Protein 3VZA (pdb70)

Radius of gyration: 22.88 Å; Cα contacts (8 Å, |Δi|>4): 613; chains: 6; bounding box: 60×73×50 Å

CATH classification: 3.30.457.50

Foldseek 3Di:
DVVVVVVVQVVCCVPQVWDWAQDPDQKIKIWHACQDVVGRGDTWIWMWHQDPVRAIDTPGTVVDFPCLVVLSVVCRVVVPVVVSVVVVSVRSSVVSVDD/DVVVVVVVCVQQVWDFDPPDDPQWTWTWHDDVDDIGIDTDGNVVDDPVVVVVVSVVSGDPDD/DVVVVVVVQVCCCVPQVWDWDQDPDQKIKIWHACQQVVGRGDTWIWMWHQDPVRAIDTDGTVVDFPCLVVLSVVCRVVVCVVVSVVVVSVRSSVVSVD/DVVVVVVVCVQQVWDFDPPDDPQWTWTWHDDDPDIGIDTDGNVVDDPVVVVVVSVVSGDPDD/DVCVVVVPDDVVVVVVVCVVPPDDDDDDDPD/DVCVVVVPDDVVVVVVVCVVPPDDDDDDDPD

B-factor: mean 35.38, std 18.4, range [11.14, 133.01]

Structure (mmCIF, N/CA/C/O backbone):
data_3VZA
#
_entry.id   3VZA
#
_cell.length_a   61.321
_cell.length_b   61.321
_cell.length_c   111.275
_cell.angle_alpha   90.00
_cell.angle_beta   90.00
_cell.angle_gamma   120.00
#
_symmetry.space_group_name_H-M   'P 31'
#
loop_
_entity.id
_entity.type
_entity.pdbx_description
1 polymer 'Uncharacterized protein'
2 polymer 'Spc24 protein'
3 polymer 'Centromere protein T'
4 water water
#
loop_
_atom_site.group_PDB
_atom_site.id
_atom_site.type_symbol
_atom_site.label_atom_id
_atom_site.label_alt_id
_atom_site.label_comp_id
_atom_site.label_asym_id
_atom_site.label_entity_id
_atom_site.label_seq_id
_atom_site.pdbx_PDB_ins_code
_atom_site.Cartn_x
_atom_site.Cartn_y
_atom_site.Cartn_z
_atom_site.occupancy
_atom_site.B_iso_or_equiv
_atom_site.auth_seq_id
_atom_site.auth_comp_id
_atom_site.auth_asym_id
_atom_site.auth_atom_id
_atom_site.pdbx_PDB_model_num
ATOM 1 N N . ARG A 1 5 ? 5.260 -12.025 19.972 1.00 86.61 134 ARG B N 1
ATOM 2 C CA . ARG A 1 5 ? 3.981 -12.480 19.445 1.00 84.26 134 ARG B CA 1
ATOM 3 C C . ARG A 1 5 ? 2.869 -11.536 19.910 1.00 71.52 134 ARG B C 1
ATOM 4 O O . ARG A 1 5 ? 2.605 -10.454 19.336 1.00 59.93 134 ARG B O 1
ATOM 12 N N . VAL A 1 6 ? 2.212 -11.956 20.979 1.00 82.11 135 VAL B N 1
ATOM 13 C CA . VAL A 1 6 ? 1.230 -11.118 21.637 1.00 72.94 135 VAL B CA 1
ATOM 14 C C . VAL A 1 6 ? 1.930 -9.943 22.354 1.00 65.80 135 VAL B C 1
ATOM 15 O O . VAL A 1 6 ? 1.323 -8.873 22.562 1.00 54.77 135 VAL B O 1
ATOM 19 N N . GLU A 1 7 ? 3.195 -10.176 22.729 1.00 67.03 136 GLU B N 1
ATOM 20 C CA . GLU A 1 7 ? 4.016 -9.201 23.442 1.00 69.98 136 GLU B CA 1
ATOM 21 C C . GLU A 1 7 ? 4.309 -8.045 22.499 1.00 58.16 136 GLU B C 1
ATOM 22 O O . GLU A 1 7 ? 4.412 -6.887 22.921 1.00 49.24 136 GLU B O 1
ATOM 28 N N . ARG A 1 8 ? 4.440 -8.387 21.224 1.00 45.16 137 ARG B N 1
ATOM 29 C CA . ARG A 1 8 ? 4.803 -7.423 20.188 1.00 45.45 137 ARG B CA 1
ATOM 30 C C . ARG A 1 8 ? 3.579 -6.562 19.878 1.00 42.14 137 ARG B C 1
ATOM 31 O O . ARG A 1 8 ? 3.668 -5.362 19.653 1.00 37.57 137 ARG B O 1
ATOM 39 N N . LEU A 1 9 ? 2.406 -7.173 19.932 1.00 42.26 138 LEU B N 1
ATOM 40 C CA . LEU A 1 9 ? 1.184 -6.414 19.779 1.00 46.71 138 LEU B CA 1
ATOM 41 C C . LEU A 1 9 ? 0.948 -5.445 20.949 1.00 38.38 138 LEU B C 1
ATOM 42 O O . LEU A 1 9 ? 0.523 -4.302 20.728 1.00 39.15 138 LEU B O 1
ATOM 47 N N . CYS A 1 10 ? 1.171 -5.889 22.185 1.00 45.32 139 CYS B N 1
ATOM 48 C CA . CYS A 1 10 ? 0.924 -4.973 23.302 1.00 43.21 139 CYS B CA 1
ATOM 49 C C . CYS A 1 10 ? 1.959 -3.876 23.243 1.00 39.75 139 CYS B C 1
ATOM 50 O O . CYS A 1 10 ? 1.639 -2.703 23.486 1.00 39.08 139 CYS B O 1
ATOM 53 N N . LYS A 1 11 ? 3.196 -4.244 22.925 1.00 37.20 140 LYS B N 1
ATOM 54 C CA . LYS A 1 11 ? 4.244 -3.223 22.777 1.00 35.70 140 LYS B CA 1
ATOM 55 C C . LYS A 1 11 ? 3.844 -2.161 21.705 1.00 38.29 140 LYS B C 1
ATOM 56 O O . LYS A 1 11 ? 3.961 -0.964 21.930 1.00 31.03 140 LYS B O 1
ATOM 62 N N . SER A 1 12 ? 3.367 -2.610 20.554 1.00 34.72 141 SER B N 1
ATOM 63 C CA . SER A 1 12 ? 2.959 -1.676 19.486 1.00 34.47 141 SER B CA 1
ATOM 64 C C . SER A 1 12 ? 1.846 -0.745 20.001 1.00 34.89 141 SER B C 1
ATOM 65 O O . SER A 1 12 ? 1.933 0.478 19.835 1.00 35.48 141 SER B O 1
ATOM 68 N N . LYS A 1 13 ? 0.848 -1.317 20.688 1.00 34.36 142 LYS B N 1
ATOM 69 C CA . LYS A 1 13 ? -0.197 -0.467 21.259 1.00 30.08 142 LYS B CA 1
ATOM 70 C C . LYS A 1 13 ? 0.356 0.575 22.226 1.00 34.11 142 LYS B C 1
ATOM 71 O O . LYS A 1 13 ? -0.023 1.732 22.186 1.00 31.21 142 LYS B O 1
ATOM 77 N N . GLU A 1 14 ? 1.237 0.181 23.121 1.00 33.62 143 GLU B N 1
ATOM 78 C CA . GLU A 1 14 ? 1.754 1.174 24.035 1.00 35.03 143 GLU B CA 1
ATOM 79 C C . GLU A 1 14 ? 2.603 2.223 23.359 1.00 34.01 143 GLU B C 1
ATOM 80 O O . GLU A 1 14 ? 2.604 3.371 23.813 1.00 28.98 143 GLU B O 1
ATOM 86 N N . LEU A 1 15 ? 3.333 1.844 22.297 1.00 30.80 144 LEU B N 1
ATOM 87 C CA . LEU A 1 15 ? 4.139 2.839 21.580 1.00 27.72 144 LEU B CA 1
ATOM 88 C C . LEU A 1 15 ? 3.235 3.825 20.914 1.00 26.81 144 LEU B C 1
ATOM 89 O O . LEU A 1 15 ? 3.495 5.032 20.973 1.00 30.98 144 LEU B O 1
ATOM 94 N N . PHE A 1 16 ? 2.135 3.376 20.347 1.00 27.03 145 PHE B N 1
ATOM 95 C CA . PHE A 1 16 ? 1.247 4.360 19.715 1.00 27.24 145 PHE B CA 1
ATOM 96 C C . PHE A 1 16 ? 0.558 5.241 20.794 1.00 24.29 145 PHE B C 1
ATOM 97 O O . PHE A 1 16 ? 0.369 6.416 20.584 1.00 25.44 145 PHE B O 1
ATOM 105 N N . GLU A 1 17 ? 0.096 4.638 21.881 1.00 24.61 146 GLU B N 1
ATOM 106 C CA . GLU A 1 17 ? -0.531 5.393 22.956 1.00 28.09 146 GLU B CA 1
ATOM 107 C C . GLU A 1 17 ? 0.386 6.469 23.469 1.00 25.57 146 GLU B C 1
ATOM 108 O O . GLU A 1 17 ? -0.009 7.622 23.567 1.00 28.19 146 GLU B O 1
ATOM 114 N N . GLU A 1 18 ? 1.601 6.096 23.816 1.00 25.82 147 GLU B N 1
ATOM 115 C CA . GLU A 1 18 ? 2.506 7.110 24.323 1.00 28.56 147 GLU B CA 1
ATOM 116 C C . GLU A 1 18 ? 2.972 8.144 23.259 1.00 32.92 147 GLU B C 1
ATOM 117 O O . GLU A 1 18 ? 3.075 9.354 23.558 1.00 26.26 147 GLU B O 1
ATOM 123 N N . ARG A 1 19 ? 3.323 7.698 22.053 1.00 22.72 148 ARG B N 1
ATOM 124 C CA . ARG A 1 19 ? 3.899 8.622 21.115 1.00 27.02 148 ARG B CA 1
ATOM 125 C C . ARG A 1 19 ? 2.861 9.515 20.437 1.00 29.23 148 ARG B C 1
ATOM 126 O O . ARG A 1 19 ? 3.146 10.643 20.187 1.00 25.16 148 ARG B O 1
ATOM 134 N N . LEU A 1 20 ? 1.671 9.003 20.121 1.00 24.47 149 LEU B N 1
ATOM 135 C CA . LEU A 1 20 ? 0.637 9.849 19.549 1.00 20.92 149 LEU B CA 1
ATOM 136 C C . LEU A 1 20 ? -0.226 10.528 20.616 1.00 20.06 149 LEU B C 1
ATOM 137 O O . LEU A 1 20 ? -0.994 11.473 20.310 1.00 21.51 149 LEU B O 1
ATOM 142 N N . GLY A 1 21 ? -0.105 10.052 21.859 1.00 19.40 150 GLY B N 1
ATOM 143 C CA . GLY A 1 21 ? -0.918 10.519 22.971 1.00 20.65 150 GLY B CA 1
ATOM 144 C C . GLY A 1 21 ? -2.386 10.180 22.692 1.00 25.93 150 GLY B C 1
ATOM 145 O O . GLY A 1 21 ? -3.284 10.941 23.029 1.00 23.34 150 GLY B O 1
ATOM 146 N N . LEU A 1 22 ? -2.634 9.057 22.014 1.00 20.82 151 LEU B N 1
ATOM 147 C CA . LEU A 1 22 ? -4.009 8.734 21.677 1.00 20.23 151 LEU B CA 1
ATOM 148 C C . LEU A 1 22 ? -4.311 7.341 22.152 1.00 18.64 151 LEU B C 1
ATOM 149 O O . LEU A 1 22 ? -3.588 6.383 21.802 1.00 21.98 151 LEU B O 1
ATOM 154 N N . GLU A 1 23 ? -5.385 7.223 22.951 1.00 22.09 152 GLU B N 1
ATOM 155 C CA . GLU A 1 23 ? -5.881 5.910 23.407 1.00 20.21 152 GLU B CA 1
ATOM 156 C C . GLU A 1 23 ? -7.238 5.610 22.851 1.00 22.12 152 GLU B C 1
ATOM 157 O O . GLU A 1 23 ? -8.050 6.543 22.630 1.00 23.93 152 GLU B O 1
ATOM 163 N N . ILE A 1 24 ? -7.497 4.319 22.596 1.00 20.12 153 ILE B N 1
ATOM 164 C CA . ILE A 1 24 ? -8.737 3.917 21.947 1.00 21.30 153 ILE B CA 1
ATOM 165 C C . ILE A 1 24 ? -9.371 2.913 22.847 1.00 22.64 153 ILE B C 1
ATOM 166 O O . ILE A 1 24 ? -8.697 1.942 23.260 1.00 24.77 153 ILE B O 1
ATOM 171 N N . ARG A 1 25 ? -10.627 3.159 23.245 1.00 16.99 154 ARG B N 1
ATOM 172 C CA . ARG A 1 25 ? -11.276 2.248 24.216 1.00 17.52 154 ARG B CA 1
ATOM 173 C C . ARG A 1 25 ? -12.567 1.740 23.622 1.00 20.95 154 ARG B C 1
ATOM 174 O O . ARG A 1 25 ? -13.312 2.522 23.041 1.00 20.92 154 ARG B O 1
ATOM 182 N N . ARG A 1 26 ? -12.862 0.448 23.785 1.00 17.70 155 ARG B N 1
ATOM 183 C CA . ARG A 1 26 ? -14.121 -0.046 23.269 1.00 17.64 155 ARG B CA 1
ATOM 184 C C . ARG A 1 26 ? -15.033 -0.022 24.500 1.00 18.17 155 ARG B C 1
ATOM 185 O O . ARG A 1 26 ? -14.791 -0.710 25.482 1.00 19.92 155 ARG B O 1
ATOM 193 N N . ILE A 1 27 ? -16.089 0.763 24.430 1.00 17.64 156 ILE B N 1
ATOM 194 C CA . ILE A 1 27 ? -16.945 1.026 25.554 1.00 18.46 156 ILE B CA 1
ATOM 195 C C . ILE A 1 27 ? -18.368 0.537 25.258 1.00 19.13 156 ILE B C 1
ATOM 196 O O . ILE A 1 27 ? -18.621 -0.106 24.245 1.00 20.38 156 ILE B O 1
ATOM 201 N N . HIS A 1 28 ? -19.301 0.835 26.153 1.00 20.74 157 HIS B N 1
ATOM 202 C CA . HIS A 1 28 ? -20.668 0.253 26.013 1.00 20.88 157 HIS B CA 1
ATOM 203 C C . HIS A 1 28 ? -21.404 0.786 24.772 1.00 22.53 157 HIS B C 1
ATOM 204 O O . HIS A 1 28 ? -20.991 1.788 24.122 1.00 22.43 157 HIS B O 1
ATOM 211 N N . ASN A 1 29 ? -22.453 0.050 24.392 1.00 23.39 158 ASN B N 1
ATOM 212 C CA . ASN A 1 29 ? -23.342 0.446 23.341 1.00 21.71 158 ASN B CA 1
ATOM 213 C C . ASN A 1 29 ? -22.632 0.657 22.002 1.00 20.93 158 ASN B C 1
ATOM 214 O O . ASN A 1 29 ? -22.880 1.651 21.338 1.00 25.21 158 ASN B O 1
ATOM 219 N N . GLU A 1 30 ? -21.761 -0.292 21.641 1.00 24.19 159 GLU B N 1
ATOM 220 C CA . GLU A 1 30 ? -21.148 -0.366 20.305 1.00 26.51 159 GLU B CA 1
ATOM 221 C C . GLU A 1 30 ? -20.317 0.861 19.975 1.00 22.82 159 GLU B C 1
ATOM 222 O O . GLU A 1 30 ? -20.302 1.305 18.814 1.00 23.60 159 GLU B O 1
ATOM 228 N N . GLN A 1 31 ? -19.599 1.421 20.944 1.00 21.64 160 GLN B N 1
ATOM 229 C CA . GLN A 1 31 ? -18.925 2.714 20.695 1.00 21.02 160 GLN B CA 1
ATOM 230 C C . GLN A 1 31 ? -17.447 2.555 20.960 1.00 18.69 160 GLN B C 1
ATOM 231 O O . GLN A 1 31 ? -17.050 1.715 21.750 1.00 17.68 160 GLN B O 1
ATOM 237 N N . LEU A 1 32 ? -16.635 3.391 20.313 1.00 19.32 161 LEU B N 1
ATOM 238 C CA . LEU A 1 32 ? -15.229 3.456 20.620 1.00 18.90 161 LEU B CA 1
ATOM 239 C C . LEU A 1 32 ? -15.022 4.895 21.146 1.00 18.95 161 LEU B C 1
ATOM 240 O O . LEU A 1 32 ? -15.591 5.841 20.580 1.00 23.47 161 LEU B O 1
ATOM 245 N N . GLN A 1 33 ? -14.244 5.017 22.205 1.00 19.29 162 GLN B N 1
ATOM 246 C CA . GLN A 1 33 ? -13.874 6.334 22.756 1.00 17.10 162 GLN B CA 1
ATOM 247 C C . GLN A 1 33 ? -12.463 6.599 22.343 1.00 22.20 162 GLN B C 1
ATOM 248 O O . GLN A 1 33 ? -11.580 5.797 22.636 1.00 20.11 162 GLN B O 1
ATOM 254 N N . PHE A 1 34 ? -12.231 7.761 21.713 1.00 18.62 163 PHE B N 1
ATOM 255 C CA . PHE A 1 34 ? -10.892 8.232 21.365 1.00 20.56 163 PHE B CA 1
ATOM 256 C C . PHE A 1 34 ? -10.486 9.292 22.384 1.00 20.72 163 PHE B C 1
ATOM 257 O O . PHE A 1 34 ? -11.234 10.253 22.587 1.00 22.44 163 PHE B O 1
ATOM 265 N N . ILE A 1 35 ? -9.354 9.079 23.063 1.00 18.73 164 ILE B N 1
ATOM 266 C CA . ILE A 1 35 ? -8.917 9.993 24.124 1.00 20.61 164 ILE B CA 1
ATOM 267 C C . ILE A 1 35 ? -7.543 10.560 23.711 1.00 18.39 164 ILE B C 1
ATOM 268 O O . ILE A 1 35 ? -6.542 9.780 23.588 1.00 21.63 164 ILE B O 1
ATOM 273 N N . PHE A 1 36 ? -7.506 11.862 23.460 1.00 20.60 165 PHE B N 1
ATOM 274 C CA . PHE A 1 36 ? -6.205 12.520 23.148 1.00 21.20 165 PHE B CA 1
ATOM 275 C C . PHE A 1 36 ? -5.649 13.119 24.409 1.00 27.71 165 PHE B C 1
ATOM 276 O O . PHE A 1 36 ? -6.344 13.828 25.100 1.00 27.05 165 PHE B O 1
ATOM 284 N N . ARG A 1 37 ? -4.400 12.800 24.697 1.00 24.27 166 ARG B N 1
ATOM 285 C CA . ARG A 1 37 ? -3.623 13.562 25.661 1.00 25.50 166 ARG B CA 1
ATOM 286 C C . ARG A 1 37 ? -2.527 14.303 24.939 1.00 23.86 166 ARG B C 1
ATOM 287 O O . ARG A 1 37 ? -2.450 14.272 23.712 1.00 22.48 166 ARG B O 1
ATOM 295 N N . HIS A 1 38 ? -1.686 15.008 25.720 1.00 27.68 167 HIS B N 1
ATOM 296 C CA . HIS A 1 38 ? -0.547 15.732 25.172 1.00 31.45 167 HIS B CA 1
ATOM 297 C C . HIS A 1 38 ? -1.051 16.840 24.267 1.00 26.78 167 HIS B C 1
ATOM 298 O O . HIS A 1 38 ? -0.428 17.174 23.273 1.00 28.88 167 HIS B O 1
ATOM 305 N N . ILE A 1 39 ? -2.185 17.389 24.626 1.00 23.14 168 ILE B N 1
ATOM 306 C CA . ILE A 1 39 ? -2.812 18.459 23.841 1.00 24.16 168 ILE B CA 1
ATOM 307 C C . ILE A 1 39 ? -2.335 19.799 24.415 1.00 30.61 168 ILE B C 1
ATOM 308 O O . ILE A 1 39 ? -1.849 20.684 23.715 1.00 26.34 168 ILE B O 1
ATOM 313 N N . ASP A 1 40 ? -2.563 19.976 25.703 1.00 25.78 169 ASP B N 1
ATOM 314 C CA . ASP A 1 40 ? -2.220 21.237 26.414 1.00 27.84 169 ASP B CA 1
ATOM 315 C C . ASP A 1 40 ? -0.853 20.994 27.011 1.00 31.73 169 ASP B C 1
ATOM 316 O O . ASP A 1 40 ? -0.702 20.109 27.873 1.00 33.08 169 ASP B O 1
ATOM 321 N N . HIS A 1 41 ? 0.148 21.706 26.487 1.00 37.50 170 HIS B N 1
ATOM 322 C CA . HIS A 1 41 ? 1.524 21.555 26.936 1.00 37.59 170 HIS B CA 1
ATOM 323 C C . HIS A 1 41 ? 1.709 21.933 28.409 1.00 46.52 170 HIS B C 1
ATOM 324 O O . HIS A 1 4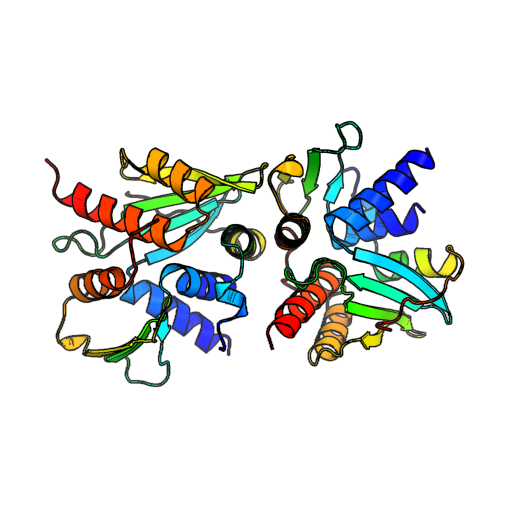1 ? 2.662 21.465 29.039 1.00 41.14 170 HIS B O 1
ATOM 331 N N . LYS A 1 42 ? 0.790 22.720 28.972 1.00 35.48 171 LYS B N 1
ATOM 332 C CA . LYS A 1 42 ? 0.908 23.085 30.378 1.00 39.12 171 LYS B CA 1
ATOM 333 C C . LYS A 1 42 ? 0.285 22.005 31.256 1.00 41.19 171 LYS B C 1
ATOM 334 O O . LYS A 1 42 ? 0.451 21.997 32.449 1.00 37.22 171 LYS B O 1
ATOM 340 N N . ASP A 1 43 ? -0.451 21.082 30.627 1.00 43.05 172 ASP B N 1
ATOM 341 C CA . ASP A 1 43 ? -1.134 20.010 31.356 1.00 46.43 172 ASP B CA 1
ATOM 342 C C . ASP A 1 43 ? -1.173 18.766 30.435 1.00 40.73 172 ASP B C 1
ATOM 343 O O . ASP A 1 43 ? -2.209 18.457 29.862 1.00 35.85 172 ASP B O 1
ATOM 348 N N . PRO A 1 44 ? -0.022 18.086 30.244 1.00 38.36 173 PRO B N 1
ATOM 349 C CA . PRO A 1 44 ? 0.010 17.071 29.196 1.00 33.31 173 PRO B CA 1
ATOM 350 C C . PRO A 1 44 ? -0.976 15.904 29.430 1.00 33.61 173 PRO B C 1
ATOM 351 O O . PRO A 1 44 ? -1.307 15.229 28.463 1.00 33.09 173 PRO B O 1
ATOM 355 N N . ASP A 1 45 ? -1.372 15.651 30.675 1.00 34.60 174 ASP B N 1
ATOM 356 C CA . ASP A 1 45 ? -2.174 14.467 30.941 1.00 42.84 174 ASP B CA 1
ATOM 357 C C . ASP A 1 45 ? -3.641 14.728 30.796 1.00 36.04 174 ASP B C 1
ATOM 358 O O . ASP A 1 45 ? -4.425 13.802 30.894 1.00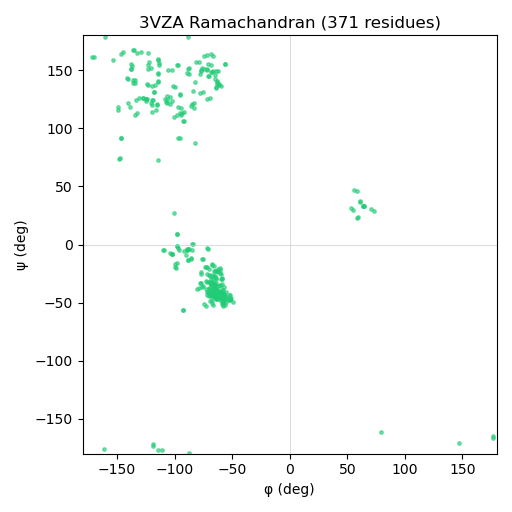 39.21 174 ASP B O 1
ATOM 363 N N . LYS A 1 46 ? -4.012 15.974 30.532 1.00 31.18 175 LYS B N 1
ATOM 364 C CA . LYS A 1 46 ? -5.439 16.325 30.431 1.00 30.85 175 LYS B CA 1
ATOM 365 C C . LYS A 1 46 ? -6.049 15.763 29.167 1.00 25.78 175 LYS B C 1
ATOM 366 O O . LYS A 1 46 ? -5.493 15.961 28.059 1.00 28.08 175 LYS B O 1
ATOM 372 N N . PRO A 1 47 ? -7.153 14.982 29.320 1.00 27.88 176 PRO B N 1
ATOM 373 C CA . PRO A 1 47 ? -7.737 14.337 28.128 1.00 27.05 176 PRO B CA 1
ATOM 374 C C . PRO A 1 47 ? -8.755 15.209 27.407 1.00 31.81 176 PRO B C 1
ATOM 375 O O . PRO A 1 47 ? -9.466 16.013 28.033 1.00 29.87 176 PRO B O 1
ATOM 379 N N . TYR A 1 48 ? -8.858 14.980 26.108 1.00 23.45 177 TYR B N 1
ATOM 380 C CA . TYR A 1 48 ? -9.833 15.545 25.190 1.00 21.89 177 TYR B CA 1
ATOM 381 C C . TYR A 1 48 ? -10.336 14.325 24.381 1.00 23.96 177 TYR B C 1
ATOM 382 O O . TYR A 1 48 ? -9.525 13.559 23.849 1.00 24.56 177 TYR B O 1
ATOM 391 N N . MET A 1 49 ? -11.660 14.100 24.368 1.00 22.23 178 MET B N 1
ATOM 392 C CA . MET A 1 49 ? -12.183 12.773 23.978 1.00 21.36 178 MET B CA 1
ATOM 393 C C . MET A 1 49 ? -13.385 12.951 23.063 1.00 25.47 178 MET B C 1
ATOM 394 O O . MET A 1 49 ? -14.120 13.946 23.170 1.00 22.17 178 MET B O 1
ATOM 399 N N . PHE A 1 50 ? -13.649 11.969 22.203 1.00 23.81 179 PHE B N 1
ATOM 400 C CA . PHE A 1 50 ? -14.973 11.911 21.585 1.00 25.21 179 PHE B CA 1
ATOM 401 C C . PHE A 1 50 ? -15.286 10.447 21.438 1.00 24.97 179 PHE B C 1
ATOM 402 O O . PHE A 1 50 ? -14.391 9.613 21.557 1.00 24.24 179 PHE B O 1
ATOM 410 N N . THR A 1 51 ? -16.541 10.153 21.179 1.00 21.46 180 THR B N 1
ATOM 411 C CA . THR A 1 51 ? -16.940 8.798 20.969 1.00 16.44 180 THR B CA 1
ATOM 412 C C . THR A 1 51 ? -17.609 8.628 19.613 1.00 18.44 180 THR B C 1
ATOM 413 O O . THR A 1 51 ? -18.309 9.518 19.136 1.00 19.97 180 THR B O 1
ATOM 417 N N . LEU A 1 52 ? -17.466 7.440 19.079 1.00 20.76 181 LEU B N 1
ATOM 418 C CA . LEU A 1 52 ? -17.841 7.150 17.713 1.00 19.96 181 LEU B CA 1
ATOM 419 C C . LEU A 1 52 ? -18.500 5.778 17.590 1.00 21.50 181 LEU B C 1
ATOM 420 O O . LEU A 1 52 ? -18.140 4.806 18.304 1.00 21.97 181 LEU B O 1
ATOM 425 N N . SER A 1 53 ? -19.508 5.698 16.713 1.00 19.57 182 SER B N 1
ATOM 426 C CA . SER A 1 53 ? -20.076 4.394 16.417 1.00 27.41 182 SER B CA 1
ATOM 427 C C . SER A 1 53 ? -20.250 4.308 14.930 1.00 21.34 182 SER B C 1
ATOM 428 O O . SER A 1 53 ? -20.000 5.297 14.214 1.00 19.99 182 SER B O 1
ATOM 431 N N . ILE A 1 54 ? -20.510 3.085 14.446 1.00 18.64 183 ILE B N 1
ATOM 432 C CA . ILE A 1 54 ? -20.957 2.948 13.054 1.00 20.79 183 ILE B CA 1
ATOM 433 C C . ILE A 1 54 ? -22.411 2.618 13.146 1.00 26.10 183 ILE B C 1
ATOM 434 O O . ILE A 1 54 ? -22.793 1.652 13.801 1.00 22.81 183 ILE B O 1
ATOM 439 N N . ASN A 1 55 ? -23.246 3.446 12.541 1.00 24.77 184 ASN B N 1
ATOM 440 C CA . ASN A 1 55 ? -24.649 3.339 12.842 1.00 24.15 184 ASN B CA 1
ATOM 441 C C . ASN A 1 55 ? -25.340 2.317 11.923 1.00 21.99 184 ASN B C 1
ATOM 442 O O . ASN A 1 55 ? -24.702 1.641 11.161 1.00 27.22 184 ASN B O 1
ATOM 447 N N . GLU A 1 56 ? -26.623 2.135 12.097 1.00 21.74 185 GLU B N 1
ATOM 448 C CA . GLU A 1 56 ? -27.315 1.055 11.402 1.00 26.58 185 GLU B CA 1
ATOM 449 C C . GLU A 1 56 ? -27.242 1.184 9.875 1.00 31.45 185 GLU B C 1
ATOM 450 O O . GLU A 1 56 ? -27.434 0.223 9.169 1.00 26.82 185 GLU B O 1
ATOM 456 N N . GLN A 1 57 ? -26.997 2.375 9.349 1.00 25.67 186 GLN B N 1
ATOM 457 C CA . GLN A 1 57 ? -26.835 2.559 7.896 1.00 29.99 186 GLN B CA 1
ATOM 458 C C . GLN A 1 57 ? -25.427 2.264 7.444 1.00 26.22 186 GLN B C 1
ATOM 459 O O . GLN A 1 57 ? -25.139 2.420 6.261 1.00 27.31 186 GLN B O 1
ATOM 465 N N . GLY A 1 58 ? -24.565 1.891 8.391 1.00 25.99 187 GLY B N 1
ATOM 466 C CA . GLY A 1 58 ? -23.131 1.749 8.172 1.00 20.95 187 GLY B CA 1
ATOM 467 C C . GLY A 1 58 ? -22.406 3.094 8.029 1.00 32.34 187 GLY B C 1
ATOM 468 O O . GLY A 1 58 ? -21.373 3.159 7.380 1.00 31.71 187 GLY B O 1
ATOM 469 N N . ASP A 1 59 ? -22.915 4.152 8.659 1.00 25.81 188 ASP B N 1
ATOM 470 C CA . ASP A 1 59 ? -22.223 5.470 8.600 1.00 20.52 188 ASP B CA 1
ATOM 471 C C . ASP A 1 59 ? -21.426 5.823 9.871 1.00 26.67 188 ASP B C 1
ATOM 472 O O . ASP A 1 59 ? -21.824 5.435 10.999 1.00 24.02 188 ASP B O 1
ATOM 477 N N . TYR A 1 60 ? -20.324 6.603 9.728 1.00 21.03 189 TYR B N 1
ATOM 478 C CA . TYR A 1 60 ? -19.667 7.119 10.920 1.00 19.48 189 TYR B CA 1
ATOM 479 C C . TYR A 1 60 ? -20.662 8.010 11.673 1.00 25.34 189 TYR B C 1
ATOM 480 O O . TYR A 1 60 ? -21.367 8.786 11.075 1.00 24.15 189 TYR B O 1
ATOM 489 N N . GLU A 1 61 ? -20.722 7.885 12.993 1.00 20.09 190 GLU B N 1
ATOM 490 C CA . GLU A 1 61 ? -21.553 8.722 13.814 1.00 19.21 190 GLU B CA 1
ATOM 491 C C . GLU A 1 61 ? -20.812 9.130 15.102 1.00 22.25 190 GLU B C 1
ATOM 492 O O . GLU A 1 61 ? -20.446 8.298 15.891 1.00 26.03 190 GLU B O 1
ATOM 498 N N . VAL A 1 62 ? -20.600 10.430 15.300 1.00 22.09 191 VAL B N 1
ATOM 499 C CA . VAL A 1 62 ? -19.957 10.880 16.517 1.00 25.66 191 VAL B CA 1
ATOM 500 C C . VAL A 1 62 ? -21.075 10.944 17.551 1.00 30.16 191 VAL B C 1
ATOM 501 O O . VAL A 1 62 ? -22.079 11.589 17.337 1.00 26.47 191 VAL B O 1
ATOM 505 N N . THR A 1 63 ? -20.953 10.218 18.638 1.00 19.31 192 THR B N 1
ATOM 506 C CA . THR A 1 63 ? -22.055 10.201 19.570 1.00 25.33 192 THR B CA 1
ATOM 507 C C . THR A 1 63 ? -21.845 11.067 20.793 1.00 25.67 192 THR B C 1
ATOM 508 O O . THR A 1 63 ? -22.770 11.267 21.624 1.00 25.98 192 THR B O 1
ATOM 512 N N . SER A 1 64 ? -20.653 11.590 20.957 1.00 27.75 193 SER B N 1
ATOM 513 C CA . SER A 1 64 ? -20.433 12.619 21.990 1.00 27.39 193 SER B CA 1
ATOM 514 C C . SER A 1 64 ? -19.025 13.186 21.817 1.00 28.80 193 SER B C 1
ATOM 515 O O . SER A 1 64 ? -18.227 12.569 21.164 1.00 26.28 193 SER B O 1
ATOM 518 N N . CYS A 1 65 ? -18.784 14.373 22.389 1.00 24.64 194 CYS B N 1
ATOM 519 C CA . CYS A 1 65 ? -17.498 15.074 22.258 1.00 21.74 194 CYS B CA 1
ATOM 520 C C . CYS A 1 65 ? -17.269 15.884 23.517 1.00 23.77 194 CYS B C 1
ATOM 521 O O . CYS A 1 65 ? -18.087 16.736 23.854 1.00 27.70 194 CYS B O 1
ATOM 524 N N . THR A 1 66 ? -16.228 15.555 24.276 1.00 28.63 195 THR B N 1
ATOM 525 C CA . THR A 1 66 ? -15.991 16.234 25.551 1.00 26.29 195 THR B CA 1
ATOM 526 C C . THR A 1 66 ? -14.534 16.642 25.663 1.00 27.54 195 THR B C 1
ATOM 527 O O . THR A 1 66 ? -13.679 15.749 25.758 1.00 31.63 195 THR B O 1
ATOM 531 N N . PRO A 1 67 ? -14.241 17.947 25.663 1.00 30.64 196 PRO B N 1
ATOM 532 C CA . PRO A 1 67 ? -15.176 19.070 25.587 1.00 31.22 196 PRO B CA 1
ATOM 533 C C . PRO A 1 67 ? -15.756 19.171 24.203 1.00 27.21 196 PRO B C 1
ATOM 534 O O . PRO A 1 67 ? -15.177 18.617 23.259 1.00 27.13 196 PRO B O 1
ATOM 538 N N . PRO A 1 68 ? -16.868 19.898 24.045 1.00 35.93 197 PRO B N 1
ATOM 539 C CA . PRO A 1 68 ? -17.487 19.980 22.703 1.00 38.22 197 PRO B CA 1
ATOM 540 C C . PRO A 1 68 ? -16.631 20.759 21.691 1.00 38.55 197 PRO B C 1
ATOM 541 O O . PRO A 1 68 ? -15.896 21.673 22.079 1.00 31.02 197 PRO B O 1
ATOM 545 N N . LEU A 1 69 ? -16.716 20.369 20.428 1.00 31.34 198 LEU B N 1
ATOM 546 C CA . LEU A 1 69 ? -16.060 21.086 19.326 1.00 35.93 198 LEU B CA 1
ATOM 547 C C . LEU A 1 69 ? -17.158 21.565 18.396 1.00 34.53 198 LEU B C 1
ATOM 548 O O . LEU A 1 69 ? -18.013 20.799 18.004 1.00 28.97 198 LEU B O 1
ATOM 553 N N . ASP A 1 70 ? -17.142 22.823 17.996 1.00 39.06 199 ASP B N 1
ATOM 554 C CA . ASP A 1 70 ? -18.246 23.245 17.140 1.00 47.25 199 ASP B CA 1
ATOM 555 C C . ASP A 1 70 ? -18.097 22.745 15.698 1.00 40.11 199 ASP B C 1
ATOM 556 O O . ASP A 1 70 ? -19.041 22.825 14.915 1.00 43.39 199 ASP B O 1
ATOM 561 N N . CYS A 1 71 ? -16.921 22.242 15.341 1.00 26.80 200 CYS B N 1
ATOM 562 C CA . CYS A 1 71 ? -16.734 21.746 13.970 1.00 25.82 200 CYS B CA 1
ATOM 563 C C . CYS A 1 71 ? -16.929 20.231 13.784 1.00 33.47 200 CYS B C 1
ATOM 564 O O . CYS A 1 71 ? -16.852 19.719 12.662 1.00 29.83 200 CYS B O 1
ATOM 567 N N . ILE A 1 72 ? -17.153 19.508 14.865 1.00 33.18 201 ILE B N 1
ATOM 568 C CA . ILE A 1 72 ? -17.157 18.051 14.720 1.00 32.91 201 ILE B CA 1
ATOM 569 C C . ILE A 1 72 ? -18.374 17.528 13.873 1.00 36.22 201 ILE B C 1
ATOM 570 O O . ILE A 1 72 ? -18.254 16.513 13.207 1.00 28.41 201 ILE B O 1
ATOM 575 N N . SER A 1 73 ? -19.497 18.226 13.810 1.00 44.12 202 SER B N 1
ATOM 576 C CA . SER A 1 73 ? -20.547 17.767 12.889 1.00 41.05 202 SER B CA 1
ATOM 577 C C . SER A 1 73 ? -20.176 17.952 11.444 1.00 38.24 202 SER B C 1
ATOM 578 O O . SER A 1 73 ? -20.558 17.170 10.582 1.00 34.32 202 SER B O 1
ATOM 581 N N . GLU A 1 74 ? -19.513 19.069 11.162 1.00 32.61 203 GLU B N 1
ATOM 582 C CA . GLU A 1 74 ? -18.922 19.267 9.848 1.00 28.17 203 GLU B CA 1
ATOM 583 C C . GLU A 1 74 ? -17.906 18.167 9.531 1.00 25.65 203 GLU B C 1
ATOM 584 O O . GLU A 1 74 ? -17.872 17.637 8.395 1.00 28.40 203 GLU B O 1
ATOM 590 N N . PHE A 1 75 ? -17.078 17.790 10.502 1.00 28.85 204 PHE B N 1
ATOM 591 C CA . PHE A 1 75 ? -16.131 16.712 10.269 1.00 24.51 204 PHE B CA 1
ATOM 592 C C . PHE A 1 75 ? -16.836 15.374 10.048 1.00 30.96 204 PHE B C 1
ATOM 593 O O . PHE A 1 75 ? -16.381 14.543 9.259 1.00 25.59 204 PHE B O 1
ATOM 601 N N . GLN A 1 76 ? -17.936 15.135 10.755 1.00 24.38 205 GLN B N 1
ATOM 602 C CA . GLN A 1 76 ? -18.655 13.899 10.544 1.00 22.46 205 GLN B CA 1
ATOM 603 C C . GLN A 1 76 ? -19.182 13.866 9.091 1.00 32.91 205 GLN B C 1
ATOM 604 O O . GLN A 1 76 ? -19.078 12.852 8.378 1.00 26.36 205 GLN B O 1
ATOM 610 N N . LEU A 1 77 ? -19.781 14.972 8.642 1.00 31.41 206 LEU B N 1
ATOM 611 C CA . LEU A 1 77 ? -20.260 15.004 7.253 1.00 29.43 206 LEU B CA 1
ATOM 612 C C . LEU A 1 77 ? -19.110 14.743 6.258 1.00 26.71 206 LEU B C 1
ATOM 613 O O . LEU A 1 77 ? -19.245 13.993 5.312 1.00 30.55 206 LEU B O 1
ATOM 618 N N . LYS A 1 78 ? -17.964 15.361 6.497 1.00 26.22 207 LYS B N 1
ATOM 619 C CA . LYS A 1 78 ? -16.837 15.158 5.583 1.00 25.65 207 LYS B CA 1
ATOM 620 C C . LYS A 1 78 ? -16.305 13.724 5.581 1.00 25.99 207 LYS B C 1
ATOM 621 O O . LYS A 1 78 ? -15.913 13.183 4.550 1.00 30.20 207 LYS B O 1
ATOM 627 N N . VAL A 1 79 ? -16.248 13.079 6.754 1.00 22.61 208 VAL B N 1
ATOM 628 C CA . VAL A 1 79 ? -15.693 11.736 6.747 1.00 19.85 208 VAL B CA 1
ATOM 629 C C . VAL A 1 79 ? -16.666 10.794 6.091 1.00 23.39 208 VAL B C 1
ATOM 630 O O . VAL A 1 79 ? -16.296 9.779 5.458 1.00 24.82 208 VAL B O 1
ATOM 634 N N . ARG A 1 80 ? -17.934 11.080 6.259 1.00 20.91 209 ARG B N 1
ATOM 635 C CA . ARG A 1 80 ? -18.914 10.247 5.570 1.00 24.67 209 ARG B CA 1
ATOM 636 C C . ARG A 1 80 ? -18.739 10.397 4.073 1.00 29.03 209 ARG B C 1
ATOM 637 O O . ARG A 1 80 ? -18.769 9.406 3.312 1.00 25.60 209 ARG B O 1
ATOM 645 N N . GLU A 1 81 ? -18.537 11.630 3.636 1.00 28.98 210 GLU B N 1
ATOM 646 C CA . GLU A 1 81 ? -18.482 11.827 2.182 1.00 31.23 210 GLU B CA 1
ATOM 647 C C . GLU A 1 81 ? -17.185 11.277 1.570 1.00 30.81 210 GLU B C 1
ATOM 648 O O . GLU A 1 81 ? -17.208 10.799 0.457 1.00 30.55 210 GLU B O 1
ATOM 654 N N . THR A 1 82 ? -16.055 11.423 2.257 1.00 31.35 211 THR B N 1
ATOM 655 C CA . THR A 1 82 ? -14.744 11.069 1.695 1.00 29.14 211 THR B CA 1
ATOM 656 C C . THR A 1 82 ? -14.185 9.736 2.105 1.00 31.11 211 THR B C 1
ATOM 657 O O . THR A 1 82 ? -13.263 9.202 1.480 1.00 25.38 211 THR B O 1
ATOM 661 N N . ASN A 1 83 ? -14.764 9.208 3.162 1.00 26.34 212 ASN B N 1
ATOM 662 C CA . ASN A 1 83 ? -14.260 8.038 3.804 1.00 24.38 212 ASN B CA 1
ATOM 663 C C . ASN A 1 83 ? -12.823 8.235 4.271 1.00 23.31 212 ASN B C 1
ATOM 664 O O . ASN A 1 83 ? -12.151 7.260 4.609 1.00 21.99 212 ASN B O 1
ATOM 669 N N . ASN A 1 84 ? -12.377 9.478 4.480 1.00 19.41 213 ASN B N 1
ATOM 670 C CA . ASN A 1 84 ? -10.991 9.645 4.884 1.00 19.88 213 ASN B CA 1
ATOM 671 C C . ASN A 1 84 ? -10.930 9.746 6.416 1.00 20.53 213 ASN B C 1
ATOM 672 O O . ASN A 1 84 ? -10.874 10.847 7.030 1.00 18.54 213 ASN B O 1
ATOM 677 N N . PHE A 1 85 ? -10.750 8.597 7.032 1.00 22.05 214 PHE B N 1
ATOM 678 C CA . PHE A 1 85 ? -10.847 8.491 8.478 1.00 17.95 214 PHE B CA 1
ATOM 679 C C . PHE A 1 85 ? -9.568 9.045 9.097 1.00 17.36 214 PHE B C 1
ATOM 680 O O . PHE A 1 85 ? -9.616 9.624 10.183 1.00 17.15 214 PHE B O 1
ATOM 688 N N . SER A 1 86 ? -8.444 8.859 8.389 1.00 19.99 215 SER B N 1
ATOM 689 C CA . SER A 1 86 ? -7.190 9.441 8.883 1.00 20.85 215 SER B CA 1
ATOM 690 C C . SER A 1 86 ? -7.350 10.953 9.036 1.00 17.03 215 SER B C 1
ATOM 691 O O . SER A 1 86 ? -6.998 11.547 10.074 1.00 17.56 215 SER B O 1
ATOM 694 N N . ALA A 1 87 ? -7.872 11.600 8.001 1.00 17.75 216 ALA B N 1
ATOM 695 C CA . ALA A 1 87 ? -7.938 13.084 8.042 1.00 17.41 216 ALA B CA 1
ATOM 696 C C . ALA A 1 87 ? -8.953 13.510 9.095 1.00 20.32 216 ALA B C 1
ATOM 697 O O . ALA A 1 87 ? -8.832 14.549 9.699 1.00 20.34 216 ALA B O 1
ATOM 699 N N . PHE A 1 88 ? -10.008 12.735 9.261 1.00 19.54 217 PHE B N 1
ATOM 700 C CA . PHE A 1 88 ? -11.047 13.012 10.264 1.00 19.10 217 PHE B CA 1
ATOM 701 C C . PHE A 1 88 ? -10.409 13.064 11.633 1.00 23.03 217 PHE B C 1
ATOM 702 O O . PHE A 1 88 ? -10.620 14.029 12.379 1.00 19.78 217 PHE B O 1
ATOM 710 N N . ILE A 1 89 ? -9.636 12.023 11.966 1.00 16.83 218 ILE B N 1
ATOM 711 C CA . ILE A 1 89 ? -8.951 11.970 13.271 1.00 14.85 218 ILE B CA 1
ATOM 712 C C . ILE A 1 89 ? -7.909 13.169 13.399 1.00 15.94 218 ILE B C 1
ATOM 713 O O . ILE A 1 89 ? -7.903 13.838 14.461 1.00 18.00 218 ILE B O 1
ATOM 718 N N . ALA A 1 90 ? -7.090 13.386 12.362 1.00 20.51 219 ALA B N 1
ATOM 719 C CA . ALA A 1 90 ? -6.124 14.484 12.384 1.00 18.52 219 ALA B CA 1
ATOM 720 C C . ALA A 1 90 ? -6.798 15.859 12.582 1.00 20.23 219 ALA B C 1
ATOM 721 O O . ALA A 1 90 ? -6.333 16.664 13.412 1.00 20.46 219 ALA B O 1
ATOM 723 N N . ASN A 1 91 ? -7.931 16.090 11.895 1.00 18.83 220 ASN B N 1
ATOM 724 C CA . ASN A 1 91 ? -8.664 17.354 12.058 1.00 22.99 220 ASN B CA 1
ATOM 725 C C . ASN A 1 91 ? -9.321 17.546 13.406 1.00 18.89 220 ASN B C 1
ATOM 726 O O . ASN A 1 91 ? -9.343 18.705 13.896 1.00 18.68 220 ASN B O 1
ATOM 731 N N . ILE A 1 92 ? -9.790 16.441 14.000 1.00 23.37 221 ILE B N 1
ATOM 732 C CA . ILE A 1 92 ? -10.308 16.539 15.388 1.00 20.19 221 ILE B CA 1
ATOM 733 C C . ILE A 1 92 ? -9.162 16.905 16.370 1.00 17.96 221 ILE B C 1
ATOM 734 O O . ILE A 1 92 ? -9.288 17.760 17.291 1.00 19.24 221 ILE B O 1
ATOM 739 N N . ARG A 1 93 ? -8.005 16.299 16.204 1.00 18.48 222 ARG B N 1
ATOM 740 C CA . ARG A 1 93 ? -6.932 16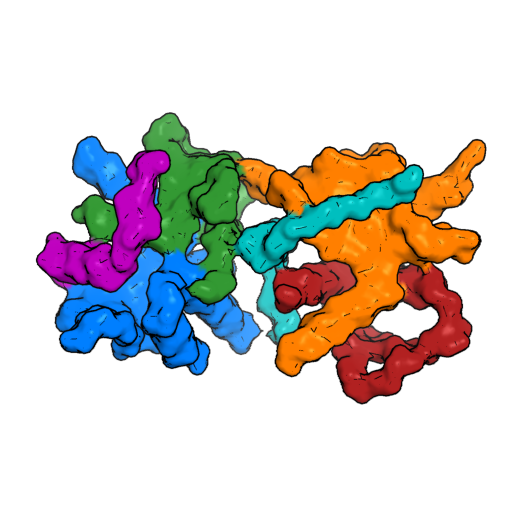.661 17.119 1.00 21.79 222 ARG B CA 1
ATOM 741 C C . ARG A 1 93 ? -6.516 18.160 16.962 1.00 17.88 222 ARG B C 1
ATOM 742 O O . ARG A 1 93 ? -6.361 18.852 17.931 1.00 21.26 222 ARG B O 1
ATOM 750 N N . LYS A 1 94 ? -6.404 18.610 15.742 1.00 21.09 223 LYS B N 1
ATOM 751 C CA . LYS A 1 94 ? -6.121 20.009 15.469 1.00 28.98 223 LYS B CA 1
ATOM 752 C C . LYS A 1 94 ? -7.159 20.904 16.146 1.00 27.90 223 LYS B C 1
ATOM 753 O O . LYS A 1 94 ? -6.858 22.030 16.669 1.00 21.75 223 LYS B O 1
ATOM 759 N N . ALA A 1 95 ? -8.413 20.462 16.082 1.00 23.61 224 ALA B N 1
ATOM 760 C CA . ALA A 1 95 ? -9.486 21.259 16.654 1.00 18.94 224 ALA B CA 1
ATOM 761 C C . ALA A 1 95 ? -9.405 21.279 18.205 1.00 26.09 224 ALA B C 1
ATOM 762 O O . ALA A 1 95 ? -9.683 22.344 18.807 1.00 25.53 224 ALA B O 1
ATOM 764 N N . PHE A 1 96 ? -9.032 20.156 18.862 1.00 21.88 225 PHE B N 1
ATOM 765 C CA . PHE A 1 96 ? -8.845 20.173 20.308 1.00 18.86 225 PHE B CA 1
ATOM 766 C C . PHE A 1 96 ? -7.628 21.096 20.678 1.00 27.37 225 PHE B C 1
ATOM 767 O O . PHE A 1 96 ? -7.667 21.861 21.651 1.00 24.36 225 PHE B O 1
ATOM 775 N N . THR A 1 97 ? -6.531 20.959 19.945 1.00 24.86 226 THR B N 1
ATOM 776 C CA . THR A 1 97 ? -5.373 21.888 20.147 1.00 23.32 226 THR B CA 1
ATOM 777 C C . THR A 1 97 ? -5.862 23.366 20.141 1.00 26.90 226 THR B C 1
ATOM 778 O O . THR A 1 97 ? -5.531 24.172 21.054 1.00 30.79 226 THR B O 1
ATOM 782 N N . ALA A 1 98 ? -6.644 23.719 19.139 1.00 23.70 227 ALA B N 1
ATOM 783 C CA . ALA A 1 98 ? -7.045 25.101 18.996 1.00 26.48 227 ALA B CA 1
ATOM 784 C C . ALA A 1 98 ? -7.917 25.438 20.185 1.00 40.72 227 ALA B C 1
ATOM 785 O O . ALA A 1 98 ? -7.885 26.541 20.715 1.00 29.66 227 ALA B O 1
ATOM 787 N N . LEU A 1 99 ? -8.760 24.491 20.578 1.00 33.23 228 LEU B N 1
ATOM 788 C CA . LEU A 1 99 ? -9.789 24.829 21.550 1.00 29.06 228 LEU B CA 1
ATOM 789 C C . LEU A 1 99 ? -9.100 25.137 22.837 1.00 32.71 228 LEU B C 1
ATOM 790 O O . LEU A 1 99 ? -9.571 25.965 23.668 1.00 34.34 228 LEU B O 1
ATOM 795 N N . SER A 1 100 ? -7.958 24.488 23.020 1.00 29.90 229 SER B N 1
ATOM 796 C CA . SER A 1 100 ? -7.179 24.671 24.238 1.00 29.02 229 SER B CA 1
ATOM 797 C C . SER A 1 100 ? -6.567 26.069 24.407 1.00 35.90 229 SER B C 1
ATOM 798 O O . SER A 1 100 ? -6.150 26.411 25.530 1.00 32.92 229 SER B O 1
ATOM 801 N N . PHE A 1 101 ? -6.495 26.838 23.311 1.00 37.42 230 PHE B N 1
ATOM 802 C CA . PHE A 1 101 ? -6.021 28.241 23.336 1.00 38.06 230 PHE B CA 1
ATOM 803 C C . PHE A 1 101 ? -7.136 29.291 23.373 1.00 47.22 230 PHE B C 1
ATOM 804 O O . PHE A 1 101 ? -6.837 30.468 23.413 1.00 52.00 230 PHE B O 1
ATOM 812 N N . LYS A 1 102 ? -8.401 28.867 23.347 1.00 43.68 231 LYS B N 1
ATOM 813 C CA . LYS A 1 102 ? -9.551 29.781 23.286 1.00 53.25 231 LYS B CA 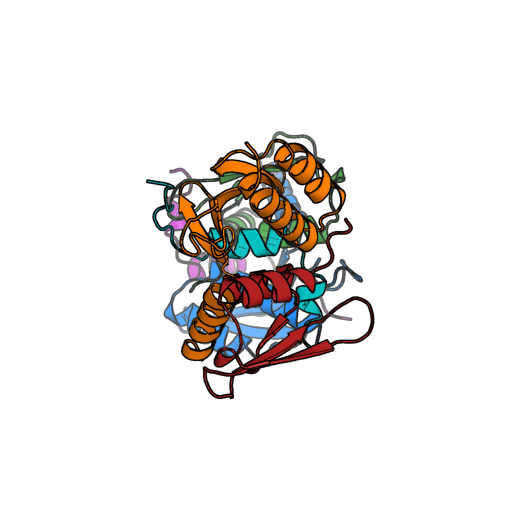1
ATOM 814 C C . LYS A 1 102 ? -9.793 30.403 24.664 1.00 59.52 231 LYS B C 1
ATOM 815 O O . LYS A 1 102 ? -9.506 29.759 25.679 1.00 57.93 231 LYS B O 1
ATOM 821 N N . GLN A 1 103 ? -10.326 31.625 24.703 1.00 81.44 232 GLN B N 1
ATOM 822 C CA . GLN A 1 103 ? -10.915 32.202 25.932 1.00 95.81 232 GLN B CA 1
ATOM 823 C C . GLN A 1 103 ? -10.851 33.725 26.006 1.00 99.23 232 GLN B C 1
ATOM 824 O O . GLN A 1 103 ? -11.774 34.362 26.520 1.00 101.50 232 GLN B O 1
ATOM 830 N N . ALA B 2 12 ? -6.247 -7.343 20.390 1.00 39.14 134 ALA D N 1
ATOM 831 C CA . ALA B 2 12 ? -5.095 -6.383 20.316 1.00 50.50 134 ALA D CA 1
ATOM 832 C C . ALA B 2 12 ? -4.659 -5.906 18.889 1.00 40.56 134 ALA D C 1
ATOM 833 O O . ALA B 2 12 ? -4.358 -4.718 18.648 1.00 43.19 134 ALA D O 1
ATOM 835 N N . ALA B 2 13 ? -4.630 -6.838 17.948 1.00 29.17 135 ALA D N 1
ATOM 836 C CA . ALA B 2 13 ? -4.194 -6.593 16.600 1.00 25.69 135 ALA D CA 1
ATOM 837 C C . ALA B 2 13 ? -5.079 -5.564 15.923 1.00 29.61 135 ALA D C 1
ATOM 838 O O . ALA B 2 13 ? -4.597 -4.734 15.161 1.00 28.91 135 ALA D O 1
ATOM 840 N N . TYR B 2 14 ? -6.377 -5.629 16.136 1.00 25.42 136 TYR D N 1
ATOM 841 C CA . TYR B 2 14 ? -7.276 -4.736 15.426 1.00 24.61 136 TYR D CA 1
ATOM 842 C C . TYR B 2 14 ? -7.029 -3.247 15.796 1.00 20.48 136 TYR D C 1
ATOM 843 O O . TYR B 2 14 ? -7.267 -2.361 14.921 1.00 17.87 136 TYR D O 1
ATOM 852 N N . VAL B 2 15 ? -6.793 -3.002 17.065 1.00 23.25 137 VAL D N 1
ATOM 853 C CA . VAL B 2 15 ? -6.491 -1.608 17.466 1.00 22.07 137 VAL D CA 1
ATOM 854 C C . VAL B 2 15 ? -5.174 -1.144 16.830 1.00 20.75 137 VAL D C 1
ATOM 855 O O . VAL B 2 15 ? -5.088 -0.010 16.333 1.00 21.10 137 VAL D O 1
ATOM 859 N N . THR B 2 16 ? -4.137 -1.984 16.817 1.00 22.22 138 THR D N 1
ATOM 860 C CA . THR B 2 16 ? -2.867 -1.476 16.275 1.00 24.67 138 THR D CA 1
ATOM 861 C C . THR B 2 16 ? -3.023 -1.290 14.763 1.00 27.50 138 THR D C 1
ATOM 862 O O . THR B 2 16 ? -2.498 -0.353 14.183 1.00 19.84 138 THR D O 1
ATOM 866 N N . GLN B 2 17 ? -3.838 -2.138 14.131 1.00 20.66 139 GLN D N 1
ATOM 867 C CA . GLN B 2 17 ? -4.117 -1.939 12.700 1.00 19.73 139 GLN D CA 1
ATOM 868 C C . GLN B 2 17 ? -4.787 -0.594 12.442 1.00 19.04 139 GLN D C 1
ATOM 869 O O . GLN B 2 17 ? -4.436 0.112 11.462 1.00 18.02 139 GLN D O 1
ATOM 875 N N . LEU B 2 18 ? -5.779 -0.254 13.287 1.00 18.55 140 LEU D N 1
ATOM 876 C CA . LEU B 2 18 ? -6.377 1.086 13.127 1.00 17.95 140 LEU D CA 1
ATOM 877 C C . LEU B 2 18 ? -5.377 2.235 13.403 1.00 19.29 140 LEU D C 1
ATOM 878 O O . LEU B 2 18 ? -5.454 3.311 12.750 1.00 19.28 140 LEU D O 1
ATOM 883 N N . TYR B 2 19 ? -4.432 2.047 14.328 1.00 20.89 141 TYR D N 1
ATOM 884 C CA . TYR B 2 19 ? -3.462 3.152 14.546 1.00 21.61 141 TYR D CA 1
ATOM 885 C C . TYR B 2 19 ? -2.637 3.344 13.277 1.00 20.80 141 TYR D C 1
ATOM 886 O O . TYR B 2 19 ? -2.232 4.492 12.960 1.00 21.99 141 TYR D O 1
ATOM 895 N N . TYR B 2 20 ? -2.326 2.251 12.573 1.00 21.82 142 TYR D N 1
ATOM 896 C CA . TYR B 2 20 ? -1.671 2.381 11.264 1.00 20.97 142 TYR D CA 1
ATOM 897 C C . TYR B 2 20 ? -2.559 3.118 10.275 1.00 22.08 142 TYR D C 1
ATOM 898 O O . TYR B 2 20 ? -2.076 3.976 9.550 1.00 20.86 142 TYR D O 1
ATOM 907 N N . LYS B 2 21 ? -3.857 2.751 10.220 1.00 17.89 143 LYS D N 1
ATOM 908 C CA . LYS B 2 21 ? -4.777 3.360 9.255 1.00 19.18 143 LYS D CA 1
ATOM 909 C C . LYS B 2 21 ? -4.793 4.891 9.491 1.00 19.23 143 LYS D C 1
ATOM 910 O O . LYS B 2 21 ? -4.863 5.679 8.554 1.00 19.05 143 LYS D O 1
ATOM 916 N N . ILE B 2 22 ? -4.752 5.268 10.744 1.00 16.79 144 ILE D N 1
ATOM 917 C CA . ILE B 2 22 ? -4.831 6.687 11.136 1.00 16.53 144 ILE D CA 1
ATOM 918 C C . ILE B 2 22 ? -3.530 7.404 10.846 1.00 19.01 144 ILE D C 1
ATOM 919 O O . ILE B 2 22 ? -3.535 8.449 10.203 1.00 22.17 144 ILE D O 1
ATOM 924 N N . SER B 2 23 ? -2.427 6.841 11.311 1.00 16.39 145 SER D N 1
ATOM 925 C CA . SER B 2 23 ? -1.177 7.604 11.325 1.00 19.42 145 SER D CA 1
ATOM 926 C C . SER B 2 23 ? -0.224 7.291 10.146 1.00 22.93 145 SER D C 1
ATOM 927 O O . SER B 2 23 ? 0.704 8.097 9.795 1.00 21.33 145 SER D O 1
ATOM 930 N N . ARG B 2 24 ? -0.474 6.116 9.543 1.00 21.29 146 ARG D N 1
ATOM 931 C CA . ARG B 2 24 ? 0.395 5.479 8.572 1.00 21.79 146 ARG D CA 1
ATOM 932 C C . ARG B 2 24 ? 1.850 5.303 9.071 1.00 20.53 146 ARG D C 1
ATOM 933 O O . ARG B 2 24 ? 2.762 5.329 8.272 1.00 22.90 146 ARG D O 1
ATOM 941 N N . ILE B 2 25 ? 2.042 5.117 10.365 1.00 24.91 147 ILE D N 1
ATOM 942 C CA . ILE B 2 25 ? 3.352 4.865 10.945 1.00 19.93 147 ILE D CA 1
ATOM 943 C C . ILE B 2 25 ? 3.605 3.383 11.280 1.00 23.80 147 ILE D C 1
ATOM 944 O O . ILE B 2 25 ? 2.716 2.701 11.801 1.00 23.44 147 ILE D O 1
ATOM 949 N N . ASP B 2 26 ? 4.807 2.852 10.951 1.00 21.75 148 ASP D N 1
ATOM 950 C CA . ASP B 2 26 ? 5.147 1.466 11.362 1.00 26.92 148 ASP D CA 1
ATOM 951 C C . ASP B 2 26 ? 6.399 1.624 12.214 1.00 30.35 148 ASP D C 1
ATOM 952 O O . ASP B 2 26 ? 7.404 2.236 11.771 1.00 28.15 148 ASP D O 1
ATOM 957 N N . TRP B 2 27 ? 6.344 1.177 13.469 1.00 31.00 149 TRP D N 1
ATOM 958 C CA . TRP B 2 27 ? 7.482 1.413 14.389 1.00 32.07 149 TRP D CA 1
ATOM 959 C C . TRP B 2 27 ? 8.579 0.376 14.144 1.00 36.51 149 TRP D C 1
ATOM 960 O O . TRP B 2 27 ? 8.326 -0.698 13.589 1.00 35.23 149 TRP D O 1
ATOM 971 N N . ASP B 2 28 ? 9.797 0.738 14.537 1.00 31.93 150 ASP D N 1
ATOM 972 C CA . ASP B 2 28 ? 10.914 -0.187 14.613 1.00 37.60 150 ASP D CA 1
ATOM 973 C C . ASP B 2 28 ? 10.861 -0.652 16.053 1.00 41.14 150 ASP D C 1
ATOM 974 O O . ASP B 2 28 ? 11.029 0.140 16.984 1.00 43.24 150 ASP D O 1
ATOM 979 N N . TYR B 2 29 ? 10.549 -1.918 16.228 1.00 40.41 151 TYR D N 1
ATOM 980 C CA . TYR B 2 29 ? 10.371 -2.519 17.555 1.00 51.88 151 TYR D CA 1
ATOM 981 C C . TYR B 2 29 ? 11.640 -3.057 18.119 1.00 63.99 151 TYR D C 1
ATOM 982 O O . TYR B 2 29 ? 11.627 -3.567 19.238 1.00 68.00 151 TYR D O 1
ATOM 991 N N . GLU B 2 30 ? 12.733 -3.004 17.358 1.00 72.19 152 GLU D N 1
ATOM 992 C CA . GLU B 2 30 ? 13.969 -3.475 17.951 1.00 82.91 152 GLU D CA 1
ATOM 993 C C . GLU B 2 30 ? 14.941 -2.327 18.104 1.00 79.85 152 GLU D C 1
ATOM 994 O O . GLU B 2 30 ? 16.053 -2.408 17.603 1.00 91.55 152 GLU D O 1
ATOM 1000 N N . VAL B 2 31 ? 14.662 -1.451 19.055 1.00 63.44 153 VAL D N 1
ATOM 1001 C CA . VAL B 2 31 ? 15.534 -0.331 19.368 1.00 65.20 153 VAL D CA 1
ATOM 1002 C C . VAL B 2 31 ? 15.312 0.054 20.841 1.00 63.89 153 VAL D C 1
ATOM 1003 O O . VAL B 2 31 ? 14.267 -0.298 21.423 1.00 60.78 153 VAL D O 1
ATOM 1007 N N . GLU B 2 32 ? 16.287 0.747 21.448 1.00 63.22 154 GLU D N 1
ATOM 1008 C CA . GLU B 2 32 ? 16.161 1.166 22.851 1.00 75.72 154 GLU D CA 1
ATOM 1009 C C . GLU B 2 32 ? 14.896 1.997 23.058 1.00 82.81 154 GLU D C 1
ATOM 1010 O O . GLU B 2 32 ? 14.394 2.627 22.110 1.00 85.52 154 GLU D O 1
ATOM 1016 N N . PRO B 2 33 ? 14.366 2.021 24.296 1.00 81.70 155 PRO D N 1
ATOM 1017 C CA . PRO B 2 33 ? 13.071 2.695 24.477 1.00 76.94 155 PRO D CA 1
ATOM 1018 C C . PRO B 2 33 ? 13.192 4.193 24.189 1.00 69.93 155 PRO D C 1
ATOM 1019 O O . PRO B 2 33 ? 12.223 4.818 23.787 1.00 61.89 155 PRO D O 1
ATOM 1023 N N . ALA B 2 34 ? 14.390 4.734 24.392 1.00 75.28 156 ALA D N 1
ATOM 1024 C CA . ALA B 2 34 ? 14.651 6.153 24.255 1.00 80.66 156 ALA D CA 1
ATOM 1025 C C . ALA B 2 34 ? 14.632 6.628 22.799 1.00 79.17 156 ALA D C 1
ATOM 1026 O O . ALA B 2 34 ? 14.820 7.819 22.528 1.00 81.52 156 ALA D O 1
ATOM 1028 N N . ARG B 2 35 ? 14.455 5.707 21.860 1.00 68.90 157 ARG D N 1
ATOM 1029 C CA . ARG B 2 35 ? 14.568 6.087 20.467 1.00 59.01 157 ARG D CA 1
ATOM 1030 C C . ARG B 2 35 ? 13.243 5.913 19.772 1.00 50.04 157 ARG D C 1
ATOM 1031 O O . ARG B 2 35 ? 12.682 4.811 19.739 1.00 47.86 157 ARG D O 1
ATOM 1039 N N . ILE B 2 36 ? 12.707 6.997 19.232 1.00 40.01 158 ILE D N 1
ATOM 1040 C CA . ILE B 2 36 ? 11.450 6.860 18.535 1.00 37.28 158 ILE D CA 1
ATOM 1041 C C . ILE B 2 36 ? 11.757 6.608 17.053 1.00 38.84 158 ILE D C 1
ATOM 1042 O O . ILE B 2 36 ? 12.094 7.507 16.293 1.00 34.48 158 ILE D O 1
ATOM 1047 N N . LYS B 2 37 ? 11.569 5.396 16.588 1.00 34.11 159 LYS D N 1
ATOM 1048 C CA . LYS B 2 37 ? 12.124 5.141 15.267 1.00 33.65 159 LYS D CA 1
ATOM 1049 C C . LYS B 2 37 ? 11.078 4.395 14.500 1.00 33.65 159 LYS D C 1
ATOM 1050 O O . LYS B 2 37 ? 10.385 3.570 15.049 1.00 30.08 159 LYS D O 1
ATOM 1056 N N . GLY B 2 38 ? 10.949 4.712 13.224 1.00 31.92 160 GLY D N 1
ATOM 1057 C CA . GLY B 2 38 ? 9.919 4.056 12.456 1.00 28.42 160 GLY D CA 1
ATOM 1058 C C . GLY B 2 38 ? 9.903 4.637 11.053 1.00 27.42 160 GLY D C 1
ATOM 1059 O O . GLY B 2 38 ? 10.855 5.302 10.613 1.00 29.31 160 GLY D O 1
ATOM 1060 N N . ILE B 2 39 ? 8.826 4.374 10.332 1.00 29.69 161 ILE D N 1
ATOM 1061 C CA . ILE B 2 39 ? 8.663 4.922 8.982 1.00 33.37 161 ILE D CA 1
ATOM 1062 C C . ILE B 2 39 ? 7.243 5.416 8.839 1.00 33.77 161 ILE D C 1
ATOM 1063 O O . ILE B 2 39 ? 6.338 4.707 9.271 1.00 24.47 161 ILE D O 1
ATOM 1068 N N . HIS B 2 40 ? 7.058 6.583 8.198 1.00 22.63 162 HIS D N 1
ATOM 1069 C CA . HIS B 2 40 ? 5.735 7.137 7.928 1.00 20.93 162 HIS D CA 1
ATOM 1070 C C . HIS B 2 40 ? 5.460 6.974 6.443 1.00 25.82 162 HIS D C 1
ATOM 1071 O O . HIS B 2 40 ? 6.214 7.488 5.575 1.00 24.47 162 HIS D O 1
ATOM 1078 N N . TYR B 2 41 ? 4.335 6.323 6.138 1.00 23.23 163 TYR D N 1
ATOM 1079 C CA . TYR B 2 41 ? 3.924 6.061 4.727 1.00 24.21 163 TYR D CA 1
ATOM 1080 C C . TYR B 2 41 ? 2.901 7.067 4.157 1.00 24.53 163 TYR D C 1
ATOM 1081 O O . TYR B 2 41 ? 2.230 7.795 4.917 1.00 28.58 163 TYR D O 1
ATOM 1090 N N . GLY B 2 42 ? 2.885 7.235 2.826 1.00 31.30 164 GLY D N 1
ATOM 1091 C CA . GLY B 2 42 ? 2.003 8.178 2.168 1.00 40.29 164 GLY D CA 1
ATOM 1092 C C . GLY B 2 42 ? 1.768 7.931 0.684 1.00 46.32 164 GLY D C 1
ATOM 1093 O O . GLY B 2 42 ? 2.229 6.925 0.132 1.00 48.76 164 GLY D O 1
ATOM 1094 N N . PRO B 2 43 ? 0.937 8.770 0.054 1.00 52.74 165 PRO D N 1
ATOM 1095 C CA . PRO B 2 43 ? 0.930 8.677 -1.394 1.00 62.90 165 PRO D CA 1
ATOM 1096 C C . PRO B 2 43 ? 2.224 9.362 -1.739 1.00 76.12 165 PRO D C 1
ATOM 1097 O O . PRO B 2 43 ? 2.384 10.524 -1.384 1.00 90.38 165 PRO D O 1
ATOM 1101 N N . ASP B 2 44 ? 3.016 8.738 -2.581 1.00 66.01 166 ASP D N 1
ATOM 1102 C CA . ASP B 2 44 ? 4.447 8.949 -2.812 1.00 58.74 166 ASP D CA 1
ATOM 1103 C C . ASP B 2 44 ? 5.324 8.300 -1.754 1.00 45.12 166 ASP D C 1
ATOM 1104 O O . ASP B 2 44 ? 4.847 7.488 -0.969 1.00 39.46 166 ASP D O 1
ATOM 1109 N N . ILE B 2 45 ? 6.570 8.721 -1.645 1.00 51.24 167 ILE D N 1
ATOM 1110 C CA . ILE B 2 45 ? 7.635 7.908 -1.032 1.00 43.64 167 ILE D CA 1
ATOM 1111 C C . ILE B 2 45 ? 7.727 7.922 0.515 1.00 46.82 167 ILE D C 1
ATOM 1112 O O . ILE B 2 45 ? 7.668 8.972 1.134 1.00 47.96 167 ILE D O 1
ATOM 1117 N N . ALA B 2 46 ? 7.987 6.760 1.111 1.00 33.55 168 ALA D N 1
ATOM 1118 C CA . ALA B 2 46 ? 7.915 6.574 2.578 1.00 37.46 168 ALA D CA 1
ATOM 1119 C C . ALA B 2 46 ? 9.034 7.296 3.286 1.00 39.29 168 ALA D C 1
ATOM 1120 O O . ALA B 2 46 ? 10.096 7.426 2.707 1.00 39.90 168 ALA D O 1
ATOM 1122 N N . GLN B 2 47 ? 8.767 7.836 4.491 1.00 34.07 169 GLN D N 1
ATOM 1123 C CA . GLN B 2 47 ? 9.731 8.734 5.192 1.00 38.58 169 GLN D CA 1
ATOM 1124 C C . GLN B 2 47 ? 10.221 8.228 6.553 1.00 34.89 169 GLN D C 1
ATOM 1125 O O . GLN B 2 47 ? 9.413 7.939 7.416 1.00 30.13 169 GLN D O 1
ATOM 1131 N N . PRO B 2 48 ? 11.543 8.108 6.752 1.00 30.63 170 PRO D N 1
ATOM 1132 C CA . PRO B 2 48 ? 12.016 7.602 8.051 1.00 32.19 170 PRO D CA 1
ATOM 1133 C C . PRO B 2 48 ? 11.833 8.596 9.187 1.00 34.15 170 PRO D C 1
ATOM 1134 O O . PRO B 2 48 ? 11.881 9.821 8.966 1.00 29.21 170 PRO D O 1
ATOM 1138 N N . ILE B 2 49 ? 11.643 8.049 10.383 1.00 26.81 171 ILE D N 1
ATOM 1139 C CA . ILE B 2 49 ? 11.551 8.786 11.650 1.00 29.07 171 ILE D CA 1
ATOM 1140 C C . ILE B 2 49 ? 12.628 8.191 12.583 1.00 33.03 171 ILE D C 1
ATOM 1141 O O . ILE B 2 49 ? 12.740 6.979 12.726 1.00 28.40 171 ILE D O 1
ATOM 1146 N N . ASN B 2 50 ? 13.512 9.011 13.111 1.00 32.52 172 ASN D N 1
ATOM 1147 C CA . ASN B 2 50 ? 14.413 8.496 14.125 1.00 33.37 172 ASN D CA 1
ATOM 1148 C C . ASN B 2 50 ? 14.739 9.576 15.133 1.00 29.79 172 ASN D C 1
ATOM 1149 O O . ASN B 2 50 ? 15.821 10.205 15.030 1.00 35.57 172 ASN D O 1
ATOM 1154 N N . MET B 2 51 ? 13.979 9.658 16.210 1.00 33.18 173 MET D N 1
ATOM 1155 C CA . MET B 2 51 ? 14.124 10.804 17.107 1.00 40.72 173 MET D CA 1
ATOM 1156 C C . MET B 2 51 ? 14.656 10.358 18.448 1.00 35.58 173 MET D C 1
ATOM 1157 O O . MET B 2 51 ? 14.471 9.228 18.815 1.00 34.56 173 MET D O 1
ATOM 1162 N N . ASP B 2 52 ? 15.295 11.255 19.186 1.00 36.34 174 ASP D N 1
ATOM 1163 C CA . ASP B 2 52 ? 15.753 10.870 20.529 1.00 43.82 174 ASP D CA 1
ATOM 1164 C C . ASP B 2 52 ? 14.752 11.425 21.545 1.00 33.74 174 ASP D C 1
ATOM 1165 O O . ASP B 2 52 ? 14.634 12.637 21.703 1.00 39.76 174 ASP D O 1
ATOM 1170 N N . SER B 2 53 ? 13.993 10.552 22.173 1.00 50.79 175 SER D N 1
ATOM 1171 C CA . SER B 2 53 ? 12.916 10.996 23.036 1.00 50.22 175 SER D CA 1
ATOM 1172 C C . SER B 2 53 ? 13.425 11.826 24.180 1.00 50.61 175 SER D C 1
ATOM 1173 O O . SER B 2 53 ? 12.691 12.646 24.714 1.00 55.23 175 SER D O 1
ATOM 1176 N N . SER B 2 54 ? 14.688 11.640 24.548 1.00 50.45 176 SER D N 1
ATOM 1177 C CA . SER B 2 54 ? 15.250 12.393 25.668 1.00 55.81 176 SER D CA 1
ATOM 1178 C C . SER B 2 54 ? 15.439 13.870 25.338 1.00 57.76 176 SER D C 1
ATOM 1179 O O . SER B 2 54 ? 15.518 14.701 26.238 1.00 57.64 176 SER D O 1
ATOM 1182 N N . HIS B 2 55 ? 15.504 14.202 24.051 1.00 49.42 177 HIS D N 1
ATOM 1183 C CA . HIS B 2 55 ? 15.698 15.600 23.640 1.00 45.90 177 HIS D CA 1
ATOM 1184 C C . HIS B 2 55 ? 14.416 16.438 23.564 1.00 41.76 177 HIS D C 1
ATOM 1185 O O . HIS B 2 55 ? 14.482 17.626 23.251 1.00 43.16 177 HIS D O 1
ATOM 1192 N N . HIS B 2 56 ? 13.256 15.823 23.771 1.00 40.11 178 HIS D N 1
ATOM 1193 C CA . HIS B 2 56 ? 11.999 16.480 23.462 1.00 33.35 178 HIS D CA 1
ATOM 1194 C C . HIS B 2 56 ? 10.968 16.236 24.550 1.00 38.48 178 HIS D C 1
ATOM 1195 O O . HIS B 2 56 ? 11.000 15.179 25.194 1.00 40.28 178 HIS D O 1
ATOM 1202 N N . SER B 2 57 ? 10.035 17.176 24.746 1.00 36.47 179 SER D N 1
ATOM 1203 C CA . SER B 2 57 ? 8.854 16.931 25.598 1.00 35.50 179 SER D CA 1
ATOM 1204 C C . SER B 2 57 ? 7.930 15.905 24.946 1.00 37.49 179 SER D C 1
ATOM 1205 O O . SER B 2 57 ? 7.921 15.752 23.715 1.00 30.69 179 SER D O 1
ATOM 1208 N N . ARG B 2 58 ? 7.149 15.223 25.787 1.00 31.96 180 ARG D N 1
ATOM 1209 C CA . ARG B 2 58 ? 6.059 14.367 25.324 1.00 35.91 180 ARG D CA 1
ATOM 1210 C C . ARG B 2 58 ? 5.157 15.104 24.377 1.00 30.03 180 ARG D C 1
ATOM 1211 O O . ARG B 2 58 ? 4.785 14.563 23.334 1.00 28.31 180 ARG D O 1
ATOM 1219 N N . CYS B 2 59 ? 4.748 16.320 24.723 1.00 28.25 181 CYS D N 1
ATOM 1220 C CA . CYS B 2 59 ? 3.861 17.028 23.777 1.00 27.93 181 CYS D CA 1
ATOM 1221 C C . CYS B 2 59 ? 4.487 17.369 22.424 1.00 33.35 181 CYS D C 1
ATOM 1222 O O . CYS B 2 59 ? 3.783 17.343 21.421 1.00 25.48 181 CYS D O 1
ATOM 1225 N N . PHE B 2 60 ? 5.768 17.762 22.367 1.00 29.18 182 PHE D N 1
ATOM 1226 C CA . PHE B 2 60 ? 6.364 18.002 21.068 1.00 27.10 182 PHE D CA 1
ATOM 1227 C C . PHE B 2 60 ? 6.411 16.730 20.259 1.00 27.50 182 PHE D C 1
ATOM 1228 O O . PHE B 2 60 ? 6.159 16.742 19.087 1.00 25.19 182 PHE D O 1
ATOM 1236 N N . ILE B 2 61 ? 6.793 15.639 20.888 1.00 24.00 183 ILE D N 1
ATOM 1237 C CA . ILE B 2 61 ? 6.805 14.341 20.167 1.00 27.14 183 ILE D CA 1
ATOM 1238 C C . ILE B 2 61 ? 5.450 14.059 19.576 1.00 23.71 183 ILE D C 1
ATOM 1239 O O . ILE B 2 61 ? 5.348 13.794 18.393 1.00 24.77 183 ILE D O 1
ATOM 1244 N N . SER B 2 62 ? 4.385 14.192 20.372 1.00 22.26 184 SER D N 1
ATOM 1245 C CA . SER B 2 62 ? 3.042 13.941 19.799 1.00 22.95 184 SER D CA 1
ATOM 1246 C C . SER B 2 62 ? 2.637 14.962 18.759 1.00 19.46 184 SER D C 1
ATOM 1247 O O . SER B 2 62 ? 2.107 14.580 17.680 1.00 20.95 184 SER D O 1
ATOM 1250 N N . ASP B 2 63 ? 2.907 16.280 19.011 1.00 20.15 185 ASP D N 1
ATOM 1251 C CA . ASP B 2 63 ? 2.514 17.271 17.986 1.00 22.07 185 ASP D CA 1
ATOM 1252 C C . ASP B 2 63 ? 3.281 17.026 16.672 1.00 20.34 185 ASP D C 1
ATOM 1253 O O . ASP B 2 63 ? 2.704 17.155 15.582 1.00 21.67 185 ASP D O 1
ATOM 1258 N N . TYR B 2 64 ? 4.566 16.697 16.774 1.00 23.18 186 TYR D N 1
ATOM 1259 C CA . TYR B 2 64 ? 5.409 16.511 15.591 1.00 21.63 186 TYR D CA 1
ATOM 1260 C C . TYR B 2 64 ? 4.969 15.302 14.790 1.00 20.45 186 TYR D C 1
ATOM 1261 O O . TYR B 2 64 ? 4.757 15.367 13.548 1.00 20.10 186 TYR D O 1
ATOM 1270 N N . LEU B 2 65 ? 4.849 14.162 15.494 1.00 22.33 187 LEU D N 1
ATOM 1271 C CA . LEU B 2 65 ? 4.324 12.979 14.823 1.00 27.02 187 LEU D CA 1
ATOM 1272 C C . LEU B 2 65 ? 2.956 13.243 14.179 1.00 19.90 187 LEU D C 1
ATOM 1273 O O . LEU B 2 65 ? 2.733 12.850 13.033 1.00 20.48 187 LEU D O 1
ATOM 1278 N N . TRP B 2 66 ? 2.039 13.895 14.887 1.00 18.43 188 TRP D N 1
ATOM 1279 C CA . TRP B 2 66 ? 0.774 14.192 14.220 1.00 22.14 188 TRP D CA 1
ATOM 1280 C C . TRP B 2 66 ? 0.899 15.139 13.019 1.00 22.40 188 TRP D C 1
ATOM 1281 O O . TRP B 2 66 ? 0.074 15.064 12.082 1.00 20.28 188 TRP D O 1
ATOM 1292 N N . SER B 2 67 ? 1.887 16.047 13.037 1.00 19.96 189 SER D N 1
ATOM 1293 C CA . SER B 2 67 ? 2.064 16.919 11.872 1.00 19.52 189 SER D CA 1
ATOM 1294 C C . SER B 2 67 ? 2.467 16.143 10.601 1.00 16.69 189 SER D C 1
ATOM 1295 O O . SER B 2 67 ? 2.283 16.664 9.492 1.00 17.94 189 SER D O 1
ATOM 1298 N N . LEU B 2 68 ? 3.043 14.949 10.757 1.00 17.97 190 LEU D N 1
ATOM 1299 C CA . LEU B 2 68 ? 3.191 14.038 9.606 1.00 18.70 190 LEU D CA 1
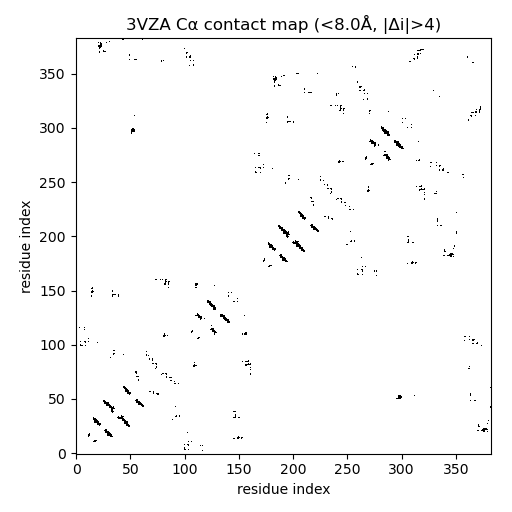ATOM 1300 C C . LEU B 2 68 ? 1.900 13.615 8.880 1.00 19.45 190 LEU D C 1
ATOM 1301 O O . LEU B 2 68 ? 1.963 13.260 7.679 1.00 20.02 190 LEU D O 1
ATOM 1306 N N . VAL B 2 69 ? 0.775 13.581 9.629 1.00 20.78 191 VAL D N 1
ATOM 1307 C CA . VAL B 2 69 ? -0.541 13.135 9.098 1.00 22.09 191 VAL D CA 1
ATOM 1308 C C . VAL B 2 69 ? -1.256 14.252 8.361 1.00 21.94 191 VAL D C 1
ATOM 1309 O O . VAL B 2 69 ? -1.529 15.307 8.948 1.00 22.73 191 VAL D O 1
ATOM 1313 N N . PRO B 2 70 ? -1.490 14.068 7.060 1.00 21.30 192 PRO D N 1
ATOM 1314 C CA . PRO B 2 70 ? -2.150 15.078 6.218 1.00 24.47 192 PRO D CA 1
ATOM 1315 C C . PRO B 2 70 ? -3.562 15.345 6.653 1.00 33.18 192 PRO D C 1
ATOM 1316 O O . PRO B 2 70 ? -4.241 14.426 7.101 1.00 25.15 192 PRO D O 1
ATOM 1320 N N . THR B 2 71 ? -3.959 16.622 6.627 1.00 27.78 193 THR D N 1
ATOM 1321 C CA . THR B 2 71 ? -5.271 17.069 7.112 1.00 19.07 193 THR D CA 1
ATOM 1322 C C . THR B 2 71 ? -6.193 17.365 5.960 1.00 22.52 193 THR D C 1
ATOM 1323 O O . THR B 2 71 ? -7.407 17.627 6.151 1.00 21.31 193 THR D O 1
ATOM 1327 N N . ALA B 2 72 ? -5.667 17.335 4.723 1.00 24.80 194 ALA D N 1
ATOM 1328 C CA . ALA B 2 72 ? -6.599 17.429 3.586 1.00 30.96 194 ALA D CA 1
ATOM 1329 C C . ALA B 2 72 ? -7.593 16.258 3.432 1.00 24.51 194 ALA D C 1
ATOM 1330 O O . ALA B 2 72 ? -7.243 15.103 3.531 1.00 35.00 194 ALA D O 1
ATOM 1332 N N . TRP B 2 73 ? -8.848 16.563 3.162 1.00 34.19 195 TRP D N 1
ATOM 1333 C CA . TRP B 2 73 ? -9.857 15.560 3.061 1.00 39.29 195 TRP D CA 1
ATOM 1334 C C . TRP B 2 73 ? -9.772 14.738 1.777 1.00 48.24 195 TRP D C 1
ATOM 1335 O O . TRP B 2 73 ? -10.127 13.547 1.819 1.00 34.18 195 TRP D O 1
ATOM 1346 N N . ARG C 1 5 ? -43.713 -19.163 1.906 1.00 86.51 134 ARG A N 1
ATOM 1347 C CA . ARG C 1 5 ? -43.462 -20.493 2.443 1.00 84.65 134 ARG A CA 1
ATOM 1348 C C . ARG C 1 5 ? -42.089 -20.989 1.984 1.00 68.33 134 ARG A C 1
ATOM 1349 O O . ARG C 1 5 ? -41.028 -20.698 2.577 1.00 60.45 134 ARG A O 1
ATOM 1357 N N . VAL C 1 6 ? -42.120 -21.755 0.909 1.00 87.27 135 VAL A N 1
ATOM 1358 C CA . VAL C 1 6 ? -40.901 -22.190 0.263 1.00 74.39 135 VAL A CA 1
ATOM 1359 C C . VAL C 1 6 ? -40.229 -21.000 -0.458 1.00 67.27 135 VAL A C 1
ATOM 1360 O O . VAL C 1 6 ? -39.000 -20.996 -0.680 1.00 56.11 135 VAL A O 1
ATOM 1364 N N . GLU C 1 7 ? -41.062 -20.018 -0.827 1.00 66.90 136 GLU A N 1
ATOM 1365 C CA . GLU C 1 7 ? -40.635 -18.819 -1.541 1.00 70.13 136 GLU A CA 1
ATOM 1366 C C . GLU C 1 7 ? -39.771 -17.999 -0.604 1.00 57.08 136 GLU A C 1
ATOM 1367 O O . GLU C 1 7 ? -38.826 -17.334 -1.030 1.00 49.42 136 GLU A O 1
ATOM 1373 N N . ARG C 1 8 ? -40.118 -18.065 0.673 1.00 45.36 137 ARG A N 1
ATOM 1374 C CA . ARG C 1 8 ? -39.484 -17.259 1.700 1.00 46.17 137 ARG A CA 1
ATOM 1375 C C . ARG C 1 8 ? -38.124 -17.867 2.014 1.00 44.43 137 ARG A C 1
ATOM 1376 O O . ARG C 1 8 ? -37.132 -17.175 2.227 1.00 38.36 137 ARG A O 1
ATOM 1384 N N . LEU C 1 9 ? -38.067 -19.191 1.991 1.00 41.67 138 LEU A N 1
ATOM 1385 C CA . LEU C 1 9 ? -36.806 -19.877 2.137 1.00 45.28 138 LEU A CA 1
ATOM 1386 C C . LEU C 1 9 ? -35.855 -19.605 0.969 1.00 37.59 138 LEU A C 1
ATOM 1387 O O . LEU C 1 9 ? -34.658 -19.402 1.201 1.00 38.23 138 LEU A O 1
ATOM 1392 N N . CYS C 1 10 ? -36.354 -19.636 -0.272 1.00 42.40 139 CYS A N 1
ATOM 1393 C CA . CYS C 1 10 ? -35.439 -19.386 -1.392 1.00 41.89 139 CYS A CA 1
ATOM 1394 C C . CYS C 1 10 ? -35.002 -17.928 -1.322 1.00 38.09 139 CYS A C 1
ATOM 1395 O O . CYS C 1 10 ? -33.833 -17.613 -1.549 1.00 36.51 139 CYS A O 1
ATOM 1398 N N . LYS C 1 11 ? -35.944 -17.036 -1.040 1.00 40.20 140 LYS A N 1
ATOM 1399 C CA . LYS C 1 11 ? -35.582 -15.623 -0.870 1.00 38.65 140 LYS A CA 1
ATOM 1400 C C . LYS C 1 11 ? -34.455 -15.443 0.204 1.00 41.81 140 LYS A C 1
ATOM 1401 O O . LYS C 1 11 ? -33.469 -14.737 -0.022 1.00 34.57 140 LYS A O 1
ATOM 1407 N N . SER C 1 12 ? -34.593 -16.093 1.349 1.00 34.31 141 SER A N 1
ATOM 1408 C CA . SER C 1 12 ? -33.591 -15.970 2.412 1.00 33.97 141 SER A CA 1
ATOM 1409 C C . SER C 1 12 ? -32.232 -16.463 1.893 1.00 35.25 141 SER A C 1
ATOM 1410 O O . SER C 1 12 ? -31.207 -15.779 2.076 1.00 35.23 141 SER A O 1
ATOM 1413 N N . LYS C 1 13 ? -32.223 -17.621 1.221 1.00 33.23 142 LYS A N 1
ATOM 1414 C CA . LYS C 1 13 ? -30.959 -18.097 0.655 1.00 29.79 142 LYS A CA 1
ATOM 1415 C C . LYS C 1 13 ? -30.334 -17.101 -0.328 1.00 35.15 142 LYS A C 1
ATOM 1416 O O . LYS C 1 13 ? -29.131 -16.866 -0.317 1.00 31.14 142 LYS A O 1
ATOM 1422 N N . GLU C 1 14 ? -31.128 -16.515 -1.205 1.00 31.36 143 GLU A N 1
ATOM 1423 C CA . GLU C 1 14 ? -30.510 -15.585 -2.132 1.00 34.82 143 GLU A CA 1
ATOM 1424 C C . GLU C 1 14 ? -30.007 -14.325 -1.454 1.00 35.12 143 GLU A C 1
ATOM 1425 O O . GLU C 1 14 ? -28.992 -13.765 -1.895 1.00 31.11 143 GLU A O 1
ATOM 1431 N N . LEU C 1 15 ? -30.705 -13.880 -0.400 1.00 31.85 144 LEU A N 1
ATOM 1432 C CA . LEU C 1 15 ? -30.273 -12.677 0.292 1.00 30.34 144 LEU A CA 1
ATOM 1433 C C . LEU C 1 15 ? -28.956 -12.972 0.979 1.00 28.51 144 LEU A C 1
ATOM 1434 O O . LEU C 1 15 ? -28.044 -12.137 0.934 1.00 32.36 144 LEU A O 1
ATOM 1439 N N . PHE C 1 16 ? -28.802 -14.149 1.547 1.00 26.18 145 PHE A N 1
ATOM 1440 C CA . PHE C 1 16 ? -27.518 -14.435 2.199 1.00 25.83 145 PHE A CA 1
ATOM 1441 C C . PHE C 1 16 ? -26.410 -14.605 1.118 1.00 24.78 145 PHE A C 1
ATOM 1442 O O . PHE C 1 16 ? -25.291 -14.184 1.329 1.00 26.16 145 PHE A O 1
ATOM 1450 N N . GLU C 1 17 ? -26.717 -15.274 0.005 1.00 25.18 146 GLU A N 1
ATOM 1451 C CA . GLU C 1 17 ? -25.736 -15.449 -1.068 1.00 27.68 146 GLU A CA 1
ATOM 1452 C C . GLU C 1 17 ? -25.257 -14.107 -1.553 1.00 27.65 146 GLU A C 1
ATOM 1453 O O . GLU C 1 17 ? -24.068 -13.878 -1.646 1.00 29.99 146 GLU A O 1
ATOM 1459 N N . GLU C 1 18 ? -26.179 -13.229 -1.919 1.00 26.77 147 GLU A N 1
ATOM 1460 C CA . GLU C 1 18 ? -25.744 -11.950 -2.451 1.00 28.84 147 GLU A CA 1
ATOM 1461 C C . GLU C 1 18 ? -25.085 -11.052 -1.371 1.00 32.32 147 GLU A C 1
ATOM 1462 O O . GLU C 1 18 ? -24.096 -10.343 -1.660 1.00 27.67 147 GLU A O 1
ATOM 1468 N N . ARG C 1 19 ? -25.637 -11.044 -0.159 1.00 20.97 148 ARG A N 1
ATOM 1469 C CA . ARG C 1 19 ? -25.156 -10.042 0.787 1.00 24.94 148 ARG A CA 1
ATOM 1470 C C . ARG C 1 19 ? -23.847 -10.483 1.435 1.00 28.71 148 ARG A C 1
ATOM 1471 O O . ARG C 1 19 ? -22.988 -9.671 1.652 1.00 23.41 148 ARG A O 1
ATOM 1479 N N . LEU C 1 20 ? -23.689 -11.773 1.750 1.00 22.86 149 LEU A N 1
ATOM 1480 C CA . LEU C 1 20 ? -22.448 -12.238 2.336 1.00 21.25 149 LEU A CA 1
ATOM 1481 C C . LEU C 1 20 ? -21.427 -12.637 1.266 1.00 20.22 149 LEU A C 1
ATOM 1482 O O . LEU C 1 20 ? -20.241 -12.834 1.571 1.00 21.05 149 LEU A O 1
ATOM 1487 N N . GLY C 1 21 ? -21.883 -12.772 0.013 1.00 19.05 150 GLY A N 1
ATOM 1488 C CA . GLY C 1 21 ? -21.067 -13.247 -1.076 1.00 18.90 150 GLY A CA 1
ATOM 1489 C C . GLY C 1 21 ? -20.640 -14.686 -0.778 1.00 27.96 150 GLY A C 1
ATOM 1490 O O . GLY C 1 21 ? -19.545 -15.119 -1.139 1.00 23.47 150 GLY A O 1
ATOM 1491 N N . LEU C 1 22 ? -21.505 -15.450 -0.102 1.00 21.28 151 LEU A N 1
ATOM 1492 C CA . LEU C 1 22 ? -21.090 -16.818 0.229 1.00 19.44 151 LEU A CA 1
ATOM 1493 C C . LEU C 1 22 ? -22.144 -17.775 -0.250 1.00 18.91 151 LEU A C 1
ATOM 1494 O O . LEU C 1 22 ? -23.336 -17.637 0.111 1.00 21.40 151 LEU A O 1
ATOM 1499 N N . GLU C 1 23 ? -21.702 -18.770 -1.050 1.00 22.90 152 GLU A N 1
ATOM 1500 C CA . GLU C 1 23 ? -22.609 -19.840 -1.510 1.00 20.36 152 GLU A CA 1
ATOM 1501 C C . GLU C 1 23 ? -22.179 -21.162 -0.930 1.00 21.66 152 GLU A C 1
ATOM 1502 O O . GLU C 1 23 ? -20.968 -21.419 -0.747 1.00 22.06 152 GLU A O 1
ATOM 1508 N N . ILE C 1 24 ? -23.167 -22.037 -0.671 1.00 19.82 153 ILE A N 1
ATOM 1509 C CA . ILE C 1 24 ? -22.887 -23.312 -0.055 1.00 21.25 153 ILE A CA 1
ATOM 1510 C C . ILE C 1 24 ? -23.446 -24.356 -0.952 1.00 22.27 153 ILE A C 1
ATOM 1511 O O . ILE C 1 24 ? -24.620 -24.257 -1.333 1.00 23.54 153 ILE A O 1
ATOM 1516 N N . ARG C 1 25 ? -22.615 -25.320 -1.363 1.00 16.98 154 ARG A N 1
ATOM 1517 C CA . ARG C 1 25 ? -23.079 -26.344 -2.326 1.00 17.16 154 ARG A CA 1
ATOM 1518 C C . ARG C 1 25 ? -22.868 -27.716 -1.710 1.00 19.58 154 ARG A C 1
ATOM 1519 O O . ARG C 1 25 ? -21.824 -27.967 -1.146 1.00 22.00 154 ARG A O 1
ATOM 1527 N N . ARG C 1 26 ? -23.842 -28.622 -1.841 1.00 17.38 155 ARG A N 1
ATOM 1528 C CA . ARG C 1 26 ? -23.637 -29.977 -1.368 1.00 17.59 155 ARG A CA 1
ATOM 1529 C C . ARG C 1 26 ? -23.160 -30.749 -2.588 1.00 17.57 155 ARG A C 1
ATOM 1530 O O . ARG C 1 26 ? -23.871 -30.851 -3.605 1.00 19.44 155 ARG A O 1
ATOM 1538 N N . ILE C 1 27 ? -21.943 -31.263 -2.518 1.00 17.41 156 ILE A N 1
ATOM 1539 C CA . ILE C 1 27 ? -21.302 -31.873 -3.654 1.00 17.42 156 ILE A CA 1
ATOM 1540 C C . ILE C 1 27 ? -21.014 -33.350 -3.343 1.00 19.24 156 ILE A C 1
ATOM 1541 O O . ILE C 1 27 ? -21.429 -33.866 -2.298 1.00 19.36 156 ILE A O 1
ATOM 1546 N N . HIS C 1 28 ? -20.279 -34.007 -4.224 1.00 19.18 157 HIS A N 1
ATOM 1547 C CA . HIS C 1 28 ? -20.113 -35.470 -4.095 1.00 19.19 157 HIS A CA 1
ATOM 1548 C C . HIS C 1 28 ? -19.287 -35.844 -2.863 1.00 24.28 157 HIS A C 1
ATOM 1549 O O . HIS C 1 28 ? -18.657 -34.990 -2.200 1.00 21.79 157 HIS A O 1
ATOM 1556 N N . ASN C 1 29 ? -19.384 -37.131 -2.496 1.00 22.89 158 ASN A N 1
ATOM 1557 C CA . ASN C 1 29 ? -18.608 -37.679 -1.417 1.00 21.18 158 ASN A CA 1
ATOM 1558 C C . ASN C 1 29 ? -18.771 -36.960 -0.074 1.00 21.61 158 ASN A C 1
ATOM 1559 O O . ASN C 1 29 ? -17.773 -36.675 0.595 1.00 26.17 158 ASN A O 1
ATOM 1564 N N . GLU C 1 30 ? -20.040 -36.693 0.308 1.00 26.83 159 GLU A N 1
ATOM 1565 C CA . GLU C 1 30 ? -20.395 -36.199 1.637 1.00 26.80 159 GLU A CA 1
ATOM 1566 C C . GLU C 1 30 ? -19.753 -34.869 1.931 1.00 24.58 159 GLU A C 1
ATOM 1567 O O . GLU C 1 30 ? -19.342 -34.627 3.081 1.00 24.02 159 GLU A O 1
ATOM 1573 N N . GLN C 1 31 ? -19.640 -33.994 0.935 1.00 20.29 160 GLN A N 1
ATOM 1574 C CA . GLN C 1 31 ? -18.858 -32.757 1.195 1.00 19.17 160 GLN A CA 1
ATOM 1575 C C . GLN C 1 31 ? -19.738 -31.557 0.948 1.00 17.71 160 GLN A C 1
ATOM 1576 O O . GLN C 1 31 ? -20.652 -31.630 0.165 1.00 18.16 160 GLN A O 1
ATOM 1582 N N . LEU C 1 32 ? -19.384 -30.434 1.572 1.00 19.79 161 LEU A N 1
ATOM 1583 C CA . LEU C 1 32 ? -20.043 -29.171 1.291 1.00 19.67 161 LEU A CA 1
ATOM 1584 C C . LEU C 1 32 ? -18.928 -28.250 0.784 1.00 17.18 161 LEU A C 1
ATOM 1585 O O . LEU C 1 32 ? -17.822 -28.258 1.347 1.00 22.42 161 LEU A O 1
ATOM 1590 N N . GLN C 1 33 ? -19.222 -27.503 -0.276 1.00 19.32 162 GLN A N 1
ATOM 1591 C CA . GLN C 1 33 ? -18.244 -26.574 -0.839 1.00 17.61 162 GLN A CA 1
ATOM 1592 C C . GLN C 1 33 ? -18.712 -25.185 -0.440 1.00 22.43 162 GLN A C 1
ATOM 1593 O O . GLN C 1 33 ? -19.854 -24.817 -0.750 1.00 19.86 162 GLN A O 1
ATOM 1599 N N . PHE C 1 34 ? -17.812 -24.399 0.163 1.00 19.84 163 PHE A N 1
ATOM 1600 C CA . PHE C 1 34 ? -18.082 -23.005 0.535 1.00 20.03 163 PHE A CA 1
ATOM 1601 C C . PHE C 1 34 ? -17.368 -22.135 -0.475 1.00 21.81 163 PHE A C 1
ATOM 1602 O O . PHE C 1 34 ? -16.157 -22.292 -0.657 1.00 22.93 163 PHE A O 1
ATOM 1610 N N . ILE C 1 35 ? -18.128 -21.283 -1.184 1.00 20.12 164 ILE A N 1
ATOM 1611 C CA . ILE C 1 35 ? -17.542 -20.438 -2.221 1.00 21.74 164 ILE A CA 1
ATOM 1612 C C . ILE C 1 35 ? -17.715 -18.964 -1.777 1.00 19.81 164 ILE A C 1
ATOM 1613 O O . ILE C 1 35 ? -18.881 -18.493 -1.622 1.00 23.04 164 ILE A O 1
ATOM 1618 N N . PHE C 1 36 ? -16.595 -18.282 -1.534 1.00 22.00 165 PHE A N 1
ATOM 1619 C CA . PHE C 1 36 ? -16.673 -16.824 -1.230 1.00 22.49 165 PHE A CA 1
ATOM 1620 C C . PHE C 1 36 ? -16.459 -16.030 -2.483 1.00 28.15 165 PHE A C 1
ATOM 1621 O O . PHE C 1 36 ? -15.501 -16.266 -3.182 1.00 26.85 165 PHE A O 1
ATOM 1629 N N . ARG C 1 37 ? -17.351 -15.083 -2.747 1.00 24.45 166 ARG A N 1
ATOM 1630 C CA . ARG C 1 37 ? -17.083 -14.068 -3.751 1.00 24.57 166 ARG A CA 1
ATOM 1631 C C . ARG C 1 37 ? -16.983 -12.750 -3.031 1.00 24.57 166 ARG A C 1
ATOM 1632 O O . ARG C 1 37 ? -17.087 -12.718 -1.807 1.00 22.00 166 ARG A O 1
ATOM 1640 N N . HIS C 1 38 ? -16.799 -11.670 -3.802 1.00 28.42 167 HIS A N 1
ATOM 1641 C CA . HIS C 1 38 ? -16.758 -10.317 -3.254 1.00 32.45 167 HIS A CA 1
ATOM 1642 C C . HIS C 1 38 ? -15.554 -10.195 -2.353 1.00 27.17 167 HIS A C 1
ATOM 1643 O O . HIS C 1 38 ? -15.589 -9.488 -1.346 1.00 30.94 167 HIS A O 1
ATOM 1650 N N . ILE C 1 39 ? -14.507 -10.899 -2.703 1.00 24.15 168 ILE A N 1
ATOM 1651 C CA . ILE C 1 39 ? -13.276 -10.913 -1.935 1.00 23.94 168 ILE A CA 1
ATOM 1652 C C . ILE C 1 39 ? -12.356 -9.831 -2.514 1.00 29.73 168 ILE A C 1
ATOM 1653 O O . ILE C 1 39 ? -11.847 -8.960 -1.801 1.00 26.80 168 ILE A O 1
ATOM 1658 N N . ASP C 1 40 ? -12.087 -9.924 -3.808 1.00 27.00 169 ASP A N 1
ATOM 1659 C CA . ASP C 1 40 ? -11.143 -9.020 -4.516 1.00 29.17 169 ASP A CA 1
ATOM 1660 C C . ASP C 1 40 ? -12.038 -7.950 -5.104 1.00 32.79 169 ASP A C 1
ATOM 1661 O O . ASP C 1 40 ? -12.906 -8.270 -5.942 1.00 34.80 169 ASP A O 1
ATOM 1666 N N . HIS C 1 41 ? -11.894 -6.715 -4.602 1.00 39.83 170 HIS A N 1
ATOM 1667 C CA . HIS C 1 41 ? -12.744 -5.617 -5.028 1.00 40.11 170 HIS A CA 1
ATOM 1668 C C . HIS C 1 41 ? -12.514 -5.266 -6.504 1.00 49.41 170 HIS A C 1
ATOM 1669 O O . HIS C 1 41 ? -13.377 -4.655 -7.131 1.00 45.34 170 HIS A O 1
ATOM 1676 N N . LYS C 1 42 ? -11.382 -5.684 -7.069 1.00 37.25 171 LYS A N 1
ATOM 1677 C CA . LYS C 1 42 ? -11.108 -5.379 -8.478 1.00 40.86 171 LYS A CA 1
ATOM 1678 C C . LYS C 1 42 ? -11.739 -6.445 -9.364 1.00 41.59 171 LYS A C 1
ATOM 1679 O O . LYS C 1 42 ? -11.848 -6.282 -10.551 1.00 39.63 171 LYS A O 1
ATOM 1685 N N . ASP C 1 43 ? -12.169 -7.545 -8.747 1.00 42.64 172 ASP A N 1
ATOM 1686 C CA . ASP C 1 43 ? -12.765 -8.682 -9.464 1.00 46.85 172 ASP A CA 1
ATOM 1687 C C . ASP C 1 43 ? -13.828 -9.334 -8.534 1.00 40.98 172 ASP A C 1
ATOM 1688 O O . ASP C 1 43 ? -13.574 -10.383 -7.952 1.00 36.75 172 ASP A O 1
ATOM 1693 N N . PRO C 1 44 ? -15.004 -8.687 -8.368 1.00 40.09 173 PRO A N 1
ATOM 1694 C CA . PRO C 1 44 ? -15.893 -9.167 -7.314 1.00 35.25 173 PRO A CA 1
ATOM 1695 C C . PRO C 1 44 ? -16.402 -10.592 -7.540 1.00 35.07 173 PRO A C 1
ATOM 1696 O O . PRO C 1 44 ? -16.826 -11.204 -6.567 1.00 34.70 173 PRO A O 1
ATOM 1700 N N . ASP C 1 45 ? -16.417 -11.074 -8.789 1.00 33.50 174 ASP A N 1
ATOM 1701 C CA . ASP C 1 45 ? -17.037 -12.353 -9.037 1.00 40.62 174 ASP A CA 1
ATOM 1702 C C . ASP C 1 45 ? -16.066 -13.497 -8.886 1.00 34.47 174 ASP A C 1
ATOM 1703 O O . ASP C 1 45 ? -16.477 -14.657 -8.992 1.00 37.51 174 ASP A O 1
ATOM 1708 N N . LYS C 1 46 ? -14.790 -13.188 -8.652 1.00 32.87 175 LYS A N 1
ATOM 1709 C CA . LYS C 1 46 ? -13.779 -14.241 -8.541 1.00 33.41 175 LYS A CA 1
ATOM 1710 C C . LYS C 1 46 ? -13.970 -15.065 -7.283 1.00 33.11 175 LYS A C 1
ATOM 1711 O O . LYS C 1 46 ? -14.076 -14.483 -6.202 1.00 32.53 175 LYS A O 1
ATOM 1717 N N . PRO C 1 47 ? -14.075 -16.419 -7.426 1.00 26.33 176 PRO A N 1
ATOM 1718 C CA . PRO C 1 47 ? -14.339 -17.237 -6.237 1.00 25.56 176 PRO A CA 1
ATOM 1719 C C . PRO C 1 47 ? -13.087 -17.670 -5.514 1.00 29.67 176 PRO A C 1
ATOM 1720 O O . PRO C 1 47 ? -12.050 -17.919 -6.149 1.00 27.94 176 PRO A O 1
ATOM 1724 N N . TYR C 1 48 ? -13.231 -17.863 -4.206 1.00 23.78 177 TYR A N 1
ATOM 1725 C CA . TYR C 1 48 ? -12.278 -18.472 -3.292 1.00 19.87 177 TYR A CA 1
ATOM 1726 C C . TYR C 1 48 ? -13.100 -19.512 -2.494 1.00 23.72 177 TYR A C 1
ATOM 1727 O O . TYR C 1 48 ? -14.158 -19.172 -1.973 1.00 24.48 177 TYR A O 1
ATOM 1736 N N . MET C 1 49 ? -12.647 -20.783 -2.469 1.00 21.32 178 MET A N 1
ATOM 1737 C CA . MET C 1 49 ? -13.510 -21.875 -2.069 1.00 18.71 178 MET A CA 1
ATOM 1738 C C . MET C 1 49 ? -12.728 -22.820 -1.158 1.00 25.95 178 MET A C 1
ATOM 1739 O O . MET C 1 49 ? -11.501 -22.970 -1.280 1.00 20.74 178 MET A O 1
ATOM 1744 N N . PHE C 1 50 ? -13.445 -23.544 -0.325 1.00 21.36 179 PHE A N 1
ATOM 1745 C CA . PHE C 1 50 ? -12.846 -24.716 0.299 1.00 23.73 179 PHE A CA 1
ATOM 1746 C C . PHE C 1 50 ? -13.969 -25.729 0.467 1.00 24.11 179 PHE A C 1
ATOM 1747 O O . PHE C 1 50 ? -15.146 -25.371 0.371 1.00 22.78 179 PHE A O 1
ATOM 1755 N N . THR C 1 51 ? -13.592 -26.964 0.708 1.00 21.54 180 THR A N 1
ATOM 1756 C CA . THR C 1 51 ? -14.577 -28.000 0.913 1.00 18.42 180 THR A CA 1
ATOM 1757 C C . THR C 1 51 ? -14.404 -28.624 2.274 1.00 19.71 180 THR A C 1
ATOM 1758 O O . THR C 1 51 ? -13.292 -28.782 2.746 1.00 21.34 180 THR A O 1
ATOM 1762 N N . LEU C 1 52 ? -15.504 -29.120 2.817 1.00 19.98 181 LEU A N 1
ATOM 1763 C CA . LEU C 1 52 ? -15.550 -29.574 4.189 1.00 18.30 181 LEU A CA 1
ATOM 1764 C C . LEU C 1 52 ? -16.409 -30.857 4.306 1.00 19.41 181 LEU A C 1
ATOM 1765 O O . LEU C 1 52 ? -17.403 -31.055 3.585 1.00 20.99 181 LEU A O 1
ATOM 1770 N N . SER C 1 53 ? -15.975 -31.761 5.186 1.00 19.91 182 SER A N 1
ATOM 1771 C CA . SER C 1 53 ? -16.818 -32.896 5.512 1.00 26.38 182 SER A CA 1
ATOM 1772 C C . SER C 1 53 ? -16.801 -33.110 6.996 1.00 22.73 182 SER A C 1
ATOM 1773 O O . SER C 1 53 ? -16.065 -32.438 7.734 1.00 21.29 182 SER A O 1
ATOM 1776 N N . ILE C 1 54 ? -17.739 -33.950 7.478 1.00 17.74 183 ILE A N 1
ATOM 1777 C CA . ILE C 1 54 ? -17.634 -34.398 8.862 1.00 20.04 183 ILE A CA 1
ATOM 1778 C C . ILE C 1 54 ? -17.207 -35.822 8.739 1.00 26.38 183 ILE A C 1
ATOM 1779 O O . ILE C 1 54 ? -17.859 -36.608 8.056 1.00 21.00 183 ILE A O 1
ATOM 1784 N N . ASN C 1 55 ? -16.075 -36.139 9.348 1.00 25.19 184 ASN A N 1
ATOM 1785 C CA . ASN C 1 55 ? -15.448 -37.395 9.057 1.00 23.50 184 ASN A CA 1
ATOM 1786 C C . ASN C 1 55 ? -15.976 -38.518 9.966 1.00 19.85 184 ASN A C 1
ATOM 1787 O O . ASN C 1 55 ? -16.853 -38.319 10.756 1.00 24.66 184 ASN A O 1
ATOM 1792 N N . GLU C 1 56 ? -15.497 -39.723 9.773 1.00 24.34 185 GLU A N 1
ATOM 1793 C CA . GLU C 1 56 ? -16.100 -40.844 10.481 1.00 25.87 185 GLU A CA 1
ATOM 1794 C C . GLU C 1 56 ? -16.022 -40.711 12.023 1.00 32.66 185 GLU A C 1
ATOM 1795 O O . GLU C 1 56 ? -16.738 -41.391 12.732 1.00 29.42 185 GLU A O 1
ATOM 1801 N N . GLN C 1 57 ? -15.120 -39.896 12.540 1.00 28.05 186 GLN A N 1
ATOM 1802 C CA . GLN C 1 57 ? -15.023 -39.663 13.995 1.00 31.63 186 GLN A CA 1
ATOM 1803 C C . GLN C 1 57 ? -15.979 -38.603 14.453 1.00 27.71 186 GLN A C 1
ATOM 1804 O O . GLN C 1 57 ? -15.995 -38.285 15.634 1.00 29.60 186 GLN A O 1
ATOM 1810 N N . GLY C 1 58 ? -16.751 -38.050 13.516 1.00 25.83 187 GLY A N 1
ATOM 1811 C CA . GLY C 1 58 ? -17.575 -36.868 13.731 1.00 20.43 187 GLY A CA 1
ATOM 1812 C C . GLY C 1 58 ? -16.760 -35.585 13.888 1.00 31.08 187 GLY A C 1
ATOM 1813 O O . GLY C 1 58 ? -17.230 -34.678 14.553 1.00 28.54 187 GLY A O 1
ATOM 1814 N N . ASP C 1 59 ? -15.586 -35.475 13.246 1.00 23.87 188 ASP A N 1
ATOM 1815 C CA . ASP C 1 59 ? -14.807 -34.223 13.344 1.00 20.86 188 ASP A CA 1
ATOM 1816 C C . ASP C 1 59 ? -14.879 -33.373 12.048 1.00 28.29 188 ASP A C 1
ATOM 1817 O O . ASP C 1 59 ? -14.989 -33.927 10.932 1.00 23.29 188 ASP A O 1
ATOM 1822 N N . TYR C 1 60 ? -14.772 -32.042 12.176 1.00 22.83 189 TYR A N 1
ATOM 1823 C CA . TYR C 1 60 ? -14.688 -31.202 10.982 1.00 18.98 189 TYR A CA 1
ATOM 1824 C C . TYR C 1 60 ? -13.411 -31.613 10.219 1.00 25.07 189 TYR A C 1
ATOM 1825 O O . TYR C 1 60 ? -12.385 -31.855 10.823 1.00 23.72 189 TYR A O 1
ATOM 1834 N N . GLU C 1 61 ? -13.467 -31.715 8.886 1.00 18.98 190 GLU A N 1
ATOM 1835 C CA . GLU C 1 61 ? -12.314 -31.994 8.096 1.00 18.67 190 GLU A CA 1
ATOM 1836 C C . GLU C 1 61 ? -12.345 -31.141 6.793 1.00 21.77 190 GLU A C 1
ATOM 1837 O O . GLU C 1 61 ? -13.238 -31.283 5.971 1.00 24.67 190 GLU A O 1
ATOM 1843 N N . VAL C 1 62 ? -11.322 -30.327 6.590 1.00 21.60 191 VAL A N 1
ATOM 1844 C CA . VAL C 1 62 ? -11.277 -29.522 5.395 1.00 24.78 191 VAL A CA 1
ATOM 1845 C C . VAL C 1 62 ? -10.659 -30.451 4.359 1.00 29.41 191 VAL A C 1
ATOM 1846 O O . VAL C 1 62 ? -9.584 -30.987 4.578 1.00 26.46 191 VAL A O 1
ATOM 1850 N N . THR C 1 63 ? -11.349 -30.723 3.267 1.00 20.35 192 THR A N 1
ATOM 1851 C CA . THR C 1 63 ? -10.794 -31.679 2.335 1.00 25.16 192 THR A CA 1
ATOM 1852 C C . THR C 1 63 ? -10.152 -31.072 1.092 1.00 25.41 192 THR A C 1
ATOM 1853 O O . THR C 1 63 ? -9.517 -31.779 0.271 1.00 26.36 192 THR A O 1
ATOM 1857 N N . SER C 1 64 ? -10.313 -29.784 0.914 1.00 26.52 193 SER A N 1
ATOM 1858 C CA . SER C 1 64 ? -9.515 -29.090 -0.103 1.00 25.46 193 SER A CA 1
ATOM 1859 C C . SER C 1 64 ? -9.722 -27.582 0.081 1.00 28.78 193 SER A C 1
ATOM 1860 O O . SER C 1 64 ? -10.641 -27.182 0.736 1.00 25.59 193 SER A O 1
ATOM 1863 N N . CYS C 1 65 ? -8.809 -26.779 -0.477 1.00 25.00 194 CYS A N 1
ATOM 1864 C CA . CYS C 1 65 ? -8.864 -25.326 -0.356 1.00 21.88 194 CYS A CA 1
ATOM 1865 C C . CYS C 1 65 ? -8.265 -24.719 -1.614 1.00 22.46 194 CYS A C 1
ATOM 1866 O O . CYS C 1 65 ? -7.129 -25.011 -1.950 1.00 26.87 194 CYS A O 1
ATOM 1869 N N . THR C 1 66 ? -9.055 -23.967 -2.364 1.00 28.92 195 THR A N 1
ATOM 1870 C CA . THR C 1 66 ? -8.597 -23.451 -3.659 1.00 28.53 195 THR A CA 1
ATOM 1871 C C . THR C 1 66 ? -8.973 -21.971 -3.746 1.00 27.29 195 THR A C 1
ATOM 1872 O O . THR C 1 66 ? -10.178 -21.674 -3.828 1.00 31.52 195 THR A O 1
ATOM 1876 N N . PRO C 1 67 ? -7.991 -21.052 -3.722 1.00 30.83 196 PRO A N 1
ATOM 1877 C CA . PRO C 1 67 ? -6.544 -21.295 -3.683 1.00 32.42 196 PRO A CA 1
ATOM 1878 C C . PRO C 1 67 ? -6.164 -21.737 -2.299 1.00 27.12 196 PRO A C 1
ATOM 1879 O O . PRO C 1 67 ? -6.924 -21.485 -1.349 1.00 25.41 196 PRO A O 1
ATOM 1883 N N . PRO C 1 68 ? -4.983 -22.347 -2.140 1.00 34.55 197 PRO A N 1
ATOM 1884 C CA . PRO C 1 68 ? -4.607 -22.836 -0.794 1.00 37.16 197 PRO A CA 1
ATOM 1885 C C . PRO C 1 68 ? -4.369 -21.712 0.223 1.00 37.68 197 PRO A C 1
ATOM 1886 O O . PRO C 1 68 ? -3.946 -20.612 -0.135 1.00 30.28 197 PRO A O 1
ATOM 1890 N N . LEU C 1 69 ? -4.660 -21.993 1.478 1.00 31.57 198 LEU A N 1
ATOM 1891 C CA . LEU C 1 69 ? -4.370 -21.069 2.582 1.00 35.48 198 LEU A CA 1
ATOM 1892 C C . LEU C 1 69 ? -3.395 -21.773 3.503 1.00 34.71 198 LEU A C 1
ATOM 1893 O O . LEU C 1 69 ? -3.628 -22.883 3.900 1.00 29.08 198 LEU A O 1
ATOM 1898 N N . ASP C 1 70 ? -2.313 -21.131 3.902 1.00 36.23 199 ASP A N 1
ATOM 1899 C CA . ASP C 1 70 ? -1.405 -21.881 4.763 1.00 45.25 199 ASP A CA 1
ATOM 1900 C C . ASP C 1 70 ? -1.915 -22.017 6.205 1.00 37.39 199 ASP A C 1
ATOM 1901 O O . ASP C 1 70 ? -1.361 -22.791 6.978 1.00 39.57 199 ASP A O 1
ATOM 1906 N N . CYS C 1 71 ? -2.941 -21.254 6.570 1.00 26.96 200 CYS A N 1
ATOM 1907 C CA . CYS C 1 71 ? -3.456 -21.333 7.949 1.00 27.46 200 CYS A CA 1
ATOM 1908 C C . CYS C 1 71 ? -4.681 -22.253 8.119 1.00 33.12 200 CYS A C 1
ATOM 1909 O O . CYS C 1 71 ? -5.182 -22.426 9.223 1.00 29.74 200 CYS A O 1
ATOM 1912 N N . ILE C 1 72 ? -5.180 -22.826 7.049 1.00 33.64 201 ILE A N 1
ATOM 1913 C CA . ILE C 1 72 ? -6.437 -23.549 7.197 1.00 34.60 201 ILE A CA 1
ATOM 1914 C C . ILE C 1 72 ? -6.275 -24.855 8.049 1.00 38.36 201 ILE A C 1
ATOM 1915 O O . ILE C 1 72 ? -7.198 -25.259 8.721 1.00 28.87 201 ILE A O 1
ATOM 1920 N N . SER C 1 73 ? -5.113 -25.482 8.095 1.00 41.45 202 SER A N 1
ATOM 1921 C CA . SER C 1 73 ? -4.987 -26.621 9.021 1.00 37.87 202 SER A CA 1
ATOM 1922 C C . SER C 1 73 ? -5.023 -26.202 10.472 1.00 36.68 202 SER A C 1
ATOM 1923 O O . SER C 1 73 ? -5.511 -26.918 11.345 1.00 32.88 202 SER A O 1
ATOM 1926 N N . GLU C 1 74 ? -4.409 -25.054 10.753 1.00 30.14 203 GLU A N 1
ATOM 1927 C CA . GLU C 1 74 ? -4.517 -24.479 12.078 1.00 27.72 203 GLU A CA 1
ATOM 1928 C C . GLU C 1 74 ? -5.979 -24.142 12.381 1.00 25.31 203 GLU A C 1
ATOM 1929 O O . GLU C 1 74 ? -6.448 -24.352 13.507 1.00 30.17 203 GLU A O 1
ATOM 1935 N N . PHE C 1 75 ? -6.713 -23.615 11.407 1.00 28.82 204 PHE A N 1
ATOM 1936 C CA . PHE C 1 75 ? -8.120 -23.316 11.657 1.00 23.78 204 PHE A CA 1
ATOM 1937 C C . PHE C 1 75 ? -8.925 -24.596 11.874 1.00 30.16 204 PHE A C 1
ATOM 1938 O O . PHE C 1 75 ? -9.894 -24.625 12.649 1.00 27.43 204 PHE A O 1
ATOM 1946 N N . GLN C 1 76 ? -8.563 -25.661 11.177 1.00 24.26 205 GLN A N 1
ATOM 1947 C CA . GLN C 1 76 ? -9.278 -26.904 11.370 1.00 22.04 205 GLN A CA 1
ATOM 1948 C C . GLN C 1 76 ? -9.062 -27.383 12.813 1.00 33.17 205 GLN A C 1
ATOM 1949 O O . GLN C 1 76 ? -10.004 -27.770 13.512 1.00 24.77 205 GLN A O 1
ATOM 1955 N N . LEU C 1 77 ? -7.810 -27.357 13.277 1.00 31.25 206 LEU A N 1
ATOM 1956 C CA . LEU C 1 77 ? -7.558 -27.763 14.653 1.00 28.65 206 LEU A CA 1
ATOM 1957 C C . LEU C 1 77 ? -8.333 -26.890 15.659 1.00 26.30 206 LEU A C 1
ATOM 1958 O O . LEU C 1 77 ? -8.935 -27.393 16.593 1.00 33.52 206 LEU A O 1
ATOM 1963 N N . LYS C 1 78 ? -8.357 -25.576 15.430 1.00 26.27 207 LYS A N 1
ATOM 1964 C CA . LYS C 1 78 ? -9.115 -24.696 16.317 1.00 25.87 207 LYS A CA 1
ATOM 1965 C C . LYS C 1 78 ? -10.630 -24.948 16.312 1.00 25.69 207 LYS A C 1
ATOM 1966 O O . LYS C 1 78 ? -11.288 -24.847 17.344 1.00 29.85 207 LYS A O 1
ATOM 1972 N N . VAL C 1 79 ? -11.216 -25.248 15.145 1.00 23.20 208 VAL A N 1
ATOM 1973 C CA . VAL C 1 79 ? -12.652 -25.421 15.151 1.00 19.78 208 VAL A CA 1
ATOM 1974 C C . VAL C 1 79 ? -12.984 -26.737 15.822 1.00 23.34 208 VAL A C 1
ATOM 1975 O O . VAL C 1 79 ? -14.036 -26.937 16.451 1.00 24.32 208 VAL A O 1
ATOM 1979 N N . ARG C 1 80 ? -12.096 -27.677 15.674 1.00 19.52 209 ARG A N 1
ATOM 1980 C CA . ARG C 1 80 ? -12.340 -28.940 16.361 1.00 23.40 209 ARG A CA 1
ATOM 1981 C C . ARG C 1 80 ? -12.301 -28.734 17.858 1.00 28.12 209 ARG A C 1
ATOM 1982 O O . ARG C 1 80 ? -13.127 -29.261 18.610 1.00 26.14 209 ARG A O 1
ATOM 1990 N N . GLU C 1 81 ? -11.339 -27.949 18.291 1.00 28.39 210 GLU A N 1
ATOM 1991 C CA . GLU C 1 81 ? -11.178 -27.781 19.731 1.00 31.50 210 GLU A CA 1
ATOM 1992 C C . GLU C 1 81 ? -12.296 -26.934 20.352 1.00 29.59 210 GLU A C 1
ATOM 1993 O O . GLU C 1 81 ? -12.727 -27.215 21.472 1.00 30.23 210 GLU A O 1
ATOM 1999 N N . THR C 1 82 ? -12.711 -25.863 19.674 1.00 29.66 211 THR A N 1
ATOM 2000 C CA . THR C 1 82 ? -13.691 -24.930 20.234 1.00 28.40 211 THR A CA 1
ATOM 2001 C C . THR C 1 82 ? -15.125 -25.123 19.799 1.00 30.22 211 THR A C 1
ATOM 2002 O O . THR C 1 82 ? -16.055 -24.602 20.408 1.00 25.62 211 THR A O 1
ATOM 2006 N N . ASN C 1 83 ? -15.290 -25.881 18.738 1.00 28.75 212 ASN A N 1
ATOM 2007 C CA . ASN C 1 83 ? -16.577 -26.030 18.099 1.00 25.58 212 ASN A CA 1
ATOM 2008 C C . ASN C 1 83 ? -17.123 -24.680 17.625 1.00 24.61 212 ASN A C 1
ATOM 2009 O O . ASN C 1 83 ? -18.306 -24.556 17.303 1.00 23.35 212 ASN A O 1
ATOM 2014 N N . ASN C 1 84 ? -16.249 -23.699 17.387 1.00 18.93 213 ASN A N 1
ATOM 2015 C CA . ASN C 1 84 ? -16.794 -22.389 16.983 1.00 21.70 213 ASN A CA 1
ATOM 2016 C C . ASN C 1 84 ? -16.736 -22.288 15.463 1.00 20.26 213 ASN A C 1
ATOM 2017 O O . ASN C 1 84 ? -15.802 -21.698 14.828 1.00 18.64 213 ASN A O 1
ATOM 2022 N N . PHE C 1 85 ? -17.829 -22.701 14.853 1.00 20.68 214 PHE A N 1
ATOM 2023 C CA . PHE C 1 85 ? -17.881 -22.862 13.409 1.00 18.07 214 PHE A CA 1
ATOM 2024 C C . PHE C 1 85 ? -18.038 -21.466 12.794 1.00 18.42 214 PHE A C 1
ATOM 2025 O O . PHE C 1 85 ? -17.498 -21.210 11.715 1.00 17.29 214 PHE A O 1
ATOM 2033 N N . SER C 1 86 ? -18.745 -20.584 13.513 1.00 19.78 215 SER A N 1
ATOM 2034 C CA . SER C 1 86 ? -18.877 -19.213 13.026 1.00 21.39 215 SER A CA 1
ATOM 2035 C C . SER C 1 86 ? -17.501 -18.583 12.870 1.00 17.36 215 SER A C 1
ATOM 2036 O O . SER C 1 86 ? -17.178 -18.005 11.825 1.00 17.82 215 SER A O 1
ATOM 2039 N N . ALA C 1 87 ? -16.667 -18.697 13.904 1.00 18.50 216 ALA A N 1
ATOM 2040 C CA . ALA C 1 87 ? -15.341 -18.036 13.859 1.00 19.20 216 ALA A CA 1
ATOM 2041 C C . ALA C 1 87 ? -14.461 -18.695 12.815 1.00 21.91 216 ALA A C 1
ATOM 2042 O O . ALA C 1 87 ? -13.665 -18.058 12.209 1.00 20.66 216 ALA A O 1
ATOM 2044 N N . PHE C 1 88 ? -14.612 -20.004 12.624 1.00 18.28 217 PHE A N 1
ATOM 2045 C CA . PHE C 1 88 ? -13.864 -20.752 11.625 1.00 18.50 217 PHE A CA 1
ATOM 2046 C C . PHE C 1 88 ? -14.137 -20.166 10.238 1.00 22.92 217 PHE A C 1
ATOM 2047 O O . PHE C 1 88 ? -13.189 -19.898 9.505 1.00 18.83 217 PHE A O 1
ATOM 2055 N N . ILE C 1 89 ? -15.433 -20.008 9.888 1.00 16.78 218 ILE A N 1
ATOM 2056 C CA . ILE C 1 89 ? -15.818 -19.471 8.587 1.00 15.66 218 ILE A CA 1
ATOM 2057 C C . ILE C 1 89 ? -15.306 -17.982 8.465 1.00 18.53 218 ILE A C 1
ATOM 2058 O O . ILE C 1 89 ? -14.730 -17.621 7.411 1.00 18.33 218 ILE A O 1
ATOM 2063 N N . ALA C 1 90 ? -15.520 -17.182 9.520 1.00 18.79 219 ALA A N 1
ATOM 2064 C CA . ALA C 1 90 ? -15.075 -15.778 9.514 1.00 18.93 219 ALA A CA 1
ATOM 2065 C C . ALA C 1 90 ? -13.545 -15.678 9.317 1.00 18.09 219 ALA A C 1
ATOM 2066 O O . ALA C 1 90 ? -13.079 -14.886 8.475 1.00 18.90 219 ALA A O 1
ATOM 2068 N N . ASN C 1 91 ? -12.776 -16.534 10.011 1.00 18.99 220 ASN A N 1
ATOM 2069 C CA . ASN C 1 91 ? -11.304 -16.538 9.828 1.00 22.66 220 ASN A CA 1
ATOM 2070 C C . ASN C 1 91 ? -10.793 -17.020 8.494 1.00 18.79 220 ASN A C 1
ATOM 2071 O O . ASN C 1 91 ? -9.766 -16.474 8.006 1.00 17.72 220 ASN A O 1
ATOM 2076 N N . ILE C 1 92 ? -11.493 -17.978 7.902 1.00 26.65 221 ILE A N 1
ATOM 2077 C CA . ILE C 1 92 ? -11.153 -18.365 6.532 1.00 20.22 221 ILE A CA 1
ATOM 2078 C C . ILE C 1 92 ? -11.429 -17.209 5.541 1.00 18.29 221 ILE A C 1
ATOM 2079 O O . ILE C 1 92 ? -10.626 -16.915 4.616 1.00 18.29 221 ILE A O 1
ATOM 2084 N N . ARG C 1 93 ? -12.528 -16.500 5.704 1.00 17.72 222 ARG A N 1
ATOM 2085 C CA . ARG C 1 93 ? -12.755 -15.385 4.792 1.00 20.24 222 ARG A CA 1
ATOM 2086 C C . ARG C 1 93 ? -11.677 -14.267 4.967 1.00 19.49 222 ARG A C 1
ATOM 2087 O O . ARG C 1 93 ? -11.164 -13.731 4.007 1.00 20.35 222 ARG A O 1
ATOM 2095 N N . LYS C 1 94 ? -11.319 -13.989 6.194 1.00 20.47 223 LYS A N 1
ATOM 2096 C CA . LYS C 1 94 ? -10.262 -13.015 6.451 1.00 27.40 223 LYS A CA 1
ATOM 2097 C C . LYS C 1 94 ? -8.962 -13.460 5.774 1.00 25.41 223 LYS A C 1
ATOM 2098 O O . LYS C 1 94 ? -8.188 -12.628 5.204 1.00 22.19 223 LYS A O 1
ATOM 2104 N N . ALA C 1 95 ? -8.673 -14.748 5.861 1.00 24.97 224 ALA A N 1
ATOM 2105 C CA . ALA C 1 95 ? -7.458 -15.307 5.236 1.00 19.38 224 ALA A CA 1
ATOM 2106 C C . ALA C 1 95 ? -7.476 -15.227 3.689 1.00 26.42 224 ALA A C 1
ATOM 2107 O O . ALA C 1 95 ? -6.424 -14.861 3.100 1.00 25.73 224 ALA A O 1
ATOM 2109 N N . PHE C 1 96 ? -8.640 -15.468 3.041 1.00 21.10 225 PHE A N 1
ATOM 2110 C CA . PHE C 1 96 ? -8.760 -15.267 1.583 1.00 19.97 225 PHE A CA 1
ATOM 2111 C C . PHE C 1 96 ? -8.585 -13.760 1.201 1.00 27.42 225 PHE A C 1
ATOM 2112 O O . PHE C 1 96 ? -7.931 -13.415 0.191 1.00 23.90 225 PHE A O 1
ATOM 2120 N N . THR C 1 97 ? -9.228 -12.883 1.959 1.00 24.55 226 THR A N 1
ATOM 2121 C CA . THR C 1 97 ? -9.025 -11.413 1.749 1.00 21.76 226 THR A CA 1
ATOM 2122 C C . THR C 1 97 ? -7.508 -11.096 1.777 1.00 27.76 226 THR A C 1
ATOM 2123 O O . THR C 1 97 ? -6.974 -10.401 0.880 1.00 30.39 226 THR A O 1
ATOM 2127 N N . ALA C 1 98 ? -6.808 -11.617 2.769 1.00 24.98 227 ALA A N 1
ATOM 2128 C CA . ALA C 1 98 ? -5.403 -11.278 2.900 1.00 27.69 227 ALA A CA 1
ATOM 2129 C C . ALA C 1 98 ? -4.666 -11.847 1.712 1.00 40.94 227 ALA A C 1
ATOM 2130 O O . ALA C 1 98 ? -3.726 -11.252 1.167 1.00 30.89 227 ALA A O 1
ATOM 2132 N N . LEU C 1 99 ? -5.072 -13.043 1.303 1.00 32.66 228 LEU A N 1
ATOM 2133 C CA . LEU C 1 99 ? -4.263 -13.760 0.336 1.00 27.97 228 LEU A CA 1
ATOM 2134 C C . LEU C 1 99 ? -4.347 -13.007 -0.943 1.00 32.32 228 LEU A C 1
ATOM 2135 O O . LEU C 1 99 ? -3.402 -13.012 -1.764 1.00 32.22 228 LEU A O 1
ATOM 2140 N N . SER C 1 100 ? -5.482 -12.334 -1.127 1.00 30.99 229 SER A N 1
ATOM 2141 C CA . SER C 1 100 ? -5.702 -11.568 -2.339 1.00 28.80 229 SER A CA 1
ATOM 2142 C C . SER C 1 100 ? -4.800 -10.340 -2.508 1.00 35.83 229 SER A C 1
ATOM 2143 O O . SER C 1 100 ? -4.708 -9.802 -3.619 1.00 33.05 229 SER A O 1
ATOM 2146 N N . PHE C 1 101 ? -4.172 -9.893 -1.416 1.00 39.10 230 PHE A N 1
ATOM 2147 C CA . PHE C 1 101 ? -3.189 -8.788 -1.447 1.00 39.30 230 PHE A CA 1
ATOM 2148 C C . PHE C 1 101 ? -1.721 -9.255 -1.481 1.00 48.58 230 PHE A C 1
ATOM 2149 O O . PHE C 1 101 ? -0.834 -8.422 -1.520 1.00 53.16 230 PHE A O 1
ATOM 2157 N N . LYS C 1 102 ? -1.470 -10.567 -1.452 1.00 43.62 231 LYS A N 1
ATOM 2158 C CA . LYS C 1 102 ? -0.104 -11.110 -1.388 1.00 53.16 231 LYS A CA 1
ATOM 2159 C C . LYS C 1 102 ? 0.642 -10.936 -2.716 1.00 56.86 231 LYS A C 1
ATOM 2160 O O . LYS C 1 102 ? 0.030 -11.057 -3.784 1.00 58.08 231 LYS A O 1
ATOM 2166 N N . ALA D 2 12 ? -33.903 -26.757 1.534 1.00 41.23 134 ALA C N 1
ATOM 2167 C CA . ALA D 2 12 ? -33.633 -25.292 1.597 1.00 51.96 134 ALA C CA 1
ATOM 2168 C C . ALA D 2 12 ? -33.449 -24.688 3.017 1.00 41.86 134 ALA C C 1
ATOM 2169 O O . ALA D 2 12 ? -32.563 -23.851 3.268 1.00 45.95 134 ALA C O 1
ATOM 2171 N N . ALA D 2 13 ? -34.307 -25.100 3.937 1.00 27.91 135 ALA C N 1
ATOM 2172 C CA . ALA D 2 13 ? -34.295 -24.641 5.309 1.00 25.49 135 ALA C CA 1
ATOM 2173 C C . ALA D 2 13 ? -32.950 -24.903 5.968 1.00 28.71 135 ALA C C 1
ATOM 2174 O O . ALA D 2 13 ? -32.465 -24.057 6.703 1.00 27.15 135 ALA C O 1
ATOM 2176 N N . TYR D 2 14 ? -32.350 -26.065 5.750 1.00 25.35 136 TYR C N 1
ATOM 2177 C CA . TYR D 2 14 ? -31.132 -26.380 6.460 1.00 24.88 136 TYR C CA 1
ATOM 2178 C C . TYR D 2 14 ? -29.954 -25.424 6.103 1.00 21.31 136 TYR C C 1
ATOM 2179 O O . TYR D 2 14 ? -29.069 -25.197 6.974 1.00 18.26 136 TYR C O 1
ATOM 2188 N N . VAL D 2 15 ? -29.862 -25.071 4.840 1.00 21.46 137 VAL C N 1
ATOM 2189 C CA . VAL D 2 15 ? -28.785 -24.122 4.436 1.00 19.86 137 VAL C CA 1
ATOM 2190 C C . VAL D 2 15 ? -29.047 -22.750 5.054 1.00 18.98 137 VAL C C 1
ATOM 2191 O O . VAL D 2 15 ? -28.126 -22.109 5.581 1.00 22.12 137 VAL C O 1
ATOM 2195 N N . THR D 2 16 ? -30.300 -22.288 5.059 1.00 19.93 138 THR C N 1
ATOM 2196 C CA . THR D 2 16 ? -30.503 -20.932 5.622 1.00 23.70 138 THR C CA 1
ATOM 2197 C C . THR D 2 16 ? -30.258 -20.968 7.131 1.00 28.19 138 THR C C 1
ATOM 2198 O O . THR D 2 16 ? -29.706 -20.009 7.709 1.00 18.95 138 THR C O 1
ATOM 2202 N N . GLN D 2 17 ? -30.577 -22.110 7.764 1.00 20.42 139 GLN C N 1
ATOM 2203 C CA . GLN D 2 17 ? -30.271 -22.238 9.214 1.00 19.57 139 GLN C CA 1
ATOM 2204 C C . GLN D 2 17 ? -28.775 -22.153 9.455 1.00 19.38 139 GLN C C 1
ATOM 2205 O O . GLN D 2 17 ? -28.347 -21.492 10.436 1.00 18.99 139 GLN C O 1
ATOM 2211 N N . LEU D 2 18 ? -27.985 -22.802 8.576 1.00 17.82 140 LEU C N 1
ATOM 2212 C CA . LEU D 2 18 ? -26.527 -22.683 8.729 1.00 18.33 140 LEU C CA 1
ATOM 2213 C C . LEU D 2 18 ? -26.046 -21.238 8.482 1.00 19.30 140 LEU C C 1
ATOM 2214 O O . LEU D 2 18 ? -25.092 -20.763 9.150 1.00 20.74 140 LEU C O 1
ATOM 2219 N N . TYR D 2 19 ? -26.696 -20.497 7.581 1.00 21.27 141 TYR C N 1
ATOM 2220 C CA . TYR D 2 19 ? -26.197 -19.104 7.379 1.00 20.85 141 TYR C CA 1
ATOM 2221 C C . TYR D 2 19 ? -26.426 -18.315 8.658 1.00 21.02 141 TYR C C 1
ATOM 2222 O O . TYR D 2 19 ? -25.617 -17.393 9.000 1.00 20.62 141 TYR C O 1
ATOM 2231 N N . TYR D 2 20 ? -27.539 -18.571 9.345 1.00 20.59 142 TYR C N 1
ATOM 2232 C CA . TYR D 2 20 ? -27.760 -17.968 10.652 1.00 21.00 142 TYR C CA 1
ATOM 2233 C C . TYR D 2 20 ? -26.681 -18.370 11.639 1.00 22.93 142 TYR C C 1
ATOM 2234 O O . TYR D 2 20 ? -26.183 -17.518 12.372 1.00 20.63 142 TYR C O 1
ATOM 2243 N N . LYS D 2 21 ? -26.340 -19.666 11.683 1.00 17.08 143 LYS C N 1
ATOM 2244 C CA . LYS D 2 21 ? -25.335 -20.154 12.651 1.00 19.34 143 LYS C CA 1
ATOM 2245 C C . LYS D 2 21 ? -24.013 -19.414 12.400 1.00 18.35 143 LYS C C 1
ATOM 2246 O O . LYS D 2 21 ? -23.299 -19.061 13.332 1.00 18.90 143 LYS C O 1
ATOM 2252 N N . ILE D 2 22 ? -23.708 -19.207 11.141 1.00 16.76 144 ILE C N 1
ATOM 2253 C CA . ILE D 2 22 ? -22.439 -18.565 10.745 1.00 17.69 144 ILE C CA 1
ATOM 2254 C C . ILE D 2 22 ? -22.465 -17.072 11.055 1.00 19.69 144 ILE C C 1
ATOM 2255 O O . ILE D 2 22 ? -21.589 -16.557 11.757 1.00 22.03 144 ILE C O 1
ATOM 2260 N N .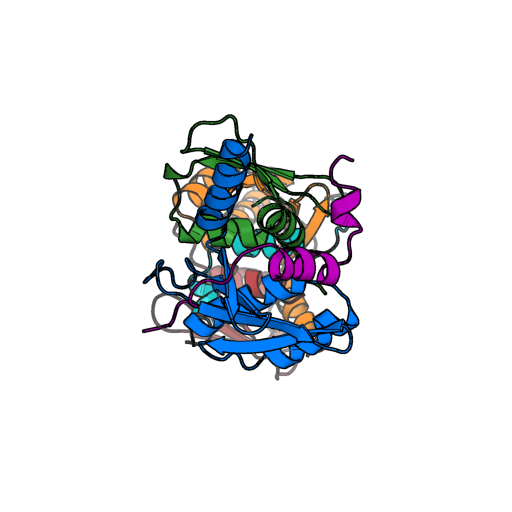 SER D 2 23 ? -23.492 -16.398 10.577 1.00 16.38 145 SER C N 1
ATOM 2261 C CA . SER D 2 23 ? -23.480 -14.929 10.585 1.00 19.58 145 SER C CA 1
ATOM 2262 C C . SER D 2 23 ? -24.243 -14.265 11.752 1.00 23.77 145 SER C C 1
ATOM 2263 O O . SER D 2 23 ? -24.018 -13.072 12.104 1.00 21.23 145 SER C O 1
ATOM 2266 N N . ARG D 2 24 ? -25.142 -15.062 12.337 1.00 22.04 146 ARG C N 1
ATOM 2267 C CA . ARG D 2 24 ? -26.111 -14.607 13.317 1.00 21.93 146 ARG C CA 1
ATOM 2268 C C . ARG D 2 24 ? -26.986 -13.428 12.840 1.00 20.25 146 ARG C C 1
ATOM 2269 O O . ARG D 2 24 ? -27.411 -12.648 13.674 1.00 24.19 146 ARG C O 1
ATOM 2277 N N . ILE D 2 25 ? -27.246 -13.327 11.547 1.00 24.74 147 ILE C N 1
ATOM 2278 C CA . ILE D 2 25 ? -28.134 -12.341 10.954 1.00 21.01 147 ILE C CA 1
ATOM 2279 C C . ILE D 2 25 ? -29.536 -12.892 10.627 1.00 25.61 147 ILE C C 1
ATOM 2280 O O . ILE D 2 25 ? -29.670 -14.034 10.138 1.00 23.89 147 ILE C O 1
ATOM 2285 N N . ASP D 2 26 ? -30.597 -12.123 10.953 1.00 21.09 148 ASP C N 1
ATOM 2286 C CA . ASP D 2 26 ? -31.974 -12.506 10.542 1.00 27.96 148 ASP C CA 1
ATOM 2287 C C . ASP D 2 26 ? -32.461 -11.351 9.675 1.00 31.06 148 ASP C C 1
ATOM 2288 O O . ASP D 2 26 ? -32.445 -10.167 10.108 1.00 29.38 148 ASP C O 1
ATOM 2293 N N . TRP D 2 27 ? -32.789 -11.627 8.413 1.00 30.08 149 TRP C N 1
ATOM 2294 C CA . TRP D 2 27 ? -33.167 -10.520 7.512 1.00 30.50 149 TRP C CA 1
ATOM 2295 C C . TRP D 2 27 ? -34.616 -10.080 7.763 1.00 37.16 149 TRP C C 1
ATOM 2296 O O . TRP D 2 27 ? -35.429 -10.848 8.298 1.00 35.44 149 TRP C O 1
ATOM 2307 N N . ASP D 2 28 ? -34.906 -8.836 7.385 1.00 34.89 150 ASP C N 1
ATOM 2308 C CA . ASP D 2 28 ? -36.274 -8.338 7.289 1.00 39.31 150 ASP C CA 1
ATOM 2309 C C . ASP D 2 28 ? -36.654 -8.608 5.844 1.00 42.71 150 ASP C C 1
ATOM 2310 O O . ASP D 2 28 ? -36.061 -8.044 4.921 1.00 44.26 150 ASP C O 1
ATOM 2315 N N . TYR D 2 29 ? -37.612 -9.503 5.660 1.00 40.82 151 TYR C N 1
ATOM 2316 C CA . TYR D 2 29 ? -38.031 -9.986 4.324 1.00 51.19 151 TYR C CA 1
ATOM 2317 C C . TYR D 2 29 ? -39.120 -9.153 3.723 1.00 64.50 151 TYR C C 1
ATOM 2318 O O . TYR D 2 29 ? -39.572 -9.418 2.620 1.00 68.32 151 TYR C O 1
ATOM 2327 N N . GLU D 2 30 ? -39.591 -8.196 4.496 1.00 69.56 152 GLU C N 1
ATOM 2328 C CA . GLU D 2 30 ? -40.682 -7.303 4.118 1.00 81.08 152 GLU C CA 1
ATOM 2329 C C . GLU D 2 30 ? -40.295 -5.912 3.641 1.00 77.32 152 GLU C C 1
ATOM 2330 O O . GLU D 2 30 ? -40.980 -4.969 3.994 1.00 89.02 152 GLU C O 1
ATOM 2336 N N . VAL D 2 31 ? -39.108 -5.748 3.077 1.00 60.66 153 VAL C N 1
ATOM 2337 C CA . VAL D 2 31 ? -38.677 -4.449 2.592 1.00 64.91 153 VAL C CA 1
ATOM 2338 C C . VAL D 2 31 ? -38.288 -4.433 1.082 1.00 61.57 153 VAL C C 1
ATOM 2339 O O . VAL D 2 31 ? -38.108 -5.510 0.474 1.00 59.53 153 VAL C O 1
ATOM 2343 N N . GLU D 2 32 ? -38.174 -3.238 0.477 1.00 65.49 154 GLU C N 1
ATOM 2344 C CA . GLU D 2 32 ? -37.738 -3.135 -0.927 1.00 77.50 154 GLU C CA 1
ATOM 2345 C C . GLU D 2 32 ? -36.384 -3.816 -1.143 1.00 84.60 154 GLU C C 1
ATOM 2346 O O . GLU D 2 32 ? -35.588 -3.950 -0.196 1.00 87.38 154 GLU C O 1
ATOM 2352 N N . PRO D 2 33 ? -36.099 -4.252 -2.386 1.00 82.30 155 PRO C N 1
ATOM 2353 C CA . PRO D 2 33 ? -34.868 -5.041 -2.566 1.00 77.69 155 PRO C CA 1
ATOM 2354 C C . PRO D 2 33 ? -33.631 -4.186 -2.287 1.00 70.05 155 PRO C C 1
ATOM 2355 O O . PRO D 2 33 ? -32.602 -4.707 -1.892 1.00 62.75 155 PRO C O 1
ATOM 2359 N N . ALA D 2 34 ? -33.765 -2.879 -2.494 1.00 76.94 156 ALA C N 1
ATOM 2360 C CA . ALA D 2 34 ? -32.664 -1.939 -2.350 1.00 82.31 156 ALA C CA 1
ATOM 2361 C C . ALA D 2 34 ? -32.236 -1.716 -0.895 1.00 81.03 156 ALA C C 1
ATOM 2362 O O . ALA D 2 34 ? -31.298 -0.960 -0.631 1.00 82.84 156 ALA C O 1
ATOM 2364 N N . ARG D 2 35 ? -32.940 -2.329 0.051 1.00 69.68 157 ARG C N 1
ATOM 2365 C CA . ARG D 2 35 ? -32.667 -2.038 1.443 1.00 60.02 157 ARG C CA 1
ATOM 2366 C C . ARG D 2 35 ? -32.150 -3.275 2.134 1.00 51.30 157 ARG C C 1
ATOM 2367 O O . ARG D 2 35 ? -32.815 -4.322 2.158 1.00 48.87 157 ARG C O 1
ATOM 2375 N N . ILE D 2 36 ? -30.947 -3.186 2.685 1.00 38.51 158 ILE C N 1
ATOM 2376 C CA . ILE D 2 36 ? -30.433 -4.339 3.378 1.00 36.29 158 ILE C CA 1
ATOM 2377 C C . ILE D 2 36 ? -30.818 -4.203 4.855 1.00 37.90 158 ILE C C 1
ATOM 2378 O O . ILE D 2 36 ? -30.218 -3.460 5.633 1.00 35.02 158 ILE C O 1
ATOM 2383 N N . LYS D 2 37 ? -31.781 -4.974 5.294 1.00 34.41 159 LYS C N 1
ATOM 2384 C CA . LYS D 2 37 ? -32.287 -4.665 6.627 1.00 33.75 159 LYS C CA 1
ATOM 2385 C C . LYS D 2 37 ? -32.410 -5.941 7.401 1.00 31.63 159 LYS C C 1
ATOM 2386 O O . LYS D 2 37 ? -32.749 -6.965 6.855 1.00 30.94 159 LYS C O 1
ATOM 2392 N N . GLY D 2 38 ? -32.079 -5.881 8.674 1.00 31.44 160 GLY C N 1
ATOM 2393 C CA . GLY D 2 38 ? -32.099 -7.097 9.442 1.00 28.23 160 GLY C CA 1
ATOM 2394 C C . GLY D 2 38 ? -31.600 -6.798 10.852 1.00 26.49 160 GLY C C 1
ATOM 2395 O O . GLY D 2 38 ? -31.497 -5.637 11.270 1.00 29.44 160 GLY C O 1
ATOM 2396 N N . ILE D 2 39 ? -31.306 -7.867 11.590 1.00 31.94 161 ILE C N 1
ATOM 2397 C CA . ILE D 2 39 ? -30.731 -7.759 12.926 1.00 33.22 161 ILE C CA 1
ATOM 2398 C C . ILE D 2 39 ? -29.585 -8.737 13.074 1.00 34.61 161 ILE C C 1
ATOM 2399 O O . ILE D 2 39 ? -29.710 -9.878 12.620 1.00 26.34 161 ILE C O 1
ATOM 2404 N N . HIS D 2 40 ? -28.494 -8.303 13.728 1.00 24.01 162 HIS C N 1
ATOM 2405 C CA . HIS D 2 40 ? -27.350 -9.171 13.969 1.00 21.29 162 HIS C CA 1
ATOM 2406 C C . HIS D 2 40 ? -27.349 -9.488 15.449 1.00 27.22 162 HIS C C 1
ATOM 2407 O O . HIS D 2 40 ? -27.303 -8.567 16.300 1.00 25.89 162 HIS C O 1
ATOM 2414 N N . TYR D 2 41 ? -27.345 -10.782 15.765 1.00 24.98 163 TYR C N 1
ATOM 2415 C CA . TYR D 2 41 ? -27.362 -11.279 17.180 1.00 24.74 163 TYR C CA 1
ATOM 2416 C C . TYR D 2 41 ? -25.976 -11.651 17.748 1.00 23.98 163 TYR C C 1
ATOM 2417 O O . TYR D 2 41 ? -25.028 -11.868 16.990 1.00 28.01 163 TYR C O 1
ATOM 2426 N N . GLY D 2 42 ? -25.827 -11.598 19.075 1.00 35.87 164 GLY C N 1
ATOM 2427 C CA . GLY D 2 42 ? -24.587 -11.922 19.746 1.00 43.63 164 GLY C CA 1
ATOM 2428 C C . GLY D 2 42 ? -24.694 -12.233 21.235 1.00 49.98 164 GLY C C 1
ATOM 2429 O O . GLY D 2 42 ? -25.792 -12.335 21.788 1.00 52.25 164 GLY C O 1
ATOM 2430 N N . PRO D 2 43 ? -23.549 -12.452 21.894 1.00 51.18 165 PRO C N 1
ATOM 2431 C CA . PRO D 2 43 ? -23.582 -12.593 23.352 1.00 62.60 165 PRO C CA 1
ATOM 2432 C C . PRO D 2 43 ? -23.585 -11.167 23.821 1.00 75.48 165 PRO C C 1
ATOM 2433 O O . PRO D 2 43 ? -22.546 -10.523 23.686 1.00 89.68 165 PRO C O 1
ATOM 2437 N N . ASP D 2 44 ? -24.754 -10.587 23.924 1.00 66.07 166 ASP C N 1
ATOM 2438 C CA . ASP D 2 44 ? -25.024 -9.327 24.572 1.00 58.71 166 ASP C CA 1
ATOM 2439 C C . ASP D 2 44 ? -26.143 -8.908 23.630 1.00 46.44 166 ASP C C 1
ATOM 2440 O O . ASP D 2 44 ? -26.596 -9.700 22.798 1.00 39.96 166 ASP C O 1
ATOM 2445 N N . ILE D 2 45 ? -26.588 -7.678 23.743 1.00 50.89 167 ILE C N 1
ATOM 2446 C CA . ILE D 2 45 ? -27.697 -7.122 22.966 1.00 43.39 167 ILE C CA 1
ATOM 2447 C C . ILE D 2 45 ? -27.651 -7.051 21.420 1.00 46.27 167 ILE C C 1
ATOM 2448 O O . ILE D 2 45 ? -26.679 -6.584 20.835 1.00 47.99 167 ILE C O 1
ATOM 2453 N N . ALA D 2 46 ? -28.776 -7.411 20.787 1.00 34.93 168 ALA C N 1
ATOM 2454 C CA . ALA D 2 46 ? -28.906 -7.563 19.318 1.00 37.28 168 ALA C CA 1
ATOM 2455 C C . ALA D 2 46 ? -28.859 -6.223 18.628 1.00 40.43 168 ALA C C 1
ATOM 2456 O O . ALA D 2 46 ? -29.309 -5.239 19.208 1.00 38.15 168 ALA C O 1
ATOM 2458 N N . GLN D 2 47 ? -28.267 -6.176 17.426 1.00 34.04 169 GLN C N 1
ATOM 2459 C CA . GLN D 2 47 ? -27.978 -4.896 16.723 1.00 38.86 169 GLN C CA 1
ATOM 2460 C C . GLN D 2 47 ? -28.654 -4.727 15.351 1.00 35.64 169 GLN C C 1
ATOM 2461 O O . GLN D 2 47 ? -28.519 -5.578 14.502 1.00 31.61 169 GLN C O 1
ATOM 2467 N N . PRO D 2 48 ? -29.412 -3.649 15.146 1.00 31.50 170 PRO C N 1
ATOM 2468 C CA . PRO D 2 48 ? -30.096 -3.493 13.842 1.00 32.15 170 PRO C CA 1
ATOM 2469 C C . PRO D 2 48 ? -29.131 -3.149 12.709 1.00 33.82 170 PRO C C 1
ATOM 2470 O O . PRO D 2 48 ? -28.084 -2.496 12.938 1.00 29.20 170 PRO C O 1
ATOM 2474 N N . ILE D 2 49 ? -29.514 -3.577 11.519 1.00 27.73 171 ILE C N 1
ATOM 2475 C CA . ILE D 2 49 ? -28.840 -3.304 10.244 1.00 31.24 171 ILE C CA 1
ATOM 2476 C C . ILE D 2 49 ? -29.895 -2.675 9.302 1.00 33.91 171 ILE C C 1
ATOM 2477 O O . ILE D 2 49 ? -30.993 -3.198 9.143 1.00 29.66 171 ILE C O 1
ATOM 2482 N N . ASN D 2 50 ? -29.626 -1.488 8.780 1.00 34.58 172 ASN C N 1
ATOM 2483 C CA . ASN D 2 50 ? -30.520 -0.965 7.773 1.00 35.41 172 ASN C CA 1
ATOM 2484 C C . ASN D 2 50 ? -29.750 -0.137 6.768 1.00 31.80 172 ASN C C 1
ATOM 2485 O O . ASN D 2 50 ? -29.736 1.101 6.877 1.00 37.06 172 ASN C O 1
ATOM 2490 N N . MET D 2 51 ? -29.285 -0.756 5.697 1.00 32.90 173 MET C N 1
ATOM 2491 C CA . MET D 2 51 ? -28.363 -0.049 4.805 1.00 41.83 173 MET C CA 1
ATOM 2492 C C . MET D 2 51 ? -29.021 0.179 3.467 1.00 35.98 173 MET C C 1
ATOM 2493 O O . MET D 2 51 ? -29.908 -0.565 3.099 1.00 35.75 173 MET C O 1
ATOM 2498 N N . ASP D 2 52 ? -28.595 1.199 2.737 1.00 41.05 174 ASP C N 1
ATOM 2499 C CA . ASP D 2 52 ? -29.137 1.387 1.377 1.00 47.80 174 ASP C CA 1
ATOM 2500 C C . ASP D 2 52 ? -28.142 0.792 0.374 1.00 39.71 174 ASP C C 1
ATOM 2501 O O . ASP D 2 52 ? -27.022 1.298 0.214 1.00 43.57 174 ASP C O 1
ATOM 2506 N N . SER D 2 53 ? -28.526 -0.292 -0.275 1.00 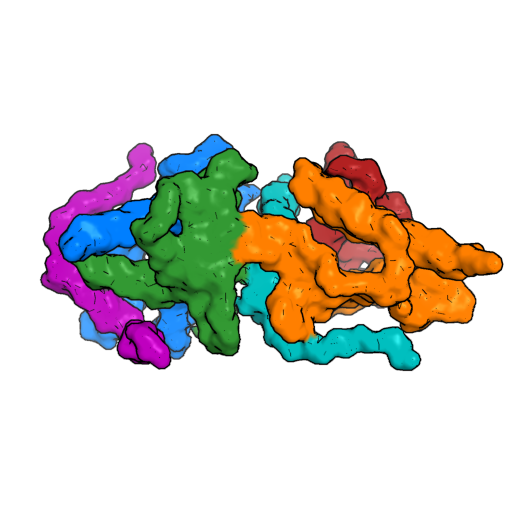44.91 175 SER C N 1
ATOM 2507 C CA . SER D 2 53 ? -27.584 -1.022 -1.120 1.00 45.26 175 SER C CA 1
ATOM 2508 C C . SER D 2 53 ? -27.120 -0.157 -2.269 1.00 44.67 175 SER C C 1
ATOM 2509 O O . SER D 2 53 ? -26.058 -0.391 -2.827 1.00 49.08 175 SER C O 1
ATOM 2512 N N . SER D 2 54 ? -27.908 0.844 -2.622 1.00 47.76 176 SER C N 1
ATOM 2513 C CA . SER D 2 54 ? -27.551 1.690 -3.760 1.00 54.86 176 SER C CA 1
ATOM 2514 C C . SER D 2 54 ? -26.368 2.605 -3.442 1.00 56.88 176 SER C C 1
ATOM 2515 O O . SER D 2 54 ? -25.708 3.097 -4.358 1.00 56.04 176 SER C O 1
ATOM 2518 N N . HIS D 2 55 ? -26.091 2.810 -2.152 1.00 51.43 177 HIS C N 1
ATOM 2519 C CA . HIS D 2 55 ? -24.996 3.709 -1.734 1.00 51.28 177 HIS C CA 1
ATOM 2520 C C . HIS D 2 55 ? -23.635 3.012 -1.642 1.00 46.79 177 HIS C C 1
ATOM 2521 O O . HIS D 2 55 ? -22.632 3.663 -1.321 1.00 47.51 177 HIS C O 1
ATOM 2528 N N . HIS D 2 56 ? -23.600 1.697 -1.855 1.00 38.55 178 HIS C N 1
ATOM 2529 C CA . HIS D 2 56 ? -22.405 0.921 -1.549 1.00 33.27 178 HIS C CA 1
ATOM 2530 C C . HIS D 2 56 ? -22.098 -0.094 -2.629 1.00 39.17 178 HIS C C 1
ATOM 2531 O O . HIS D 2 56 ? -23.025 -0.541 -3.302 1.00 39.70 178 HIS C O 1
ATOM 2538 N N . SER D 2 57 ? -20.816 -0.447 -2.818 1.00 38.68 179 SER C N 1
ATOM 2539 C CA . SER D 2 57 ? -20.440 -1.563 -3.711 1.00 37.60 179 SER C CA 1
ATOM 2540 C C . SER D 2 57 ? -20.853 -2.875 -3.057 1.00 36.78 179 SER C C 1
ATOM 2541 O O . SER D 2 57 ? -20.943 -2.975 -1.806 1.00 29.23 179 SER C O 1
ATOM 2544 N N . ARG D 2 58 ? -21.059 -3.893 -3.901 1.00 29.21 180 ARG C N 1
ATOM 2545 C CA . ARG D 2 58 ? -21.263 -5.273 -3.400 1.00 33.50 180 ARG C CA 1
ATOM 2546 C C . ARG D 2 58 ? -20.184 -5.692 -2.460 1.00 25.62 180 ARG C C 1
ATOM 2547 O O . ARG D 2 58 ? -20.457 -6.292 -1.403 1.00 26.43 180 ARG C O 1
ATOM 2555 N N . CYS D 2 59 ? -18.925 -5.478 -2.828 1.00 27.25 181 CYS C N 1
ATOM 2556 C CA . CYS D 2 59 ? -17.843 -5.833 -1.911 1.00 26.54 181 CYS C CA 1
ATOM 2557 C C . CYS D 2 59 ? -17.848 -5.134 -0.557 1.00 33.47 181 CYS C C 1
ATOM 2558 O O . CYS D 2 59 ? -17.522 -5.785 0.429 1.00 24.99 181 CYS C O 1
ATOM 2561 N N . PHE D 2 60 ? -18.146 -3.834 -0.488 1.00 29.64 182 PHE C N 1
ATOM 2562 C CA . PHE D 2 60 ? -18.250 -3.187 0.822 1.00 26.04 182 PHE C CA 1
ATOM 2563 C C . PHE D 2 60 ? -19.371 -3.788 1.644 1.00 26.50 182 PHE C C 1
ATOM 2564 O O . PHE D 2 60 ? -19.255 -3.985 2.832 1.00 23.61 182 PHE C O 1
ATOM 2572 N N . ILE D 2 61 ? -20.493 -4.004 1.027 1.00 21.00 183 ILE C N 1
ATOM 2573 C CA . ILE D 2 61 ? -21.635 -4.616 1.759 1.00 26.06 183 ILE C CA 1
ATOM 2574 C C . ILE D 2 61 ? -21.202 -5.961 2.333 1.00 24.34 183 ILE C C 1
ATOM 2575 O O . ILE D 2 61 ? -21.381 -6.194 3.520 1.00 24.33 183 ILE C O 1
ATOM 2580 N N . SER D 2 62 ? -20.575 -6.826 1.518 1.00 23.57 184 SER C N 1
ATOM 2581 C CA . SER D 2 62 ? -20.129 -8.116 2.080 1.00 24.21 184 SER C CA 1
ATOM 2582 C C . SER D 2 62 ? -19.039 -7.924 3.128 1.00 20.28 184 SER C C 1
ATOM 2583 O O . SER D 2 62 ? -19.099 -8.561 4.177 1.00 21.96 184 SER C O 1
ATOM 2586 N N . ASP D 2 63 ? -18.019 -7.057 2.862 1.00 19.34 185 ASP C N 1
ATOM 2587 C CA . ASP D 2 63 ? -16.976 -6.888 3.906 1.00 21.62 185 ASP C CA 1
ATOM 2588 C C . ASP D 2 63 ? -17.578 -6.339 5.212 1.00 20.04 185 ASP C C 1
ATOM 2589 O O . ASP D 2 63 ? -17.179 -6.759 6.325 1.00 19.82 185 ASP C O 1
ATOM 2594 N N . TYR D 2 64 ? -18.508 -5.398 5.102 1.00 23.64 186 TYR C N 1
ATOM 2595 C CA . TYR D 2 64 ? -19.070 -4.765 6.280 1.00 21.56 186 TYR C CA 1
ATOM 2596 C C . TYR D 2 64 ? -19.888 -5.756 7.083 1.00 20.27 186 TYR C C 1
ATOM 2597 O O . TYR D 2 64 ? -19.729 -5.896 8.338 1.00 21.03 186 TYR C O 1
ATOM 2606 N N . LEU D 2 65 ? -20.792 -6.442 6.381 1.00 20.93 187 LEU C N 1
ATOM 2607 C CA . LEU D 2 65 ? -21.570 -7.465 7.061 1.00 24.98 187 LEU C CA 1
ATOM 2608 C C . LEU D 2 65 ? -20.669 -8.516 7.724 1.00 19.62 187 LEU C C 1
ATOM 2609 O O . LEU D 2 65 ? -20.923 -8.900 8.870 1.00 19.77 187 LEU C O 1
ATOM 2614 N N . TRP D 2 66 ? -19.633 -8.991 7.020 1.00 19.29 188 TRP C N 1
ATOM 2615 C CA . TRP D 2 66 ? -18.744 -9.938 7.675 1.00 22.73 188 TRP C CA 1
ATOM 2616 C C . TRP D 2 66 ? -17.999 -9.347 8.873 1.00 21.45 188 TRP C C 1
ATOM 2617 O O . TRP D 2 66 ? -17.660 -10.092 9.802 1.00 19.57 188 TRP C O 1
ATOM 2628 N N . SER D 2 67 ? -17.734 -8.041 8.868 1.00 18.78 189 SER C N 1
ATOM 2629 C CA . SER D 2 67 ? -17.052 -7.453 10.030 1.00 20.03 189 SER C CA 1
ATOM 2630 C C . SER D 2 67 ? -17.914 -7.500 11.296 1.00 18.01 189 SER C C 1
ATOM 2631 O O . SER D 2 67 ? -17.380 -7.388 12.392 1.00 18.11 189 SER C O 1
ATOM 2634 N N . LEU D 2 68 ? -19.238 -7.592 11.130 1.00 20.20 190 LEU C N 1
ATOM 2635 C CA . LEU D 2 68 ? -20.101 -7.901 12.300 1.00 20.27 190 LEU C CA 1
ATOM 2636 C C . LEU D 2 68 ? -19.816 -9.238 13.024 1.00 20.56 190 LEU C C 1
ATOM 2637 O O . LEU D 2 68 ? -20.147 -9.379 14.218 1.00 20.31 190 LEU C O 1
ATOM 2642 N N . VAL D 2 69 ? -19.239 -10.206 12.271 1.00 20.51 191 VAL C N 1
ATOM 2643 C CA . VAL D 2 69 ? -19.014 -11.591 12.818 1.00 23.11 191 VAL C CA 1
ATOM 2644 C C . VAL D 2 69 ? -17.687 -11.637 13.564 1.00 23.29 191 VAL C C 1
ATOM 2645 O O . VAL D 2 69 ? -16.639 -11.356 12.970 1.00 22.81 191 VAL C O 1
ATOM 2649 N N . PRO D 2 70 ? -17.737 -11.944 14.852 1.00 21.85 192 PRO C N 1
ATOM 2650 C CA . PRO D 2 70 ? -16.538 -12.020 15.688 1.00 24.90 192 PRO C CA 1
ATOM 2651 C C . PRO D 2 70 ? -15.602 -13.121 15.219 1.00 32.44 192 PRO C C 1
ATOM 2652 O O . PRO D 2 70 ? -16.041 -14.171 14.754 1.00 23.25 192 PRO C O 1
ATOM 2656 N N . THR D 2 71 ? -14.302 -12.812 15.219 1.00 28.71 193 THR C N 1
ATOM 2657 C CA . THR D 2 71 ? -13.251 -13.720 14.757 1.00 19.88 193 THR C CA 1
ATOM 2658 C C . THR D 2 71 ? -12.534 -14.371 15.920 1.00 22.60 193 THR C C 1
ATOM 2659 O O . THR D 2 71 ? -11.696 -15.288 15.718 1.00 21.38 193 THR C O 1
ATOM 2663 N N . ALA D 2 72 ? -12.818 -13.936 17.152 1.00 24.89 194 ALA C N 1
ATOM 2664 C CA . ALA D 2 72 ? -12.265 -14.678 18.307 1.00 32.28 194 ALA C CA 1
ATOM 2665 C C . ALA D 2 72 ? -12.769 -16.140 18.484 1.00 24.55 194 ALA C C 1
ATOM 2666 O O . ALA D 2 72 ? -13.930 -16.429 18.367 1.00 35.75 194 ALA C O 1
ATOM 2668 N N . TRP D 2 73 ? -11.875 -17.078 18.742 1.00 32.55 195 TRP C N 1
ATOM 2669 C CA . TRP D 2 73 ? -12.247 -18.456 18.842 1.00 38.56 195 TRP C CA 1
ATOM 2670 C C . TRP D 2 73 ? -12.995 -18.789 20.120 1.00 48.02 195 TRP C C 1
ATOM 2671 O O . TRP D 2 73 ? -13.837 -19.694 20.082 1.00 35.76 195 TRP C O 1
ATOM 2682 N N . ASN E 3 3 ? -34.854 -16.545 23.277 1.00 72.16 63 ASN E N 1
ATOM 2683 C CA . ASN E 3 3 ? -35.534 -15.967 22.122 1.00 74.50 63 ASN E CA 1
ATOM 2684 C C . ASN E 3 3 ? -35.970 -17.006 21.088 1.00 71.12 63 ASN E C 1
ATOM 2685 O O . ASN E 3 3 ? -36.035 -18.203 21.366 1.00 67.55 63 ASN E O 1
ATOM 2690 N N . ALA E 3 4 ? -36.246 -16.535 19.880 1.00 73.13 64 ALA E N 1
ATOM 2691 C CA . ALA E 3 4 ? -36.628 -17.413 18.780 1.00 71.22 64 ALA E CA 1
ATOM 2692 C C . ALA E 3 4 ? -35.479 -18.254 18.198 1.00 64.14 64 ALA E C 1
ATOM 2693 O O . ALA E 3 4 ? -35.742 -19.228 17.497 1.00 68.63 64 ALA E O 1
ATOM 2695 N N . PHE E 3 5 ? -34.223 -17.853 18.438 1.00 47.77 65 PHE E N 1
ATOM 2696 C CA . PHE E 3 5 ? -33.054 -18.558 17.875 1.00 39.57 65 PHE E CA 1
ATOM 2697 C C . PHE E 3 5 ? -32.485 -19.499 18.882 1.00 32.95 65 PHE E C 1
ATOM 2698 O O . PHE E 3 5 ? -31.405 -20.029 18.681 1.00 31.14 65 PHE E O 1
ATOM 2706 N N . SER E 3 6 ? -33.208 -19.693 19.996 1.00 27.38 66 SER E N 1
ATOM 2707 C CA . SER E 3 6 ? -32.621 -20.444 21.065 1.00 30.43 66 SER E CA 1
ATOM 2708 C C . SER E 3 6 ? -32.070 -21.809 20.570 1.00 23.16 66 SER E C 1
ATOM 2709 O O . SER E 3 6 ? -30.956 -22.284 20.927 1.00 25.46 66 SER E O 1
ATOM 2712 N N . GLU E 3 7 ? -32.889 -22.464 19.806 1.00 21.69 67 GLU E N 1
ATOM 2713 C CA . GLU E 3 7 ? -32.522 -23.820 19.397 1.00 23.86 67 GLU E CA 1
ATOM 2714 C C . GLU E 3 7 ? -31.315 -23.813 18.454 1.00 19.24 67 GLU E C 1
ATOM 2715 O O . GLU E 3 7 ? -30.296 -24.507 18.695 1.00 22.25 67 GLU E O 1
ATOM 2721 N N . LEU E 3 8 ? -31.381 -22.939 17.458 1.00 24.29 68 LEU E N 1
ATOM 2722 C CA . LEU E 3 8 ? -30.154 -22.775 16.609 1.00 22.89 68 LEU E CA 1
ATOM 2723 C C . LEU E 3 8 ? -28.917 -22.356 17.381 1.00 26.50 68 LEU E C 1
ATOM 2724 O O . LEU E 3 8 ? -27.829 -22.929 17.145 1.00 21.93 68 LEU E O 1
ATOM 2729 N N . ASP E 3 9 ? -29.020 -21.382 18.306 1.00 22.60 69 ASP E N 1
ATOM 2730 C CA . ASP E 3 9 ? -27.825 -21.033 19.069 1.00 17.24 69 ASP E CA 1
ATOM 2731 C C . ASP E 3 9 ? -27.198 -22.143 19.858 1.00 19.51 69 ASP E C 1
ATOM 2732 O O . ASP E 3 9 ? -25.976 -22.204 20.039 1.00 24.17 69 ASP E O 1
ATOM 2737 N N . SER E 3 10 ? -28.021 -23.059 20.379 1.00 26.49 70 SER E N 1
ATOM 2738 C CA . SER E 3 10 ? -27.359 -24.166 21.028 1.00 23.34 70 SER E CA 1
ATOM 2739 C C . SER E 3 10 ? -27.048 -25.458 20.168 1.00 20.09 70 SER E C 1
ATOM 2740 O O . SER E 3 10 ? -26.328 -26.320 20.635 1.00 23.60 70 SER E O 1
ATOM 2743 N N . ALA E 3 11 ? -27.495 -25.540 18.932 1.00 25.44 71 ALA E N 1
ATOM 2744 C CA . ALA E 3 11 ? -27.182 -26.715 18.093 1.00 21.44 71 ALA E CA 1
ATOM 2745 C C . ALA E 3 11 ? -25.706 -26.826 17.793 1.00 29.67 71 ALA E C 1
ATOM 2746 O O . ALA E 3 11 ? -24.972 -25.826 17.765 1.00 25.06 71 ALA E O 1
ATOM 2748 N N . ASP E 3 12 ? -25.219 -28.046 17.710 1.00 20.00 72 ASP E N 1
ATOM 2749 C CA . ASP E 3 12 ? -23.838 -28.281 17.393 1.00 22.07 72 ASP E CA 1
ATOM 2750 C C . ASP E 3 12 ? -23.706 -28.076 15.865 1.00 22.83 72 ASP E C 1
ATOM 2751 O O . ASP E 3 12 ? -24.529 -28.599 15.123 1.00 21.29 72 ASP E O 1
ATOM 2756 N N . PRO E 3 13 ? -22.706 -27.271 15.383 1.00 19.82 73 PRO E N 1
ATOM 2757 C CA . PRO E 3 13 ? -22.613 -26.998 13.934 1.00 16.71 73 PRO E CA 1
ATOM 2758 C C . PRO E 3 13 ? -22.445 -28.339 13.158 1.00 15.55 73 PRO E C 1
ATOM 2759 O O . PRO E 3 13 ? -22.825 -28.338 12.013 1.00 20.18 73 PRO E O 1
ATOM 2763 N N . ARG E 3 14 ? -21.828 -29.352 13.754 1.00 18.73 74 ARG E N 1
ATOM 2764 C CA . ARG E 3 14 ? -21.617 -30.626 13.038 1.00 24.41 74 ARG E CA 1
ATOM 2765 C C . ARG E 3 14 ? -22.967 -31.334 12.667 1.00 21.96 74 ARG E C 1
ATOM 2766 O O . ARG E 3 14 ? -23.106 -31.974 11.592 1.00 24.14 74 ARG E O 1
ATOM 2774 N N . VAL E 3 15 ? -23.902 -31.259 13.575 1.00 19.47 75 VAL E N 1
ATOM 2775 C CA . VAL E 3 15 ? -25.288 -31.644 13.301 1.00 24.31 75 VAL E CA 1
ATOM 2776 C C . VAL E 3 15 ? -25.866 -30.821 12.223 1.00 27.80 75 VAL E C 1
ATOM 2777 O O . VAL E 3 15 ? -26.480 -31.381 11.305 1.00 16.71 75 VAL E O 1
ATOM 2781 N N . MET E 3 16 ? -25.718 -29.476 12.272 1.00 16.00 76 MET E N 1
ATOM 2782 C CA . MET E 3 16 ? -26.298 -28.674 11.225 1.00 17.49 76 MET E CA 1
ATOM 2783 C C . MET E 3 16 ? -25.656 -28.964 9.842 1.00 11.14 76 MET E C 1
ATOM 2784 O O . MET E 3 16 ? -26.343 -28.852 8.754 1.00 20.68 76 MET E O 1
ATOM 2789 N N . LEU E 3 17 ? -24.362 -29.257 9.866 1.00 15.44 77 LEU E N 1
ATOM 2790 C CA . LEU E 3 17 ? -23.675 -29.476 8.592 1.00 16.16 77 LEU E CA 1
ATOM 2791 C C . LEU E 3 17 ? -24.157 -30.821 8.022 1.00 23.59 77 LEU E C 1
ATOM 2792 O O . LEU E 3 17 ? -24.454 -30.969 6.845 1.00 17.00 77 LEU E O 1
ATOM 2797 N N . ARG E 3 18 ? -24.235 -31.797 8.896 1.00 22.19 78 ARG E N 1
ATOM 2798 C CA . ARG E 3 18 ? -24.767 -33.102 8.473 1.00 28.17 78 ARG E CA 1
ATOM 2799 C C . ARG E 3 18 ? -26.229 -32.986 7.970 1.00 19.78 78 ARG E C 1
ATOM 2800 O O . ARG E 3 18 ? -26.602 -33.711 7.007 1.00 27.68 78 ARG E O 1
ATOM 2808 N N . ARG E 3 19 ? -27.087 -32.125 8.533 1.00 21.26 79 ARG E N 1
ATOM 2809 C CA . ARG E 3 19 ? -28.431 -31.957 8.016 1.00 20.90 79 ARG E CA 1
ATOM 2810 C C . ARG E 3 19 ? -28.404 -31.539 6.543 1.00 33.22 79 ARG E C 1
ATOM 2811 O O . ARG E 3 19 ? -29.257 -31.950 5.714 1.00 23.00 79 ARG E O 1
ATOM 2819 N N . ILE E 3 20 ? -27.483 -30.628 6.223 1.00 20.67 80 ILE E N 1
ATOM 2820 C CA . ILE E 3 20 ? -27.398 -30.237 4.796 1.00 18.27 80 ILE E CA 1
ATOM 2821 C C . ILE E 3 20 ? -26.875 -31.420 3.979 1.00 16.95 80 ILE E C 1
ATOM 2822 O O . ILE E 3 20 ? -27.417 -31.712 2.922 1.00 25.22 80 ILE E O 1
ATOM 2827 N N . ILE E 3 21 ? -25.866 -32.087 4.461 1.00 17.58 81 ILE E N 1
ATOM 2828 C CA . ILE E 3 21 ? -25.197 -33.066 3.585 1.00 17.42 81 ILE E CA 1
ATOM 2829 C C . ILE E 3 21 ? -26.247 -34.227 3.322 1.00 25.04 81 ILE E C 1
ATOM 2830 O O . ILE E 3 21 ? -26.485 -34.653 2.187 1.00 21.34 81 ILE E O 1
ATOM 2835 N N . GLN E 3 22 ? -26.978 -34.629 4.343 1.00 20.87 82 GLN E N 1
ATOM 2836 C CA . GLN E 3 22 ? -27.913 -35.805 4.185 1.00 22.65 82 GLN E CA 1
ATOM 2837 C C . GLN E 3 22 ? -29.158 -35.476 3.455 1.00 26.58 82 GLN E C 1
ATOM 2838 O O . GLN E 3 22 ? -29.853 -36.385 3.005 1.00 26.62 82 GLN E O 1
ATOM 2844 N N . ASN E 3 23 ? -29.567 -34.213 3.439 1.00 19.18 83 ASN E N 1
ATOM 2845 C CA . ASN E 3 23 ? -30.851 -33.868 2.861 1.00 19.94 83 ASN E CA 1
ATOM 2846 C C . ASN E 3 23 ? -30.910 -33.091 1.548 1.00 26.77 83 ASN E C 1
ATOM 2847 O O . ASN E 3 23 ? -31.989 -32.841 1.018 1.00 29.90 83 ASN E O 1
ATOM 2852 N N . GLN E 3 24 ? -29.755 -32.680 1.051 1.00 23.57 84 GLN E N 1
ATOM 2853 C CA . GLN E 3 24 ? -29.755 -31.858 -0.152 1.00 28.32 84 GLN E CA 1
ATOM 2854 C C . GLN E 3 24 ? -29.090 -32.728 -1.180 1.00 25.88 84 GLN E C 1
ATOM 2855 O O . GLN E 3 24 ? -28.099 -33.397 -0.893 1.00 20.11 84 GLN E O 1
ATOM 2861 N N . PRO E 3 25 ? -29.600 -32.683 -2.409 1.00 24.91 85 PRO E N 1
ATOM 2862 C CA . PRO E 3 25 ? -28.992 -33.543 -3.443 1.00 22.94 85 PRO E CA 1
ATOM 2863 C C . PRO E 3 25 ? -27.701 -33.008 -3.926 1.00 27.23 85 PRO E C 1
ATOM 2864 O O . PRO E 3 25 ? -27.456 -31.791 -3.870 1.00 21.58 85 PRO E O 1
ATOM 2868 N N . GLN E 3 26 ? -26.819 -33.877 -4.381 1.00 19.33 86 GLN E N 1
ATOM 2869 C CA . GLN E 3 26 ? -25.519 -33.352 -4.767 1.00 19.59 86 GLN E CA 1
ATOM 2870 C C . GLN E 3 26 ? -25.532 -32.673 -6.127 1.00 18.95 86 GLN E C 1
ATOM 2871 O O . GLN E 3 26 ? -26.298 -33.059 -7.035 1.00 20.88 86 GLN E O 1
ATOM 2877 N N . VAL E 3 27 ? -24.698 -31.633 -6.240 1.00 20.37 87 VAL E N 1
ATOM 2878 C CA . VAL E 3 27 ? -24.520 -30.812 -7.436 1.00 18.62 87 VAL E CA 1
ATOM 2879 C C . VAL E 3 27 ? -23.019 -30.753 -7.716 1.00 15.43 87 VAL E C 1
ATOM 2880 O O . VAL E 3 27 ? -22.242 -31.081 -6.865 1.00 20.21 87 VAL E O 1
ATOM 2884 N N . ASP E 3 28 ? -22.589 -30.319 -8.914 1.00 16.90 88 ASP E N 1
ATOM 2885 C CA . ASP E 3 28 ? -21.188 -30.131 -9.191 1.00 16.64 88 ASP E CA 1
ATOM 2886 C C . ASP E 3 28 ? -20.590 -29.051 -8.311 1.00 21.14 88 ASP E C 1
ATOM 2887 O O . ASP E 3 28 ? -21.242 -28.060 -8.034 1.00 23.95 88 ASP E O 1
ATOM 2892 N N . PRO E 3 29 ? -19.391 -29.285 -7.858 1.00 20.09 89 PRO E N 1
ATOM 2893 C CA . PRO E 3 29 ? -18.510 -28.256 -7.285 1.00 21.61 89 PRO E CA 1
ATOM 2894 C C . PRO E 3 29 ? -18.151 -27.241 -8.346 1.00 32.50 89 PRO E C 1
ATOM 2895 O O . PRO E 3 29 ? -18.126 -27.527 -9.566 1.00 24.48 89 PRO E O 1
ATOM 2899 N N . LEU E 3 30 ? -17.946 -26.015 -7.890 1.00 28.06 90 LEU E N 1
ATOM 2900 C CA . LEU E 3 30 ? -17.606 -24.948 -8.812 1.00 30.76 90 LEU E CA 1
ATOM 2901 C C . LEU E 3 30 ? -16.115 -25.042 -8.855 1.00 32.22 90 LEU E C 1
ATOM 2902 O O . LEU E 3 30 ? -15.480 -25.455 -7.883 1.00 28.94 90 LEU E O 1
ATOM 2907 N N . ALA E 3 31 ? -15.508 -24.724 -9.996 1.00 36.52 91 ALA E N 1
ATOM 2908 C CA . ALA E 3 31 ? -14.036 -24.724 -10.055 1.00 40.93 91 ALA E CA 1
ATOM 2909 C C . ALA E 3 31 ? -13.501 -23.298 -10.284 1.00 46.09 91 ALA E C 1
ATOM 2910 O O . ALA E 3 31 ? -14.254 -22.409 -10.744 1.00 39.26 91 ALA E O 1
ATOM 2912 N N . LEU E 3 32 ? -12.231 -23.072 -9.941 1.00 57.15 92 LEU E N 1
ATOM 2913 C CA . LEU E 3 32 ? -11.574 -21.822 -10.327 1.00 66.99 92 LEU E CA 1
ATOM 2914 C C . LEU E 3 32 ? -11.736 -21.585 -11.824 1.00 77.41 92 LEU E C 1
ATOM 2915 O O . LEU E 3 32 ? -12.040 -20.471 -12.242 1.00 83.81 92 LEU E O 1
ATOM 2920 N N . GLN E 3 33 ? -11.547 -22.652 -12.607 1.00 84.03 93 GLN E N 1
ATOM 2921 C CA . GLN E 3 33 ? -11.618 -22.632 -14.078 1.00 95.04 93 GLN E CA 1
ATOM 2922 C C . GLN E 3 33 ? -10.635 -21.642 -14.734 1.00 98.52 93 GLN E C 1
ATOM 2923 O O . GLN E 3 33 ? -9.415 -21.874 -14.765 1.00 96.69 93 GLN E O 1
ATOM 2929 N N . ASN F 3 3 ? 3.087 -3.052 -1.392 1.00 71.54 63 ASN F N 1
ATOM 2930 C CA . ASN F 3 3 ? 3.926 -3.349 -0.235 1.00 73.86 63 ASN F CA 1
ATOM 2931 C C . ASN F 3 3 ? 3.248 -4.247 0.797 1.00 70.60 63 ASN F C 1
ATOM 2932 O O . ASN F 3 3 ? 2.250 -4.908 0.513 1.00 67.35 63 ASN F O 1
ATOM 2937 N N . ALA F 3 4 ? 3.787 -4.242 2.010 1.00 73.37 64 ALA F N 1
ATOM 2938 C CA . ALA F 3 4 ? 3.221 -5.016 3.111 1.00 71.29 64 ALA F CA 1
ATOM 2939 C C . ALA F 3 4 ? 1.909 -4.452 3.697 1.00 63.93 64 ALA F C 1
ATOM 2940 O O . ALA F 3 4 ? 1.196 -5.179 4.389 1.00 68.35 64 ALA F O 1
ATOM 2942 N N . PHE F 3 5 ? 1.622 -3.167 3.460 1.00 48.14 65 PHE F N 1
ATOM 2943 C CA . PHE F 3 5 ? 0.424 -2.509 4.019 1.00 39.97 65 PHE F CA 1
ATOM 2944 C C . PHE F 3 5 ? -0.678 -2.483 3.003 1.00 33.70 65 PHE F C 1
ATOM 2945 O O . PHE F 3 5 ? -1.699 -1.826 3.185 1.00 32.90 65 PHE F O 1
ATOM 2953 N N . SER F 3 6 ? -0.466 -3.195 1.893 1.00 28.16 66 SER F N 1
ATOM 2954 C CA . SER F 3 6 ? -1.398 -3.067 0.818 1.00 32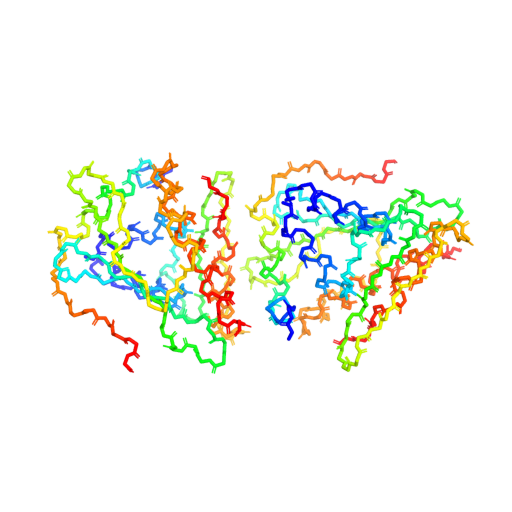.11 66 SER F CA 1
ATOM 2955 C C . SER F 3 6 ? -2.869 -3.259 1.308 1.00 23.10 66 SER F C 1
ATOM 2956 O O . SER F 3 6 ? -3.823 -2.522 0.949 1.00 24.02 66 SER F O 1
ATOM 2959 N N . GLU F 3 7 ? -3.026 -4.287 2.095 1.00 21.88 67 GLU F N 1
ATOM 2960 C CA . GLU F 3 7 ? -4.373 -4.659 2.498 1.00 24.22 67 GLU F CA 1
ATOM 2961 C C . GLU F 3 7 ? -4.965 -3.620 3.447 1.00 20.36 67 GLU F C 1
ATOM 2962 O O . GLU F 3 7 ? -6.092 -3.132 3.249 1.00 24.25 67 GLU F O 1
ATOM 2968 N N . LEU F 3 8 ? -4.186 -3.256 4.449 1.00 24.62 68 LEU F N 1
ATOM 2969 C CA . LEU F 3 8 ? -4.645 -2.109 5.290 1.00 24.65 68 LEU F CA 1
ATOM 2970 C C . LEU F 3 8 ? -4.897 -0.812 4.526 1.00 26.92 68 LEU F C 1
ATOM 2971 O O . LEU F 3 8 ? -5.908 -0.145 4.791 1.00 22.88 68 LEU F O 1
ATOM 2976 N N . ASP F 3 9 ? -4.010 -0.410 3.590 1.00 22.51 69 ASP F N 1
ATOM 2977 C CA . ASP F 3 9 ? -4.318 0.774 2.806 1.00 18.01 69 ASP F CA 1
ATOM 2978 C C . ASP F 3 9 ? -5.599 0.776 2.033 1.00 21.46 69 ASP F C 1
ATOM 2979 O O . ASP F 3 9 ? -6.251 1.808 1.881 1.00 24.80 69 ASP F O 1
ATOM 2984 N N . SER F 3 10 ? -5.985 -0.381 1.490 1.00 25.17 70 SER F N 1
ATOM 2985 C CA . SER F 3 10 ? -7.272 -0.378 0.868 1.00 23.76 70 SER F CA 1
ATOM 2986 C C . SER F 3 10 ? -8.537 -0.737 1.727 1.00 20.40 70 SER F C 1
ATOM 2987 O O . SER F 3 10 ? -9.657 -0.537 1.267 1.00 23.73 70 SER F O 1
ATOM 2990 N N . ALA F 3 11 ? -8.363 -1.197 2.946 1.00 24.74 71 ALA F N 1
ATOM 2991 C CA . ALA F 3 11 ? -9.534 -1.496 3.803 1.00 22.08 71 ALA F CA 1
ATOM 2992 C C . ALA F 3 11 ? -10.375 -0.281 4.097 1.00 28.01 71 ALA F C 1
ATOM 2993 O O . ALA F 3 11 ? -9.897 0.849 4.133 1.00 25.03 71 ALA F O 1
ATOM 2995 N N . ASP F 3 12 ? -11.662 -0.492 4.279 1.00 18.54 72 ASP F N 1
ATOM 2996 C CA . ASP F 3 12 ? -12.570 0.596 4.527 1.00 21.36 72 ASP F CA 1
ATOM 2997 C C . ASP F 3 12 ? -12.460 0.828 6.058 1.00 22.87 72 ASP F C 1
ATOM 2998 O O . ASP F 3 12 ? -12.458 -0.148 6.837 1.00 20.89 72 ASP F O 1
ATOM 3003 N N . PRO F 3 13 ? -12.282 2.111 6.505 1.00 21.81 73 PRO F N 1
ATOM 3004 C CA . PRO F 3 13 ? -12.110 2.324 7.950 1.00 16.34 73 PRO F CA 1
ATOM 3005 C C . PRO F 3 13 ? -13.337 1.817 8.742 1.00 14.98 73 PRO F C 1
ATOM 3006 O O . PRO F 3 13 ? -13.119 1.452 9.876 1.00 20.26 73 PRO F O 1
ATOM 3010 N N . ARG F 3 14 ? -14.529 1.845 8.154 1.00 18.77 74 ARG F N 1
ATOM 3011 C CA . ARG F 3 14 ? -15.721 1.358 8.873 1.00 24.90 74 ARG F CA 1
ATOM 3012 C C . ARG F 3 14 ? -15.637 -0.154 9.233 1.00 23.48 74 ARG F C 1
ATOM 3013 O O . ARG F 3 14 ? -16.117 -0.596 10.288 1.00 22.45 74 ARG F O 1
ATOM 3021 N N . VAL F 3 15 ? -15.131 -0.937 8.299 1.00 20.00 75 VAL F N 1
ATOM 3022 C CA . VAL F 3 15 ? -14.753 -2.319 8.593 1.00 25.02 75 VAL F CA 1
ATOM 3023 C C . VAL F 3 15 ? -13.753 -2.411 9.685 1.00 27.99 75 VAL F C 1
ATOM 3024 O O . VAL F 3 15 ? -13.945 -3.209 10.619 1.00 15.44 75 VAL F O 1
ATOM 3028 N N . MET F 3 16 ? -12.643 -1.631 9.637 1.00 17.28 76 MET F N 1
ATOM 3029 C CA . MET F 3 16 ? -11.673 -1.720 10.688 1.00 18.85 76 MET F CA 1
ATOM 3030 C C . MET F 3 16 ? -12.249 -1.305 12.077 1.00 11.94 76 MET F C 1
ATOM 3031 O O . MET F 3 16 ? -11.838 -1.859 13.152 1.00 21.24 76 MET F O 1
ATOM 3036 N N . LEU F 3 17 ? -13.136 -0.323 12.061 1.00 14.62 77 LEU F N 1
ATOM 3037 C CA . LEU F 3 17 ? -13.685 0.168 13.319 1.00 17.81 77 LEU F CA 1
ATOM 3038 C C . LEU F 3 17 ? -14.611 -0.915 13.887 1.00 23.62 77 LEU F C 1
ATOM 3039 O O . LEU F 3 17 ? -14.545 -1.284 15.068 1.00 17.61 77 LEU F O 1
ATOM 3044 N N . ARG F 3 18 ? -15.419 -1.473 13.003 1.00 21.91 78 ARG F N 1
ATOM 3045 C CA . ARG F 3 18 ? -16.284 -2.587 13.419 1.00 27.32 78 ARG F CA 1
ATOM 3046 C C . ARG F 3 18 ? -15.458 -3.790 13.919 1.00 20.10 78 ARG F C 1
ATOM 3047 O O . ARG F 3 18 ? -15.892 -4.479 14.887 1.00 26.72 78 ARG F O 1
ATOM 3055 N N . ARG F 3 19 ? -14.280 -4.088 13.360 1.00 20.83 79 ARG F N 1
ATOM 3056 C CA . ARG F 3 19 ? -13.453 -5.178 13.887 1.00 22.12 79 ARG F CA 1
ATOM 3057 C C . ARG F 3 19 ? -13.109 -4.954 15.366 1.00 33.98 79 ARG F C 1
ATOM 3058 O O . ARG F 3 19 ? -13.077 -5.904 16.196 1.00 24.13 79 ARG F O 1
ATOM 3066 N N . ILE F 3 20 ? -12.748 -3.716 15.693 1.00 20.32 80 ILE F N 1
ATOM 3067 C CA . ILE F 3 20 ? -12.467 -3.450 17.125 1.00 19.92 80 ILE F CA 1
ATOM 3068 C C . ILE F 3 20 ? -13.755 -3.588 17.943 1.00 17.27 80 ILE F C 1
ATOM 3069 O O . ILE F 3 20 ? -13.725 -4.205 19.004 1.00 25.13 80 ILE F O 1
ATOM 3074 N N . ILE F 3 21 ? -14.844 -3.059 17.447 1.00 16.53 81 ILE F N 1
ATOM 3075 C CA . ILE F 3 21 ? -16.038 -2.943 18.291 1.00 18.44 81 ILE F CA 1
ATOM 3076 C C . ILE F 3 21 ? -16.531 -4.441 18.564 1.00 24.61 81 ILE F C 1
ATOM 3077 O O . ILE F 3 21 ? -16.814 -4.865 19.700 1.00 21.98 81 ILE F O 1
ATOM 3082 N N . GLN F 3 22 ? -16.490 -5.274 17.545 1.00 19.53 82 GLN F N 1
ATOM 3083 C CA . GLN F 3 22 ? -17.035 -6.666 17.711 1.00 22.24 82 GLN F CA 1
ATOM 3084 C C . GLN F 3 22 ? -16.138 -7.576 18.457 1.00 27.89 82 GLN F C 1
ATOM 3085 O O . GLN F 3 22 ? -16.598 -8.617 18.911 1.00 27.22 82 GLN F O 1
ATOM 3091 N N . ASN F 3 23 ? -14.818 -7.320 18.463 1.00 20.08 83 ASN F N 1
ATOM 3092 C CA . ASN F 3 23 ? -13.887 -8.272 19.036 1.00 21.26 83 ASN F CA 1
ATOM 3093 C C . ASN F 3 23 ? -13.200 -7.929 20.351 1.00 27.01 83 ASN F C 1
ATOM 3094 O O . ASN F 3 23 ? -12.457 -8.730 20.913 1.00 30.54 83 ASN F O 1
ATOM 3099 N N . GLN F 3 24 ? -13.435 -6.725 20.840 1.00 23.95 84 GLN F N 1
ATOM 3100 C CA . GLN F 3 24 ? -12.721 -6.311 22.042 1.00 28.80 84 GLN F CA 1
ATOM 3101 C C . GLN F 3 24 ? -13.807 -6.177 23.082 1.00 25.39 84 GLN F C 1
ATOM 3102 O O . GLN F 3 24 ? -14.878 -5.639 22.816 1.00 22.00 84 GLN F O 1
ATOM 3108 N N . PRO F 3 25 ? -13.508 -6.607 24.296 1.00 23.80 85 PRO F N 1
ATOM 3109 C CA . PRO F 3 25 ? -14.549 -6.504 25.339 1.00 20.34 85 PRO F CA 1
ATOM 3110 C C . PRO F 3 25 ? -14.751 -5.109 25.826 1.00 25.34 85 PRO F C 1
ATOM 3111 O O . PRO F 3 25 ? -13.818 -4.288 25.773 1.00 20.90 85 PRO F O 1
ATOM 3115 N N . GLN F 3 26 ? -15.949 -4.773 26.272 1.00 20.67 86 GLN F N 1
ATOM 3116 C CA . GLN F 3 26 ? -16.131 -3.382 26.659 1.00 20.94 86 GLN F CA 1
ATOM 3117 C C . GLN F 3 26 ? -15.519 -3.049 28.018 1.00 17.66 86 GLN F C 1
ATOM 3118 O O . GLN F 3 26 ? -15.480 -3.906 28.910 1.00 21.81 86 GLN F O 1
ATOM 3124 N N . VAL F 3 27 ? -15.069 -1.788 28.159 1.00 19.89 87 VAL F N 1
ATOM 3125 C CA . VAL F 3 27 ? -14.416 -1.255 29.343 1.00 18.86 87 VAL F CA 1
ATOM 3126 C C . VAL F 3 27 ? -15.105 0.069 29.615 1.00 15.06 87 VAL F C 1
ATOM 3127 O O . VAL F 3 27 ? -15.770 0.602 28.735 1.00 21.15 87 VAL F O 1
ATOM 3131 N N . ASP F 3 28 ? -14.934 0.653 30.804 1.00 16.54 88 ASP F N 1
ATOM 3132 C CA . ASP F 3 28 ? -15.488 1.958 31.081 1.00 17.86 88 ASP F CA 1
ATOM 3133 C C . ASP F 3 28 ? -14.853 3.030 30.215 1.00 20.76 88 ASP F C 1
ATOM 3134 O O . ASP F 3 28 ? -13.678 2.973 29.935 1.00 21.80 88 ASP F O 1
ATOM 3139 N N . PRO F 3 29 ? -15.653 3.960 29.791 1.00 19.49 89 PRO F N 1
ATOM 3140 C CA . PRO F 3 29 ? -15.194 5.222 29.207 1.00 22.20 89 PRO F CA 1
ATOM 3141 C C . PRO F 3 29 ? -14.495 6.051 30.265 1.00 32.70 89 PRO F C 1
ATOM 3142 O O . PRO F 3 29 ? -14.788 5.946 31.469 1.00 25.45 89 PRO F O 1
ATOM 3146 N N . LEU F 3 30 ? -13.534 6.839 29.817 1.00 27.02 90 LEU F N 1
ATOM 3147 C CA . LEU F 3 30 ? -12.797 7.693 30.718 1.00 30.53 90 LEU F CA 1
ATOM 3148 C C . LEU F 3 30 ? -13.624 8.941 30.760 1.00 31.83 90 LEU F C 1
ATOM 3149 O O . LEU F 3 30 ? -14.309 9.293 29.784 1.00 28.26 90 LEU F O 1
ATOM 3154 N N . ALA F 3 31 ? -13.647 9.618 31.905 1.00 37.74 91 ALA F N 1
ATOM 3155 C CA . ALA F 3 31 ? -14.383 10.895 31.973 1.00 42.43 91 ALA F CA 1
ATOM 3156 C C . ALA F 3 31 ? -13.417 12.070 32.203 1.00 46.29 91 ALA F C 1
ATOM 3157 O O . ALA F 3 31 ? -12.264 11.869 32.640 1.00 41.30 91 ALA F O 1
ATOM 3159 N N . LEU F 3 32 ? -13.859 13.278 31.859 1.00 57.18 92 LEU F N 1
ATOM 3160 C CA . LEU F 3 32 ? -13.096 14.473 32.233 1.00 67.10 92 LEU F CA 1
ATOM 3161 C C . LEU F 3 32 ? -12.810 14.453 33.727 1.00 77.48 92 LEU F C 1
ATOM 3162 O O . LEU F 3 32 ? -11.691 14.742 34.138 1.00 83.71 92 LEU F O 1
ATOM 3167 N N . GLN F 3 33 ? -13.829 14.092 34.514 1.00 82.81 93 GLN F N 1
ATOM 3168 C CA . GLN F 3 33 ? -13.772 14.039 35.985 1.00 93.97 93 GLN F CA 1
ATOM 3169 C C . GLN F 3 33 ? -13.394 15.387 36.632 1.00 97.55 93 GLN F C 1
ATOM 3170 O O . GLN F 3 33 ? -14.197 16.334 36.662 1.00 95.63 93 GLN F O 1
#

Solvent-accessible surface area: 18914 Å² total; per-residue (Å²): 232,114,139,94,56,64,76,6,66,103,32,6,45,94,15,0,4,0,39,9,64,34,4,80,99,29,23,1,7,0,1,0,63,6,3,28,98,195,65,40,86,73,17,9,1,1,10,2,14,6,28,70,64,0,37,2,62,26,57,50,20,56,38,105,16,152,33,14,87,91,29,37,88,64,0,84,117,57,50,43,1,22,2,0,0,6,14,0,13,130,16,0,42,47,50,35,168,120,234,59,35,21,6,14,55,0,0,8,26,0,0,58,2,54,8,46,32,124,44,109,123,47,79,3,69,6,66,20,48,26,126,134,131,36,103,110,12,83,26,29,34,94,139,65,66,91,3,87,12,0,44,93,0,13,81,45,5,82,52,83,76,234,114,140,92,58,65,74,7,67,105,34,6,44,94,15,0,5,1,40,8,62,35,5,81,107,76,24,1,7,0,1,0,64,6,3,28,96,196,66,38,86,72,18,9,1,0,10,3,12,14,30,173,123,27,41,2,61,27,56,49,19,55,38,106,15,152,33,15,87,91,30,38,88,64,0,84,119,57,48,42,2,22,1,0,0,4,14,0,13,74,15,0,28,30,50,39,71,188,60,35,69,10,15,61,0,0,8,26,0,0,58,1,54,8,44,32,128,42,107,124,47,74,3,68,6,67,11,50,28,129,114,128,38,50,76,8,24,0,27,34,93,138,35,67,92,3,14,13,0,24,8,0,5,0,8,0,49,11,67,77,130,98,33,67,142,34,56,96,28,38,7,80,85,11,1,71,121,1,2,110,81,38,107,106,67,112,55,62,64,77,209,128,99,34,37,53,33,55,72,28,24,7,29,20,11,1,15,35,2,2,34,26,40,107,92,67,111,56,64,65,76,208

InterPro domains:
  IPR013252 Kinetochore-Ndc80 subunit Spc24 [PF08286] (11-68)
  IPR013252 Kinetochore-Ndc80 subunit Spc24 [PTHR22142] (5-69)

Sequence (383 aa):
RVERLCKSKELFEERLGLEIRRIHNEQLQFIFRHIDHKDPDKPYMFTLSINEQGDYEVTSCTPPLDCISEFQLKVRETNNFSAFIANIRKAFTALSFKQAAYVTQLYYKISRIDWDYEVEPARIKGIHYGPDIAQPINMDSSHHSRCFISDYLWSLVPTAWRVERLCKSKELFEERLGLEIRRIHNEQLQFIFRHIDHKDPDKPYMFTLSINEQGDYEVTSCTPPLDCISEFQLKVRETNNFSAFIANIRKAFTALSFKAAYVTQLYYKISRIDWDYEVEPARIKGIHYGPDIAQPINMDSSHHSRCFISDYLWSLVPTAWNAFSELDSADPRVMLRRIIQNQPQVDPLALQNAFSELDSADPRVMLRRIIQNQPQVDPLALQ

Organism: Gallus gallus (NCBI:txid9031)

GO terms:
  GO:0005515 protein binding (F, IPI)

Secondary structure (DSSP, 8-state):
-HHHHHHHHHHHHHHH-EEEEEETTTEEEEEE-S-BTTBTT--EEEEEEE-TTS-EEEEEEES--TTHHHHHHHHHHH--HHHHHHHHHHHHHHHTT-/-HHHHHHHHHHHHHHH-EEEEEETTTEEEEEE-S-BTTBTT--EEEEEEE-TTS-EEEEEEES--TTHHHHHHHHHHH--HHHHHHHHHHHHHHHTT--/-HHHHHHHHHHH-EEE-SSS-TTEEEEEEEESEEEEEEEEEGGGS-HHHHHHHHHHTS----/-HHHHHHHHHHH-EEE--SS-TTEEEEEEEESEEEEEEEEEGGGS-HHHHHHHHHHTS----/-TTHHHHHS-HHHHHHHHHHHS---PPP---/-TTHHHHHS-HHHHHHHHHHHS---PPP---

Nearest PDB structures (foldseek):
  3vza-assembly1_D  TM=1.016E+00  e=5.282E-12  Gallus gallus
  8ppr-assembly1_F  TM=9.345E-01  e=2.293E-08  Homo sapiens
  2ve7-assembly2_D  TM=9.288E-01  e=1.021E-07  Homo sapiens
  8q5h-assembly1_4  TM=8.408E-01  e=5.892E-07  Homo sapiens
  3nea-assembly1_A  TM=4.687E-01  e=5.435E+00  Francisella tularensis subsp. tularensis